Protein 3BIO (pdb70)

Solvent-accessible surface area: 25054 Å² total

Structure (mmCIF, N/CA/C/O backbone):
data_3BIO
#
_entry.id   3BIO
#
_cell.length_a   99.268
_cell.length_b   99.268
_cell.length_c   356.025
_cell.angle_alpha   90.00
_cell.angle_beta   90.00
_cell.angle_gamma   120.00
#
_symmetry.space_group_name_H-M   'H 3 2'
#
loop_
_entity.id
_entity.type
_entity.pdbx_description
1 polymer 'Oxidoreductase, Gfo/Idh/MocA family'
2 non-polymer 'ACETATE ION'
3 non-polymer '4-(2-HYDROXYETHYL)-1-PIPERAZINE ETHANESULFONIC ACID'
4 non-polymer GLYCEROL
5 water water
#
loop_
_atom_site.group_PDB
_atom_site.id
_atom_site.type_symbol
_atom_site.label_atom_id
_atom_site.label_alt_id
_atom_site.label_comp_id
_atom_site.label_asym_id
_atom_site.label_entity_id
_atom_site.label_seq_id
_atom_site.pdbx_PDB_ins_code
_atom_site.Cartn_x
_atom_site.Cartn_y
_atom_site.Cartn_z
_atom_site.occupancy
_atom_site.B_iso_or_equiv
_atom_site.auth_seq_id
_atom_site.auth_comp_id
_atom_site.auth_asym_id
_atom_site.auth_atom_id
_atom_site.pdbx_PDB_model_num
ATOM 1 N N . LYS A 1 8 ? -2.670 9.719 156.658 1.00 33.37 5 LYS A N 1
ATOM 2 C CA . LYS A 1 8 ? -2.910 11.059 157.267 1.00 32.44 5 LYS A CA 1
ATOM 3 C C . LYS A 1 8 ? -2.301 12.187 156.411 1.00 31.92 5 LYS A C 1
ATOM 4 O O . LYS A 1 8 ? -3.040 13.019 155.886 1.00 32.68 5 LYS A O 1
ATOM 10 N N . LYS A 1 9 ? -0.976 12.218 156.248 1.00 30.36 6 LYS A N 1
ATOM 11 C CA . LYS A 1 9 ? -0.364 13.228 155.380 1.00 28.98 6 LYS A CA 1
ATOM 12 C C . LYS A 1 9 ? -0.697 12.983 153.927 1.00 26.18 6 LYS A C 1
ATOM 13 O O . LYS A 1 9 ? -0.760 11.848 153.457 1.00 25.80 6 LYS A O 1
ATOM 19 N N . ILE A 1 10 ? -0.886 14.077 153.216 1.00 23.50 7 ILE A N 1
ATOM 20 C CA . ILE A 1 10 ? -1.148 14.025 151.780 1.00 21.34 7 ILE A CA 1
ATOM 21 C C . ILE A 1 10 ? 0.159 13.779 151.036 1.00 21.29 7 ILE A C 1
ATOM 22 O O . ILE A 1 10 ? 1.100 14.553 151.178 1.00 21.03 7 ILE A O 1
ATOM 27 N N . ARG A 1 11 ? 0.190 12.727 150.216 1.00 20.41 8 ARG A N 1
ATOM 28 C CA . ARG A 1 11 ? 1.359 12.395 149.383 1.00 20.09 8 ARG A CA 1
ATOM 29 C C . ARG A 1 11 ? 1.268 13.088 148.032 1.00 19.26 8 ARG A C 1
ATOM 30 O O . ARG A 1 11 ? 0.386 12.795 147.220 1.00 19.14 8 ARG A O 1
ATOM 38 N N . ALA A 1 12 ? 2.163 14.056 147.820 1.00 18.70 9 ALA A N 1
ATOM 39 C CA . ALA A 1 12 ? 2.134 14.885 146.634 1.00 18.15 9 ALA A CA 1
ATOM 40 C C . ALA A 1 12 ? 3.378 14.677 145.785 1.00 18.92 9 ALA A C 1
ATOM 41 O O . ALA A 1 12 ? 4.480 14.455 146.316 1.00 19.01 9 ALA A O 1
ATOM 43 N N . ALA A 1 13 ? 3.189 14.743 144.468 1.00 18.38 10 ALA A N 1
ATOM 44 C CA . ALA A 1 13 ? 4.286 14.746 143.504 1.00 18.47 10 ALA A CA 1
ATOM 45 C C . ALA A 1 13 ? 4.348 16.118 142.848 1.00 18.33 10 ALA A C 1
ATOM 46 O O . ALA A 1 13 ? 3.298 16.733 142.578 1.00 18.18 10 ALA A O 1
ATOM 48 N N . ILE A 1 14 ? 5.565 16.611 142.632 1.00 17.99 11 ILE A N 1
ATOM 49 C CA . ILE A 1 14 ? 5.802 17.753 141.765 1.00 18.35 11 ILE A CA 1
ATOM 50 C C . ILE A 1 14 ? 6.009 17.197 140.366 1.00 18.35 11 ILE A C 1
ATOM 51 O O . ILE A 1 14 ? 6.837 16.303 140.177 1.00 18.64 11 ILE A O 1
ATOM 56 N N . VAL A 1 15 ? 5.252 17.702 139.393 1.00 18.17 12 VAL A N 1
ATOM 57 C CA . VAL A 1 15 ? 5.409 17.314 137.989 1.00 18.50 12 VAL A CA 1
ATOM 58 C C . VAL A 1 15 ? 5.902 18.505 137.166 1.00 19.66 12 VAL A C 1
ATOM 59 O O . VAL A 1 15 ? 5.181 19.479 137.006 1.00 19.18 12 VAL A O 1
ATOM 63 N N . GLY A 1 16 ? 7.132 18.420 136.660 1.00 19.48 13 GLY A N 1
ATOM 64 C CA . GLY A 1 16 ? 7.808 19.546 135.960 1.00 20.14 13 GLY A CA 1
ATOM 65 C C . GLY A 1 16 ? 8.689 20.304 136.935 1.00 20.88 13 GLY A C 1
ATOM 66 O O . GLY A 1 16 ? 8.215 20.783 137.957 1.00 22.78 13 GLY A O 1
ATOM 67 N N . TYR A 1 17 ? 9.983 20.372 136.674 1.00 21.14 14 TYR A N 1
ATOM 68 C CA . TYR A 1 17 ? 10.879 21.042 137.625 1.00 21.49 14 TYR A CA 1
ATOM 69 C C . TYR A 1 17 ? 11.620 22.203 136.982 1.00 21.54 14 TYR A C 1
ATOM 70 O O . TYR A 1 17 ? 12.861 22.284 136.993 1.00 21.52 14 TYR A O 1
ATOM 79 N N . GLY A 1 18 ? 10.818 23.118 136.448 1.00 20.86 15 GLY A N 1
ATOM 80 C CA . GLY A 1 18 ? 11.283 24.415 136.021 1.00 20.30 15 GLY A CA 1
ATOM 81 C C . GLY A 1 18 ? 11.154 25.379 137.174 1.00 19.77 15 GLY A C 1
ATOM 82 O O . GLY A 1 18 ? 11.115 24.988 138.358 1.00 18.49 15 GLY A O 1
ATOM 83 N N . ASN A 1 19 ? 11.089 26.658 136.836 1.00 19.14 16 ASN A N 1
ATOM 84 C CA . ASN A 1 19 ? 11.013 27.701 137.859 1.00 19.40 16 ASN A CA 1
ATOM 85 C C . ASN A 1 19 ? 9.862 27.489 138.865 1.00 18.68 16 ASN A C 1
ATOM 86 O O . ASN A 1 19 ? 10.076 27.487 140.111 1.00 16.91 16 ASN A O 1
ATOM 91 N N . ILE A 1 20 ? 8.657 27.273 138.329 1.00 17.62 17 ILE A N 1
ATOM 92 C CA . ILE A 1 20 ? 7.491 27.066 139.154 1.00 17.47 17 ILE A CA 1
ATOM 93 C C . ILE A 1 20 ? 7.655 25.819 140.017 1.00 16.54 17 ILE A C 1
ATOM 94 O O . ILE A 1 20 ? 7.366 25.867 141.207 1.00 16.30 17 ILE A O 1
ATOM 99 N N . GLY A 1 21 ? 8.123 24.714 139.430 1.00 16.90 18 GLY A N 1
ATOM 100 C CA . GLY A 1 21 ? 8.336 23.473 140.175 1.00 16.34 18 GLY A CA 1
ATOM 101 C C . GLY A 1 21 ? 9.280 23.666 141.351 1.00 16.40 18 GLY A C 1
ATOM 102 O O . GLY A 1 21 ? 9.042 23.147 142.427 1.00 14.63 18 GLY A O 1
ATOM 103 N N . ARG A 1 22 ? 10.342 24.444 141.144 1.00 16.37 19 ARG A N 1
ATOM 104 C CA . ARG A 1 22 ? 11.313 24.707 142.203 1.00 17.57 19 ARG A CA 1
ATOM 105 C C . ARG A 1 22 ? 10.676 25.415 143.375 1.00 15.88 19 ARG A C 1
ATOM 106 O O . ARG A 1 22 ? 10.890 25.041 144.537 1.00 14.83 19 ARG A O 1
ATOM 114 N N . TYR A 1 23 ? 9.863 26.425 143.082 1.00 15.09 20 TYR A N 1
ATOM 115 C CA . TYR A 1 23 ? 9.167 27.139 144.157 1.00 14.86 20 TYR A CA 1
ATOM 116 C C . TYR A 1 23 ? 8.000 26.321 144.719 1.00 14.97 20 TYR A C 1
ATOM 117 O O . TYR A 1 23 ? 7.648 26.463 145.901 1.00 15.19 20 TYR A O 1
ATOM 126 N N . ALA A 1 24 ? 7.368 25.490 143.897 1.00 15.28 21 ALA A N 1
ATOM 127 C CA . ALA A 1 24 ? 6.309 24.602 144.433 1.00 15.98 21 ALA A CA 1
ATOM 128 C C . ALA A 1 24 ? 6.923 23.620 145.446 1.00 15.66 21 ALA A C 1
ATOM 129 O O . ALA A 1 24 ? 6.336 23.325 146.483 1.00 15.01 21 ALA A O 1
ATOM 131 N N . LEU A 1 25 ? 8.102 23.101 145.133 1.00 15.80 22 LEU A N 1
ATOM 132 C CA . LEU A 1 25 ? 8.765 22.156 146.041 1.00 15.86 22 LEU A CA 1
ATOM 133 C C . LEU A 1 25 ? 9.103 22.847 147.354 1.00 15.88 22 LEU A C 1
ATOM 134 O O . LEU A 1 25 ? 8.895 22.270 148.409 1.00 16.60 22 LEU A O 1
ATOM 139 N N . GLN A 1 26 ? 9.579 24.092 147.289 1.00 16.47 23 GLN A N 1
ATOM 140 C CA . GLN A 1 26 ? 9.856 24.871 148.520 1.00 16.95 23 GLN A CA 1
ATOM 141 C C . GLN A 1 26 ? 8.611 24.968 149.395 1.00 17.41 23 GLN A C 1
ATOM 142 O O . GLN A 1 26 ? 8.684 24.763 150.614 1.00 17.74 23 GLN A O 1
ATOM 148 N N . ALA A 1 27 ? 7.465 25.244 148.770 1.00 17.01 24 ALA A N 1
ATOM 149 C CA . ALA A 1 27 ? 6.224 25.377 149.514 1.00 17.41 24 ALA A CA 1
ATOM 150 C C . ALA A 1 27 ? 5.753 24.056 150.092 1.00 16.93 24 ALA A C 1
ATOM 151 O O . ALA A 1 27 ? 5.265 23.986 151.237 1.00 16.57 24 ALA A O 1
ATOM 153 N N . LEU A 1 28 ? 5.881 22.998 149.302 1.00 16.96 25 LEU A N 1
ATOM 154 C CA . LEU A 1 28 ? 5.507 21.656 149.776 1.00 17.49 25 LEU A CA 1
ATOM 155 C C . LEU A 1 28 ? 6.310 21.231 150.998 1.00 17.73 25 LEU A C 1
ATOM 156 O O . LEU A 1 28 ? 5.760 20.691 151.957 1.00 18.15 25 LEU A O 1
ATOM 161 N N . ARG A 1 29 ? 7.610 21.468 150.960 1.00 18.45 26 ARG A N 1
ATOM 162 C CA . ARG A 1 29 ? 8.477 21.097 152.073 1.00 20.37 26 ARG A CA 1
ATOM 163 C C . ARG A 1 29 ? 8.106 21.805 153.363 1.00 20.31 26 ARG A C 1
ATOM 164 O O . ARG A 1 29 ? 8.319 21.253 154.455 1.00 19.16 26 ARG A O 1
ATOM 172 N N . GLU A 1 30 ? 7.596 23.034 153.260 1.00 20.71 27 GLU A N 1
ATOM 173 C CA . GLU A 1 30 ? 7.180 23.794 154.446 1.00 22.35 27 GLU A CA 1
ATOM 174 C C . GLU A 1 30 ? 5.771 23.463 154.927 1.00 22.89 27 GLU A C 1
ATOM 175 O O . GLU A 1 30 ? 5.390 23.888 156.007 1.00 24.81 27 GLU A O 1
ATOM 181 N N . ALA A 1 31 ? 4.994 22.726 154.132 1.00 23.18 28 ALA A N 1
ATOM 182 C CA . ALA A 1 31 ? 3.585 22.489 154.440 1.00 22.74 28 ALA A CA 1
ATOM 183 C C . ALA A 1 31 ? 3.456 21.307 155.391 1.00 23.08 28 ALA A C 1
ATOM 184 O O . ALA A 1 31 ? 3.871 20.204 155.041 1.00 23.95 28 ALA A O 1
ATOM 186 N N . PRO A 1 32 ? 2.787 21.496 156.543 1.00 23.34 29 PRO A N 1
ATOM 187 C CA . PRO A 1 32 ? 2.895 20.466 157.590 1.00 23.05 29 PRO A CA 1
ATOM 188 C C . PRO A 1 32 ? 2.115 19.176 157.260 1.00 22.73 29 PRO A C 1
ATOM 189 O O . PRO A 1 32 ? 2.404 18.096 157.805 1.00 23.24 29 PRO A O 1
ATOM 193 N N . ASP A 1 33 ? 1.160 19.303 156.354 1.00 20.64 30 ASP A N 1
ATOM 194 C CA . ASP A 1 33 ? 0.175 18.275 156.080 1.00 20.50 30 ASP A CA 1
ATOM 195 C C . ASP A 1 33 ? 0.469 17.453 154.824 1.00 19.91 30 ASP A C 1
ATOM 196 O O . ASP A 1 33 ? -0.340 16.594 154.450 1.00 20.31 30 ASP A O 1
ATOM 201 N N . PHE A 1 34 ? 1.635 17.693 154.223 1.00 19.58 31 PHE A N 1
ATOM 202 C CA . PHE A 1 34 ? 2.095 16.997 153.045 1.00 19.79 31 PHE A CA 1
ATOM 203 C C . PHE A 1 34 ? 3.377 16.192 153.326 1.00 20.53 31 PHE A C 1
ATOM 204 O O . PHE A 1 34 ? 4.235 16.574 154.131 1.00 18.93 31 PHE A O 1
ATOM 212 N N . GLU A 1 35 ? 3.469 15.079 152.618 1.00 21.07 32 GLU A N 1
ATOM 213 C CA . GLU A 1 35 ? 4.661 14.276 152.467 1.00 22.91 32 GLU A CA 1
ATOM 214 C C . GLU A 1 35 ? 5.005 14.345 150.975 1.00 22.66 32 GLU A C 1
ATOM 215 O O . GLU A 1 35 ? 4.110 14.335 150.134 1.00 23.12 32 GLU A O 1
ATOM 221 N N . ILE A 1 36 ? 6.284 14.449 150.636 1.00 21.67 33 ILE A N 1
ATOM 222 C CA . ILE A 1 36 ? 6.681 14.583 149.234 1.00 21.58 33 ILE A CA 1
ATOM 223 C C . ILE A 1 36 ? 6.954 13.193 148.662 1.00 21.50 33 ILE A C 1
ATOM 224 O O . ILE A 1 36 ? 7.890 12.520 149.064 1.00 20.98 33 ILE A O 1
ATOM 229 N N . ALA A 1 37 ? 6.107 12.765 147.732 1.00 21.60 34 ALA A N 1
ATOM 230 C CA . ALA A 1 37 ? 6.256 11.469 147.074 1.00 21.06 34 ALA A CA 1
ATOM 231 C C . ALA A 1 37 ? 7.444 11.463 146.134 1.00 21.06 34 ALA A C 1
ATOM 232 O O . ALA A 1 37 ? 8.111 10.434 145.991 1.00 21.11 34 ALA A O 1
ATOM 234 N N . GLY A 1 38 ? 7.683 12.583 145.459 1.00 20.67 35 GLY A N 1
ATOM 235 C CA . GLY A 1 38 ? 8.806 12.677 144.557 1.00 20.50 35 GLY A CA 1
ATOM 236 C C . GLY A 1 38 ? 8.588 13.768 143.536 1.00 19.71 35 GLY A C 1
ATOM 237 O O . GLY A 1 38 ? 7.589 14.476 143.559 1.00 19.91 35 GLY A O 1
ATOM 238 N N . ILE A 1 39 ? 9.549 13.889 142.644 1.00 19.79 36 ILE A N 1
ATOM 239 C CA . ILE A 1 39 ? 9.539 14.880 141.625 1.00 20.93 36 ILE A CA 1
ATOM 240 C C . ILE A 1 39 ? 9.612 14.159 140.296 1.00 20.98 36 ILE A C 1
ATOM 241 O O . ILE A 1 39 ? 10.468 13.297 140.101 1.00 20.73 36 ILE A O 1
ATOM 246 N N . VAL A 1 40 ? 8.748 14.543 139.360 1.00 21.09 37 VAL A N 1
ATOM 247 C CA . VAL A 1 40 ? 8.746 13.965 138.029 1.00 22.01 37 VAL A CA 1
ATOM 248 C C . VAL A 1 40 ? 9.327 15.008 137.063 1.00 22.91 37 VAL A C 1
ATOM 249 O O . VAL A 1 40 ? 8.787 16.094 136.927 1.00 21.25 37 VAL A O 1
ATOM 253 N N . ARG A 1 41 ? 10.419 14.663 136.388 1.00 24.83 38 ARG A N 1
ATOM 254 C CA . ARG A 1 41 ? 11.084 15.610 135.503 1.00 27.07 38 ARG A CA 1
ATOM 255 C C . ARG A 1 41 ? 11.795 14.891 134.381 1.00 29.99 38 ARG A C 1
ATOM 256 O O . ARG A 1 41 ? 12.189 13.726 134.522 1.00 30.39 38 ARG A O 1
ATOM 264 N N . ARG A 1 42 ? 11.953 15.599 133.270 1.00 33.06 39 ARG A N 1
ATOM 265 C CA . ARG A 1 42 ? 12.628 15.081 132.088 1.00 35.64 39 ARG A CA 1
ATOM 266 C C . ARG A 1 42 ? 14.149 15.211 132.239 1.00 36.21 39 ARG A C 1
ATOM 267 O O . ARG A 1 42 ? 14.722 16.283 131.987 1.00 37.42 39 ARG A O 1
ATOM 275 N N . GLU A 1 50 ? 19.041 20.282 146.419 1.00 42.27 47 GLU A N 1
ATOM 276 C CA . GLU A 1 50 ? 17.614 20.533 146.631 1.00 42.32 47 GLU A CA 1
ATOM 277 C C . GLU A 1 50 ? 16.804 19.245 146.499 1.00 42.22 47 GLU A C 1
ATOM 278 O O . GLU A 1 50 ? 16.012 18.918 147.382 1.00 42.70 47 GLU A O 1
ATOM 284 N N . LEU A 1 51 ? 17.019 18.530 145.394 1.00 41.88 48 LEU A N 1
ATOM 285 C CA . LEU A 1 51 ? 16.276 17.302 145.063 1.00 41.49 48 LEU A CA 1
ATOM 286 C C . LEU A 1 51 ? 16.853 16.035 145.711 1.00 41.42 48 LEU A C 1
ATOM 287 O O . LEU A 1 51 ? 16.177 15.004 145.775 1.00 41.73 48 LEU A O 1
ATOM 292 N N . GLN A 1 52 ? 18.083 16.129 146.217 1.00 41.11 49 GLN A N 1
ATOM 293 C CA . GLN A 1 52 ? 18.796 14.974 146.773 1.00 40.68 49 GLN A CA 1
ATOM 294 C C . GLN A 1 52 ? 18.017 14.211 147.859 1.00 40.19 49 GLN A C 1
ATOM 295 O O . GLN A 1 52 ? 18.088 12.977 147.909 1.00 40.04 49 GLN A O 1
ATOM 301 N N . PRO A 1 53 ? 17.263 14.927 148.722 1.00 39.46 50 PRO A N 1
ATOM 302 C CA . PRO A 1 53 ? 16.511 14.167 149.722 1.00 38.68 50 PRO A CA 1
ATOM 303 C C . PRO A 1 53 ? 15.272 13.449 149.191 1.00 37.97 50 PRO A C 1
ATOM 304 O O . PRO A 1 53 ? 14.679 12.672 149.938 1.00 38.29 50 PRO A O 1
ATOM 308 N N . PHE A 1 54 ? 14.882 13.708 147.936 1.00 36.47 51 PHE A N 1
ATOM 309 C CA . PHE A 1 54 ? 13.613 13.216 147.382 1.00 35.43 51 PHE A CA 1
ATOM 310 C C . PHE A 1 54 ? 13.793 12.282 146.185 1.00 33.48 51 PHE A C 1
ATOM 311 O O . PHE A 1 54 ? 14.789 12.333 145.483 1.00 33.62 51 PHE A O 1
ATOM 319 N N . ARG A 1 55 ? 12.789 11.445 145.956 1.00 31.58 52 ARG A N 1
ATOM 320 C CA . ARG A 1 55 ? 12.746 10.572 144.802 1.00 29.57 52 ARG A CA 1
ATOM 321 C C . ARG A 1 55 ? 12.504 11.365 143.514 1.00 28.28 52 ARG A C 1
ATOM 322 O O . ARG A 1 55 ? 11.480 12.041 143.388 1.00 27.97 52 ARG A O 1
ATOM 330 N N . VAL A 1 56 ? 13.434 11.281 142.564 1.00 25.84 53 VAL A N 1
ATOM 331 C CA . VAL A 1 56 ? 13.303 11.991 141.287 1.00 25.19 53 VAL A CA 1
ATOM 332 C C . VAL A 1 56 ? 13.173 10.998 140.136 1.00 23.73 53 VAL A C 1
ATOM 333 O O . VAL A 1 56 ? 14.013 10.110 139.972 1.00 23.38 53 VAL A O 1
ATOM 337 N N . VAL A 1 57 ? 12.122 11.146 139.335 1.00 22.25 54 VAL A N 1
ATOM 338 C CA . VAL A 1 57 ? 11.762 10.120 138.375 1.00 20.43 54 VAL A CA 1
ATOM 339 C C . VAL A 1 57 ? 11.282 10.738 137.073 1.00 21.16 54 VAL A C 1
ATOM 340 O O . VAL A 1 57 ? 11.096 11.958 136.987 1.00 21.09 54 VAL A O 1
ATOM 344 N N A SER A 1 58 ? 11.070 9.904 136.063 0.50 20.90 55 SER A N 1
ATOM 345 N N B SER A 1 58 ? 11.087 9.887 136.071 0.50 20.63 55 SER A N 1
ATOM 346 C CA A SER A 1 58 ? 10.622 10.387 134.757 0.50 21.07 55 SER A CA 1
ATOM 347 C CA B SER A 1 58 ? 10.638 10.318 134.748 0.50 20.59 55 SER A CA 1
ATOM 348 C C A SER A 1 58 ? 9.141 10.106 134.455 0.50 21.31 55 SER A C 1
ATOM 349 C C B SER A 1 58 ? 9.120 10.233 134.556 0.50 20.93 55 SER A C 1
ATOM 350 O O A SER A 1 58 ? 8.633 10.531 133.405 0.50 21.31 55 SER A O 1
ATOM 351 O O B SER A 1 58 ? 8.567 10.940 133.699 0.50 20.68 55 SER A O 1
ATOM 356 N N . ASP A 1 59 ? 8.462 9.381 135.345 1.00 21.22 56 ASP A N 1
ATOM 357 C CA . ASP A 1 59 ? 7.033 9.023 135.149 1.00 21.11 56 ASP A CA 1
ATOM 358 C C . ASP A 1 59 ? 6.387 8.897 136.507 1.00 20.20 56 ASP A C 1
ATOM 359 O O . ASP A 1 59 ? 6.974 8.313 137.431 1.00 19.47 56 ASP A O 1
ATOM 364 N N . ILE A 1 60 ? 5.183 9.443 136.655 1.00 19.88 57 ILE A N 1
ATOM 365 C CA . ILE A 1 60 ? 4.505 9.403 137.949 1.00 19.91 57 ILE A CA 1
ATOM 366 C C . ILE A 1 60 ? 4.203 7.966 138.430 1.00 20.01 57 ILE A C 1
ATOM 367 O O . ILE A 1 60 ? 4.080 7.727 139.631 1.00 20.16 57 ILE A O 1
ATOM 372 N N . GLU A 1 61 ? 4.123 7.029 137.498 1.00 20.89 58 GLU A N 1
ATOM 373 C CA . GLU A 1 61 ? 3.977 5.600 137.840 1.00 21.50 58 GLU A CA 1
ATOM 374 C C . GLU A 1 61 ? 5.148 5.045 138.666 1.00 20.78 58 GLU A C 1
ATOM 375 O O . GLU A 1 61 ? 5.009 4.023 139.354 1.00 20.27 58 GLU A O 1
ATOM 381 N N . GLN A 1 62 ? 6.293 5.726 138.613 1.00 20.34 59 GLN A N 1
ATOM 382 C CA . GLN A 1 62 ? 7.494 5.320 139.333 1.00 20.19 59 GLN A CA 1
ATOM 383 C C . GLN A 1 62 ? 7.517 5.791 140.797 1.00 20.98 59 GLN A C 1
ATOM 384 O O . GLN A 1 62 ? 8.447 5.466 141.536 1.00 21.08 59 GLN A O 1
ATOM 390 N N . LEU A 1 63 ? 6.484 6.521 141.218 1.00 20.05 60 LEU A N 1
ATOM 391 C CA . LEU A 1 63 ? 6.304 6.944 142.604 1.00 21.05 60 LEU A CA 1
ATOM 392 C C . LEU A 1 63 ? 5.215 6.088 143.228 1.00 22.39 60 LEU A C 1
ATOM 393 O O . LEU A 1 63 ? 4.375 5.554 142.524 1.00 24.35 60 LEU A O 1
ATOM 398 N N . GLU A 1 64 ? 5.200 5.982 144.548 1.00 23.16 61 GLU A N 1
ATOM 399 C CA . GLU A 1 64 ? 4.264 5.099 145.222 1.00 23.90 61 GLU A CA 1
ATOM 400 C C . GLU A 1 64 ? 3.149 5.883 145.868 1.00 22.60 61 GLU A C 1
ATOM 401 O O . GLU A 1 64 ? 3.424 6.844 146.560 1.00 23.18 61 GLU A O 1
ATOM 407 N N . SER A 1 65 ? 1.911 5.433 145.670 1.00 21.89 62 SER A N 1
ATOM 408 C CA . SER A 1 65 ? 0.740 5.905 146.416 1.00 21.12 62 SER A CA 1
ATOM 409 C C . SER A 1 65 ? 0.640 7.427 146.417 1.00 20.18 62 SER A C 1
ATOM 410 O O . SER A 1 65 ? 0.578 8.044 147.482 1.00 20.23 62 SER A O 1
ATOM 413 N N . VAL A 1 66 ? 0.650 8.007 145.223 1.00 18.32 63 VAL A N 1
ATOM 414 C CA . VAL A 1 66 ? 0.528 9.469 145.054 1.00 18.03 63 VAL A CA 1
ATOM 415 C C . VAL A 1 66 ? -0.939 9.873 145.154 1.00 17.49 63 VAL A C 1
ATOM 416 O O . VAL A 1 66 ? -1.792 9.323 144.447 1.00 17.96 63 VAL A O 1
ATOM 420 N N . ASP A 1 67 ? -1.230 10.825 146.042 1.00 16.29 64 ASP A N 1
ATOM 421 C CA . ASP A 1 67 ? -2.582 11.350 146.217 1.00 16.49 64 ASP A CA 1
ATOM 422 C C . ASP A 1 67 ? -2.925 12.454 145.235 1.00 16.65 64 ASP A C 1
ATOM 423 O O . ASP A 1 67 ? -4.063 12.525 144.729 1.00 16.63 64 ASP A O 1
ATOM 428 N N . VAL A 1 68 ? -1.951 13.335 144.987 1.00 15.89 65 VAL A N 1
ATOM 429 C CA . VAL A 1 68 ? -2.142 14.572 144.192 1.00 16.00 65 VAL A CA 1
ATOM 430 C C . VAL A 1 68 ? -0.837 14.954 143.518 1.00 15.28 65 VAL A C 1
ATOM 431 O O . VAL A 1 68 ? 0.243 14.727 144.059 1.00 16.09 65 VAL A O 1
ATOM 435 N N . ALA A 1 69 ? -0.947 15.477 142.305 1.00 15.47 66 ALA A N 1
ATOM 436 C CA . ALA A 1 69 ? 0.185 15.977 141.568 1.00 15.89 66 ALA A CA 1
ATOM 437 C C . ALA A 1 69 ? 0.022 17.481 141.418 1.00 15.36 66 ALA A C 1
ATOM 438 O O . ALA A 1 69 ? -1.061 17.968 141.034 1.00 15.31 66 ALA A O 1
ATOM 440 N N . LEU A 1 70 ? 1.097 18.205 141.711 1.00 15.60 67 LEU A N 1
ATOM 441 C CA . LEU A 1 70 ? 1.186 19.623 141.374 1.00 14.93 67 LEU A CA 1
ATOM 442 C C . LEU A 1 70 ? 1.801 19.712 139.982 1.00 15.63 67 LEU A C 1
ATOM 443 O O . LEU A 1 70 ? 2.996 19.449 139.798 1.00 16.05 67 LEU A O 1
ATOM 448 N N . VAL A 1 71 ? 0.970 20.040 139.011 1.00 14.41 68 VAL A N 1
ATOM 449 C CA . VAL A 1 71 ? 1.382 20.094 137.595 1.00 14.48 68 VAL A CA 1
ATOM 450 C C . VAL A 1 71 ? 1.981 21.450 137.295 1.00 15.85 68 VAL A C 1
ATOM 451 O O . VAL A 1 71 ? 1.268 22.450 137.129 1.00 15.61 68 VAL A O 1
ATOM 455 N N . CYS A 1 72 ? 3.320 21.472 137.264 1.00 16.76 69 CYS A N 1
ATOM 456 C CA . CYS A 1 72 ? 4.076 22.722 137.165 1.00 18.41 69 CYS A CA 1
ATOM 457 C C . CYS A 1 72 ? 4.566 22.983 135.743 1.00 19.86 69 CYS A C 1
ATOM 458 O O . CYS A 1 72 ? 5.333 23.923 135.494 1.00 21.45 69 CYS A O 1
ATOM 461 N N . SER A 1 73 ? 4.026 22.239 134.786 1.00 19.90 70 SER A N 1
ATOM 462 C CA . SER A 1 73 ? 4.371 22.393 133.378 1.00 20.94 70 SER A CA 1
ATOM 463 C C . SER A 1 73 ? 3.965 23.728 132.769 1.00 21.06 70 SER A C 1
ATOM 464 O O . SER A 1 73 ? 3.079 24.405 133.288 1.00 20.88 70 SER A O 1
ATOM 467 N N . PRO A 1 74 ? 4.569 24.091 131.621 1.00 22.11 71 PRO A N 1
ATOM 468 C CA . PRO A 1 74 ? 4.073 25.251 130.881 1.00 22.20 71 PRO A CA 1
ATOM 469 C C . PRO A 1 74 ? 2.586 25.079 130.580 1.00 22.33 71 PRO A C 1
ATOM 470 O O . PRO A 1 74 ? 2.145 23.960 130.417 1.00 20.40 71 PRO A O 1
ATOM 474 N N . SER A 1 75 ? 1.853 26.188 130.472 1.00 22.53 72 SER A N 1
ATOM 475 C CA . SER A 1 75 ? 0.396 26.158 130.277 1.00 22.38 72 SER A CA 1
ATOM 476 C C . SER A 1 75 ? -0.023 25.310 129.095 1.00 22.50 72 SER A C 1
ATOM 477 O O . SER A 1 75 ? -1.025 24.616 129.163 1.00 21.62 72 SER A O 1
ATOM 480 N N . ARG A 1 76 ? 0.732 25.389 127.995 1.00 22.60 73 ARG A N 1
ATOM 481 C CA . ARG A 1 76 ? 0.380 24.616 126.805 1.00 23.64 73 ARG A CA 1
ATOM 482 C C . ARG A 1 76 ? 0.513 23.096 126.955 1.00 23.03 73 ARG A C 1
ATOM 483 O O . ARG A 1 76 ? -0.052 22.348 126.138 1.00 22.45 73 ARG A O 1
ATOM 491 N N . GLU A 1 77 ? 1.198 22.645 128.014 1.00 22.25 74 GLU A N 1
ATOM 492 C CA . GLU A 1 77 ? 1.328 21.218 128.318 1.00 21.98 74 GLU A CA 1
ATOM 493 C C . GLU A 1 77 ? 0.424 20.766 129.467 1.00 20.62 74 GLU A C 1
ATOM 494 O O . GLU A 1 77 ? 0.324 19.580 129.743 1.00 19.01 74 GLU A O 1
ATOM 500 N N . VAL A 1 78 ? -0.222 21.696 130.156 1.00 19.42 75 VAL A N 1
ATOM 501 C CA . VAL A 1 78 ? -0.996 21.327 131.359 1.00 18.90 75 VAL A CA 1
ATOM 502 C C . VAL A 1 78 ? -2.114 20.325 131.081 1.00 18.97 75 VAL A C 1
ATOM 503 O O . VAL A 1 78 ? -2.298 19.362 131.836 1.00 18.54 75 VAL A O 1
ATOM 507 N N . GLU A 1 79 ? -2.873 20.562 130.012 1.00 18.55 76 GLU A N 1
ATOM 508 C CA . GLU A 1 79 ? -4.061 19.746 129.755 1.00 19.36 76 GLU A CA 1
ATOM 509 C C . GLU A 1 79 ? -3.667 18.285 129.5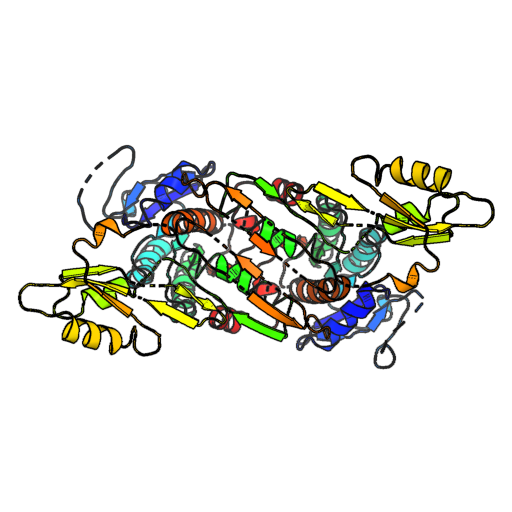24 1.00 18.50 76 GLU A C 1
ATOM 510 O O . GLU A 1 79 ? -4.181 17.380 130.157 1.00 18.11 76 GLU A O 1
ATOM 516 N N . ARG A 1 80 ? -2.764 18.061 128.599 1.00 18.27 77 ARG A N 1
ATOM 517 C CA . ARG A 1 80 ? -2.358 16.685 128.329 1.00 19.34 77 ARG A CA 1
ATOM 518 C C . ARG A 1 80 ? -1.698 16.017 129.533 1.00 18.53 77 ARG A C 1
ATOM 519 O O . ARG A 1 80 ? -1.959 14.844 129.802 1.00 18.86 77 ARG A O 1
ATOM 527 N N . THR A 1 81 ? -0.888 16.770 130.278 1.00 17.99 78 THR A N 1
ATOM 528 C CA . THR A 1 81 ? -0.211 16.225 131.457 1.00 17.78 78 THR A CA 1
ATOM 529 C C . THR A 1 81 ? -1.210 15.883 132.565 1.00 17.67 78 THR A C 1
ATOM 530 O O . THR A 1 81 ? -1.178 14.791 133.156 1.00 16.78 78 THR A O 1
ATOM 534 N N . ALA A 1 82 ? -2.106 16.810 132.854 1.00 17.57 79 ALA A N 1
ATOM 535 C CA . ALA A 1 82 ? -3.133 16.589 133.867 1.00 17.11 79 ALA A CA 1
ATOM 536 C C . ALA A 1 82 ? -4.075 15.446 133.496 1.00 17.38 79 ALA A C 1
ATOM 537 O O . ALA A 1 82 ? -4.459 14.675 134.349 1.00 16.60 79 ALA A O 1
ATOM 539 N N . LEU A 1 83 ? -4.467 15.356 132.227 1.00 17.16 80 LEU A N 1
ATOM 540 C CA . LEU A 1 83 ? -5.362 14.276 131.782 1.00 17.48 80 LEU A CA 1
ATOM 541 C C . LEU A 1 83 ? -4.771 12.885 132.050 1.00 18.06 80 LEU A C 1
ATOM 542 O O . LEU A 1 83 ? -5.449 11.980 132.525 1.00 17.78 80 LEU A O 1
ATOM 547 N N . GLU A 1 84 ? -3.483 12.721 131.751 1.00 18.07 81 GLU A N 1
ATOM 548 C CA . GLU A 1 84 ? -2.804 11.468 132.017 1.00 18.26 81 GLU A CA 1
ATOM 549 C C . GLU A 1 84 ? -2.794 11.113 133.501 1.00 17.39 81 GLU A C 1
ATOM 550 O O . GLU A 1 84 ? -2.943 9.969 133.868 1.00 16.96 81 GLU A O 1
ATOM 556 N N . ILE A 1 85 ? -2.608 12.105 134.349 1.00 16.00 82 ILE A N 1
ATOM 557 C CA . ILE A 1 85 ? -2.565 11.867 135.795 1.00 16.43 82 ILE A CA 1
ATOM 558 C C . ILE A 1 85 ? -3.964 11.583 136.343 1.00 16.15 82 ILE A C 1
ATOM 559 O O . ILE A 1 85 ? -4.162 10.625 137.119 1.00 15.79 82 ILE A O 1
ATOM 564 N N . LEU A 1 86 ? -4.939 12.395 135.942 1.00 16.72 83 LEU A N 1
ATOM 565 C CA . LEU A 1 86 ? -6.310 12.205 136.376 1.00 17.24 83 LEU A CA 1
ATOM 566 C C . LEU A 1 86 ? -6.838 10.840 135.977 1.00 17.91 83 LEU A C 1
ATOM 567 O O . LEU A 1 86 ? -7.562 10.221 136.749 1.00 18.68 83 LEU A O 1
ATOM 572 N N . LYS A 1 87 ? -6.465 10.362 134.795 1.00 18.88 84 LYS A N 1
ATOM 573 C CA . LYS A 1 87 ? -6.896 9.024 134.328 1.00 20.28 84 LYS A CA 1
ATOM 574 C C . LYS A 1 87 ? -6.342 7.862 135.155 1.00 19.96 84 LYS A C 1
ATOM 575 O O . LYS A 1 87 ? -6.861 6.738 135.065 1.00 20.49 84 LYS A O 1
ATOM 581 N N . LYS A 1 88 ? -5.325 8.129 135.973 1.00 19.72 85 LYS A N 1
ATOM 582 C CA . LYS A 1 88 ? -4.780 7.166 136.932 1.00 19.78 85 LYS A CA 1
ATOM 583 C C . LYS A 1 88 ? -5.512 7.210 138.270 1.00 19.87 85 LYS A C 1
ATOM 584 O O . LYS A 1 88 ? -5.169 6.467 139.172 1.00 19.45 85 LYS A O 1
ATOM 590 N N . GLY A 1 89 ? -6.484 8.105 138.418 1.00 18.82 86 GLY A N 1
ATOM 591 C CA . GLY A 1 89 ? -7.187 8.283 139.705 1.00 18.55 86 GLY A CA 1
ATOM 592 C C . GLY A 1 89 ? -6.501 9.239 140.674 1.00 18.70 86 GLY A C 1
ATOM 593 O O . GLY A 1 89 ? -6.870 9.318 141.846 1.00 21.08 86 GLY A O 1
ATOM 594 N N . ILE A 1 90 ? -5.518 9.981 140.188 1.00 16.90 87 ILE A N 1
ATOM 595 C CA . ILE A 1 90 ? -4.722 10.891 140.995 1.00 16.26 87 ILE A CA 1
ATOM 596 C C . ILE A 1 90 ? -5.230 12.335 140.808 1.00 15.18 87 ILE A C 1
ATOM 597 O O . ILE A 1 90 ? -5.469 12.757 139.679 1.00 14.33 87 ILE A O 1
ATOM 602 N N . CYS A 1 91 ? -5.389 13.062 141.916 1.00 15.15 88 CYS A N 1
ATOM 603 C CA . CYS A 1 91 ? -5.858 14.468 141.884 1.00 14.95 88 CYS A CA 1
ATOM 604 C C . CYS A 1 91 ? -4.776 15.368 141.279 1.00 14.50 88 CYS A C 1
ATOM 605 O O . CYS A 1 91 ? -3.606 15.024 141.297 1.00 12.78 88 CYS A O 1
ATOM 608 N N . THR A 1 92 ? -5.161 16.516 140.735 1.00 13.79 89 THR A N 1
ATOM 609 C CA . THR A 1 92 ? -4.170 17.433 140.157 1.00 14.60 89 THR A CA 1
ATOM 610 C C . THR A 1 92 ? -4.442 18.870 140.618 1.00 15.03 89 THR A C 1
ATOM 611 O O . THR A 1 92 ? -5.595 19.265 140.841 1.00 14.40 89 THR A O 1
ATOM 615 N N . ALA A 1 93 ? -3.370 19.656 140.698 1.00 14.43 90 ALA A N 1
ATOM 616 C CA . ALA A 1 93 ? -3.434 21.094 140.826 1.00 14.62 90 ALA A CA 1
ATOM 617 C C . ALA A 1 93 ? -2.529 21.687 139.752 1.00 14.93 90 ALA A C 1
ATOM 618 O O . ALA A 1 93 ? -1.428 21.177 139.534 1.00 15.68 90 ALA A O 1
ATOM 620 N N . ASP A 1 94 ? -2.975 22.728 139.066 1.00 14.45 91 ASP A N 1
ATOM 621 C CA . ASP A 1 94 ? -2.195 23.354 138.003 1.00 14.80 91 ASP A CA 1
ATOM 622 C C . ASP A 1 94 ? -2.379 24.876 138.046 1.00 14.94 91 ASP A C 1
ATOM 623 O O . ASP A 1 94 ? -3.309 25.377 138.683 1.00 15.16 91 ASP A O 1
ATOM 628 N N . SER A 1 95 ? -1.421 25.580 137.456 1.00 16.15 92 SER A N 1
ATOM 629 C CA . SER A 1 95 ? -1.423 27.031 137.410 1.00 15.97 92 SER A CA 1
ATOM 630 C C . SER A 1 95 ? -1.614 27.537 135.970 1.00 16.55 92 SER A C 1
ATOM 631 O O . SER A 1 95 ? -1.157 28.637 135.621 1.00 17.70 92 SER A O 1
ATOM 634 N N . PHE A 1 96 ? -2.364 26.779 135.179 1.00 15.55 93 PHE A N 1
ATOM 635 C CA . PHE A 1 96 ? -2.663 27.176 133.781 1.00 15.83 93 PHE A CA 1
ATOM 636 C C . PHE A 1 96 ? -3.046 28.663 133.745 1.00 16.86 93 PHE A C 1
ATOM 637 O O . PHE A 1 96 ? -3.899 29.117 134.527 1.00 16.15 93 PHE A O 1
ATOM 645 N N . ASP A 1 97 ? -2.405 29.429 132.870 1.00 16.16 94 ASP A N 1
ATOM 646 C CA . ASP A 1 97 ? -2.564 30.875 132.941 1.00 16.95 94 ASP A CA 1
ATOM 647 C C . ASP A 1 97 ? -3.143 31.594 131.735 1.00 17.56 94 ASP A C 1
ATOM 648 O O . ASP A 1 97 ? -3.057 32.831 131.656 1.00 17.50 94 ASP A O 1
ATOM 653 N N . ILE A 1 98 ? -3.763 30.863 130.826 1.00 17.54 95 ILE A N 1
ATOM 654 C CA . ILE A 1 98 ? -4.343 31.497 129.626 1.00 18.31 95 ILE A CA 1
ATOM 655 C C . ILE A 1 98 ? -5.801 31.727 129.967 1.00 18.02 95 ILE A C 1
ATOM 656 O O . ILE A 1 98 ? -6.593 30.791 129.930 1.00 16.92 95 ILE A O 1
ATOM 661 N N . HIS A 1 99 ? -6.145 32.957 130.335 1.00 18.38 96 HIS A N 1
ATOM 662 C CA . HIS A 1 99 ? -7.500 33.270 130.883 1.00 18.41 96 HIS A CA 1
ATOM 663 C C . HIS A 1 99 ? -8.609 32.783 129.971 1.00 19.17 96 HIS A C 1
ATOM 664 O O . HIS A 1 99 ? -9.594 32.196 130.414 1.00 18.69 96 HIS A O 1
ATOM 671 N N . ASP A 1 100 ? -8.455 33.006 128.677 1.00 18.62 97 ASP A N 1
ATOM 672 C CA . ASP A 1 100 ? -9.530 32.616 127.757 1.00 20.27 97 ASP A CA 1
ATOM 673 C C . ASP A 1 100 ? -9.640 31.105 127.519 1.00 19.73 97 ASP A C 1
ATOM 674 O O . ASP A 1 100 ? -10.601 30.659 126.897 1.00 21.00 97 ASP A O 1
ATOM 679 N N . GLY A 1 101 ? -8.679 30.314 128.001 1.00 17.74 98 GLY A N 1
ATOM 680 C CA . GLY A 1 101 ? -8.708 28.875 127.810 1.00 17.89 98 GLY A CA 1
ATOM 681 C C . GLY A 1 101 ? -9.228 28.113 129.010 1.00 16.45 98 GLY A C 1
ATOM 682 O O . GLY A 1 101 ? -9.283 26.884 129.009 1.00 16.22 98 GLY A O 1
ATOM 683 N N . ILE A 1 102 ? -9.575 28.838 130.062 1.00 15.83 99 ILE A N 1
ATOM 684 C CA . ILE A 1 102 ? -9.958 28.198 131.321 1.00 15.80 99 ILE A CA 1
ATOM 685 C C . ILE A 1 102 ? -11.248 27.381 131.223 1.00 15.78 99 ILE A C 1
ATOM 686 O O . ILE A 1 102 ? -11.302 26.266 131.768 1.00 15.97 99 ILE A O 1
ATOM 691 N N . LEU A 1 103 ? -12.289 27.912 130.601 1.00 15.26 100 LEU A N 1
ATOM 692 C CA . LEU A 1 103 ? -13.535 27.129 130.474 1.00 16.01 100 LEU A CA 1
ATOM 693 C C . LEU A 1 103 ? -13.312 25.817 129.725 1.00 16.19 100 LEU A C 1
ATOM 694 O O . LEU A 1 103 ? -13.835 24.782 130.127 1.00 16.79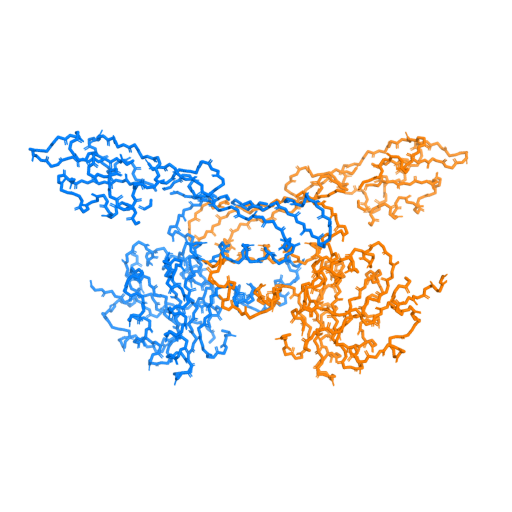 100 LEU A O 1
ATOM 699 N N . ALA A 1 104 ? -12.571 25.864 128.609 1.00 16.60 101 ALA A N 1
ATOM 700 C CA . ALA A 1 104 ? -12.233 24.634 127.875 1.00 16.12 101 ALA A CA 1
ATOM 701 C C . ALA A 1 104 ? -11.448 23.643 128.742 1.00 17.10 101 ALA A C 1
ATOM 702 O O . ALA A 1 104 ? -11.758 22.421 128.777 1.00 16.52 101 ALA A O 1
ATOM 704 N N . LEU A 1 105 ? -10.434 24.143 129.449 1.00 16.05 102 LEU A N 1
ATOM 705 C CA . LEU A 1 105 ? -9.643 23.283 130.328 1.00 16.63 102 LEU A CA 1
ATOM 706 C C . LEU A 1 105 ? -10.545 22.640 131.377 1.00 16.51 102 LEU A C 1
ATOM 707 O O . LEU A 1 105 ? -10.427 21.459 131.686 1.00 15.71 102 LEU A O 1
ATOM 712 N N . ARG A 1 106 ? -11.424 23.437 131.957 1.00 16.70 103 ARG A N 1
ATOM 713 C CA . ARG A 1 106 ? -12.363 22.944 132.965 1.00 16.77 103 ARG A CA 1
ATOM 714 C C . ARG A 1 106 ? -13.265 21.848 132.418 1.00 16.97 103 ARG A C 1
ATOM 715 O O . ARG A 1 106 ? -13.532 20.868 133.099 1.00 16.36 103 ARG A O 1
ATOM 723 N N . ARG A 1 107 ? -13.762 21.999 131.191 1.00 17.35 104 ARG A N 1
ATOM 724 C CA . ARG A 1 107 ? -14.597 20.923 130.604 1.00 18.66 104 ARG A CA 1
ATOM 725 C C . ARG A 1 107 ? -13.788 19.640 130.422 1.00 17.65 104 ARG A C 1
ATOM 726 O O . ARG A 1 107 ? -14.240 18.568 130.778 1.00 16.63 104 ARG A O 1
ATOM 734 N N . SER A 1 108 ? -12.598 19.785 129.844 1.00 17.66 105 SER A N 1
ATOM 735 C CA . SER A 1 108 ? -11.732 18.663 129.531 1.00 17.74 105 SER A CA 1
ATOM 736 C C . SER A 1 108 ? -11.299 17.945 130.799 1.00 16.77 105 SER A C 1
ATOM 737 O O . SER A 1 108 ? -11.479 16.727 130.935 1.00 16.63 105 SER A O 1
ATOM 740 N N . LEU A 1 109 ? -10.723 18.677 131.739 1.00 15.68 106 LEU A N 1
ATOM 741 C CA . LEU A 1 109 ? -10.229 18.025 132.954 1.00 15.66 106 LEU A CA 1
ATOM 742 C C . LEU A 1 109 ? -11.383 17.574 133.835 1.00 16.30 106 LEU A C 1
ATOM 743 O O . LEU A 1 109 ? -11.279 16.560 134.532 1.00 14.64 106 LEU A O 1
ATOM 748 N N . GLY A 1 110 ? -12.470 18.331 133.813 1.00 15.23 107 GLY A N 1
ATOM 749 C CA . GLY A 1 110 ? -13.655 17.980 134.574 1.00 16.58 107 GLY A CA 1
ATOM 750 C C . GLY A 1 110 ? -14.243 16.664 134.142 1.00 16.37 107 GLY A C 1
ATOM 751 O O . GLY A 1 110 ? -14.619 15.861 134.971 1.00 16.22 107 GLY A O 1
ATOM 752 N N . ASP A 1 111 ? -14.362 16.457 132.828 1.00 17.42 108 ASP A N 1
ATOM 753 C CA . ASP A 1 111 ? -14.858 15.182 132.298 1.00 17.72 108 ASP A CA 1
ATOM 754 C C . ASP A 1 111 ? -13.984 14.020 132.802 1.00 18.20 108 ASP A C 1
ATOM 755 O O . ASP A 1 111 ? -14.493 13.005 133.352 1.00 18.25 108 ASP A O 1
ATOM 760 N N . ALA A 1 112 ? -12.668 14.172 132.619 1.00 17.81 109 ALA A N 1
ATOM 761 C CA . ALA A 1 112 ? -11.688 13.134 132.964 1.00 17.45 109 ALA A CA 1
ATOM 762 C C . ALA A 1 112 ? -11.689 12.846 134.467 1.00 17.34 109 ALA A C 1
ATOM 763 O O . ALA A 1 112 ? -11.679 11.676 134.904 1.00 16.68 109 ALA A O 1
ATOM 765 N N . ALA A 1 113 ? -11.703 13.911 135.255 1.00 16.91 110 ALA A N 1
ATOM 766 C CA . ALA A 1 113 ? -11.731 13.794 136.716 1.00 17.20 110 ALA A CA 1
ATOM 767 C C . ALA A 1 113 ? -13.011 13.072 137.189 1.00 17.37 110 ALA A C 1
ATOM 768 O O . ALA A 1 113 ? -12.954 12.146 138.021 1.00 16.39 110 ALA A O 1
ATOM 770 N N . GLY A 1 114 ? -14.151 13.494 136.650 1.00 18.31 111 GLY A N 1
ATOM 771 C CA . GLY A 1 114 ? -15.434 12.881 136.962 1.00 19.17 111 GLY A CA 1
ATOM 772 C C . GLY A 1 114 ? -15.428 11.377 136.665 1.00 20.42 111 GLY A C 1
ATOM 773 O O . GLY A 1 114 ? -15.964 10.584 137.428 1.00 21.96 111 GLY A O 1
ATOM 774 N N . LYS A 1 115 ? -14.820 11.003 135.552 1.00 20.05 112 LYS A N 1
ATOM 775 C CA . LYS A 1 115 ? -14.721 9.600 135.120 1.00 20.85 112 LYS A CA 1
ATOM 776 C C . LYS A 1 115 ? -13.773 8.721 135.951 1.00 20.18 112 LYS A C 1
ATOM 777 O O . LYS A 1 115 ? -13.892 7.484 135.940 1.00 20.62 112 LYS A O 1
ATOM 783 N N . SER A 1 116 ? -12.818 9.349 136.641 1.00 18.75 113 SER A N 1
ATOM 784 C CA A SER A 1 116 ? -11.731 8.615 137.299 0.50 17.99 113 SER A CA 1
ATOM 785 C CA B SER A 1 116 ? -11.721 8.640 137.283 0.50 18.10 113 SER A CA 1
ATOM 786 C C . SER A 1 116 ? -11.759 8.723 138.809 1.00 17.84 113 SER A C 1
ATOM 787 O O . SER A 1 116 ? -10.860 8.240 139.472 1.00 17.39 113 SER A O 1
ATOM 792 N N . GLY A 1 117 ? -12.782 9.365 139.348 1.00 16.63 114 GLY A N 1
ATOM 793 C CA . GLY A 1 117 ? -12.873 9.581 140.784 1.00 17.62 114 GLY A CA 1
ATOM 794 C C . GLY A 1 117 ? -11.879 10.571 141.376 1.00 17.48 114 GLY A C 1
ATOM 795 O O . GLY A 1 117 ? -11.631 10.527 142.572 1.00 20.91 114 GLY A O 1
ATOM 796 N N . ALA A 1 118 ? -11.301 11.453 140.559 1.00 15.67 115 ALA A N 1
ATOM 797 C CA . ALA A 1 118 ? -10.293 12.402 141.024 1.00 15.46 115 ALA A CA 1
ATOM 798 C C . ALA A 1 118 ? -10.843 13.836 140.954 1.00 14.57 115 ALA A C 1
ATOM 799 O O . ALA A 1 118 ? -11.928 14.054 140.430 1.00 14.06 115 ALA A O 1
ATOM 801 N N . ALA A 1 119 ? -10.121 14.791 141.542 1.00 14.87 116 ALA A N 1
ATOM 802 C CA . ALA A 1 119 ? -10.477 16.209 141.473 1.00 13.43 116 ALA A CA 1
ATOM 803 C C . ALA A 1 119 ? -9.278 16.944 140.895 1.00 14.11 116 ALA A C 1
ATOM 804 O O . ALA A 1 119 ? -8.097 16.636 141.229 1.00 13.83 116 ALA A O 1
ATOM 806 N N . ALA A 1 120 ? -9.577 17.907 140.027 1.00 13.08 117 ALA A N 1
ATOM 807 C CA . ALA A 1 120 ? -8.590 18.808 139.466 1.00 13.03 117 ALA A CA 1
ATOM 808 C C . ALA A 1 120 ? -8.937 20.230 139.901 1.00 13.01 117 ALA A C 1
ATOM 809 O O . ALA A 1 120 ? -10.071 20.706 139.692 1.00 13.70 117 ALA A O 1
ATOM 811 N N . VAL A 1 121 ? -7.952 20.913 140.473 1.00 13.00 118 VAL A N 1
ATOM 812 C CA . VAL A 1 121 ? -8.084 22.325 140.817 1.00 12.76 118 VAL A CA 1
ATOM 813 C C . VAL A 1 121 ? -7.179 23.051 139.848 1.00 13.32 118 VAL A C 1
ATOM 814 O O . VAL A 1 121 ? -5.959 22.826 139.818 1.00 13.72 118 VAL A O 1
ATOM 818 N N . ILE A 1 122 ? -7.801 23.872 139.015 1.00 13.09 119 ILE A N 1
ATOM 819 C CA . ILE A 1 122 ? -7.168 24.357 137.821 1.00 13.71 119 ILE A CA 1
ATOM 820 C C . ILE A 1 122 ? -6.870 25.853 137.883 1.00 14.21 119 ILE A C 1
ATOM 821 O O . ILE A 1 122 ? -7.497 26.566 138.645 1.00 14.44 119 ILE A O 1
ATOM 826 N N . ALA A 1 123 ? -5.936 26.315 137.040 1.00 13.28 120 ALA A N 1
ATOM 827 C CA . ALA A 1 123 ? -5.647 27.739 136.874 1.00 13.68 120 ALA A CA 1
ATOM 828 C C . ALA A 1 123 ? -5.416 28.415 138.229 1.00 13.56 120 ALA A C 1
ATOM 829 O O . ALA A 1 123 ? -5.866 29.539 138.474 1.00 14.95 120 ALA A O 1
ATOM 831 N N . SER A 1 124 ? -4.647 27.724 139.076 1.00 13.76 121 SER A N 1
ATOM 832 C CA . SER A 1 124 ? -4.408 28.114 140.445 1.00 14.04 121 SER A CA 1
ATOM 833 C C . SER A 1 124 ? -2.974 28.615 140.658 1.00 14.89 121 SER A C 1
ATOM 834 O O . SER A 1 124 ? -2.164 28.033 141.413 1.00 14.61 121 SER A O 1
ATOM 837 N N . GLY A 1 125 ? -2.656 29.704 139.973 1.00 13.89 122 GLY A N 1
ATOM 838 C CA . GLY A 1 125 ? -1.546 30.570 140.350 1.00 13.45 122 GLY A CA 1
ATOM 839 C C . GLY A 1 125 ? -2.100 31.774 141.080 1.00 13.45 122 GLY A C 1
ATOM 840 O O . GLY A 1 125 ? -3.067 31.660 141.865 1.00 13.54 122 GLY A O 1
ATOM 841 N N . TRP A 1 126 ? -1.500 32.934 140.865 1.00 12.72 123 TRP A N 1
ATOM 842 C CA . TRP A 1 126 ? -2.081 34.150 141.418 1.00 12.87 123 TRP A CA 1
ATOM 843 C C . TRP A 1 126 ? -2.920 34.913 140.436 1.00 12.52 123 TRP A C 1
ATOM 844 O O . TRP A 1 126 ? -3.877 35.556 140.836 1.00 12.45 123 TRP A O 1
ATOM 855 N N . ASP A 1 127 ? -2.652 34.823 139.143 1.00 12.86 124 ASP A N 1
ATOM 856 C CA . ASP A 1 127 ? -3.625 35.355 138.217 1.00 13.39 124 ASP A CA 1
ATOM 857 C C . ASP A 1 127 ? -3.442 34.713 136.864 1.00 12.67 124 ASP A C 1
ATOM 858 O O . ASP A 1 127 ? -2.429 34.967 136.196 1.00 14.20 124 ASP A O 1
ATOM 863 N N . PRO A 1 128 ? -4.371 33.839 136.468 1.00 13.60 125 PRO A N 1
ATOM 864 C CA . PRO A 1 128 ? -5.531 33.353 137.212 1.00 13.64 125 PRO A CA 1
ATOM 865 C C . PRO A 1 128 ? -5.172 32.600 138.478 1.00 13.53 125 PRO A C 1
ATOM 866 O O . PRO A 1 128 ? -4.044 32.054 138.608 1.00 12.82 125 PRO A O 1
ATOM 870 N N . GLY A 1 129 ? -6.118 32.569 139.407 1.00 13.48 126 GLY A N 1
ATOM 871 C CA . GLY A 1 129 ? -5.974 31.856 140.650 1.00 13.95 126 GLY A CA 1
ATOM 872 C C . GLY A 1 129 ? -6.452 32.687 141.814 1.00 12.79 126 GLY A C 1
ATOM 873 O O . GLY A 1 129 ? -7.625 33.038 141.900 1.00 12.45 126 GLY A O 1
ATOM 874 N N . SER A 1 130 ? -5.540 33.030 142.711 1.00 12.39 127 SER A N 1
ATOM 875 C CA . SER A 1 130 ? -5.931 33.693 143.937 1.00 13.33 127 SER A CA 1
ATOM 876 C C . SER A 1 130 ? -6.570 35.066 143.613 1.00 13.54 127 SER A C 1
ATOM 877 O O . SER A 1 130 ? -7.572 35.429 144.209 1.00 14.27 127 SER A O 1
ATOM 880 N N . ASP A 1 131 ? -6.034 35.797 142.623 1.00 12.55 128 ASP A N 1
ATOM 881 C CA . ASP A 1 131 ? -6.675 37.054 142.188 1.00 13.40 128 ASP A CA 1
ATOM 882 C C . ASP A 1 131 ? -8.122 36.837 141.713 1.00 12.87 128 ASP A C 1
ATOM 883 O O . ASP A 1 131 ? -8.960 37.712 141.883 1.00 11.39 128 ASP A O 1
ATOM 888 N N . SER A 1 132 ? -8.386 35.693 141.078 1.00 13.15 129 SER A N 1
ATOM 889 C CA . SER A 1 132 ? -9.732 35.325 140.606 1.00 13.10 129 SER A CA 1
ATOM 890 C C . SER A 1 132 ? -10.727 35.251 141.750 1.00 12.89 129 SER A C 1
ATOM 891 O O . SER A 1 132 ? -11.890 35.644 141.596 1.00 13.17 129 SER A O 1
ATOM 894 N N . VAL A 1 133 ? -10.284 34.746 142.901 1.00 12.52 130 VAL A N 1
ATOM 895 C CA . VAL A 1 133 ? -11.144 34.732 144.090 1.00 12.57 130 VAL A CA 1
ATOM 896 C C . VAL A 1 133 ? -11.545 36.149 144.511 1.00 13.17 130 VAL A C 1
ATOM 897 O O . VAL A 1 133 ? -12.715 36.426 144.696 1.00 12.38 130 VAL A O 1
ATOM 901 N N . VAL A 1 134 ? -10.564 37.037 144.621 1.00 12.82 131 VAL A N 1
ATOM 902 C CA . VAL A 1 134 ? -10.825 38.440 145.037 1.00 12.75 131 VAL A CA 1
ATOM 903 C C . VAL A 1 134 ? -11.738 39.122 144.052 1.00 12.24 131 VAL A C 1
ATOM 904 O O . VAL A 1 134 ? -12.706 39.757 144.420 1.00 11.77 131 VAL A O 1
ATOM 908 N N . ARG A 1 135 ? -11.443 38.964 142.762 1.00 12.11 132 ARG A N 1
ATOM 909 C CA . ARG A 1 135 ? -12.215 39.581 141.712 1.00 12.48 132 ARG A CA 1
ATOM 910 C C . ARG A 1 135 ? -13.675 39.123 141.713 1.00 12.41 132 ARG A C 1
ATOM 911 O O . ARG A 1 135 ? -14.589 39.901 141.462 1.00 13.19 132 ARG A O 1
ATOM 919 N N . THR A 1 136 ? -13.901 37.844 142.007 1.00 12.22 133 THR A N 1
ATOM 920 C CA . THR A 1 136 ? -15.250 37.266 142.080 1.00 12.21 133 THR A CA 1
ATOM 921 C C . THR A 1 136 ? -16.008 37.765 143.304 1.00 12.52 133 THR A C 1
ATOM 922 O O . THR A 1 136 ? -17.176 38.148 143.212 1.00 13.22 133 THR A O 1
ATOM 926 N N . LEU A 1 137 ? -15.321 37.798 144.431 1.00 12.33 134 LEU A N 1
ATOM 927 C CA . LEU A 1 137 ? -15.871 38.400 145.646 1.00 12.70 134 LEU A CA 1
ATOM 928 C C . LEU A 1 137 ? -16.286 39.873 145.430 1.00 13.09 134 LEU A C 1
ATOM 929 O O . LEU A 1 137 ? -17.408 40.262 145.781 1.00 13.17 134 LEU A O 1
ATOM 942 N N . GLN A 1 139 ? -17.049 41.384 142.633 1.00 12.86 136 GLN A N 1
ATOM 943 C CA . GLN A 1 139 ? -18.174 41.403 141.723 1.00 12.97 136 GLN A CA 1
ATOM 944 C C . GLN A 1 139 ? -19.489 41.114 142.434 1.00 12.70 136 GLN A C 1
ATOM 945 O O . GLN A 1 139 ? -20.509 41.671 142.101 1.00 12.02 136 GLN A O 1
ATOM 951 N N . ALA A 1 140 ? -19.446 40.223 143.409 1.00 12.71 137 ALA A N 1
ATOM 952 C CA . ALA A 1 140 ? -20.645 39.788 144.128 1.00 12.67 137 ALA A CA 1
ATOM 953 C C . ALA A 1 140 ? -21.165 40.896 145.040 1.00 13.62 137 ALA A C 1
ATOM 954 O O . ALA A 1 140 ? -22.371 41.187 145.070 1.00 13.26 137 ALA A O 1
ATOM 956 N N . ILE A 1 141 ? -20.258 41.527 145.772 1.00 12.38 138 ILE A N 1
ATOM 957 C CA . ILE A 1 141 ? -20.648 42.457 146.837 1.00 13.45 138 ILE A CA 1
ATOM 958 C C . ILE A 1 141 ? -20.809 43.912 146.369 1.00 13.45 138 ILE A C 1
ATOM 959 O O . ILE A 1 141 ? -21.351 44.754 147.088 1.00 14.62 138 ILE A O 1
ATOM 964 N N . VAL A 1 142 ? -20.336 44.193 145.154 1.00 12.32 139 VAL A N 1
ATOM 965 C CA . VAL A 1 142 ? -20.562 45.444 144.443 1.00 12.72 139 VAL A CA 1
ATOM 966 C C . VAL A 1 142 ? -21.010 45.058 143.013 1.00 12.90 139 VAL A C 1
ATOM 967 O O . VAL A 1 142 ? -20.211 45.062 142.062 1.00 12.72 139 VAL A O 1
ATOM 971 N N . PRO A 1 143 ? -22.281 44.661 142.869 1.00 12.96 140 PRO A N 1
ATOM 972 C CA . PRO A 1 143 ? -22.746 44.009 141.631 1.00 14.11 140 PRO A CA 1
ATOM 973 C C . PRO A 1 143 ? -22.762 44.827 140.350 1.00 14.22 140 PRO A C 1
ATOM 974 O O . PRO A 1 143 ? -22.729 44.231 139.272 1.00 15.12 140 PRO A O 1
ATOM 978 N N . LYS A 1 144 ? -22.837 46.148 140.438 1.00 13.16 141 LYS A N 1
ATOM 979 C CA . LYS A 1 144 ? -22.716 47.009 139.263 1.00 14.84 141 LYS A CA 1
ATOM 980 C C . LYS A 1 144 ? -21.448 47.828 139.391 1.00 13.88 141 LYS A C 1
ATOM 981 O O . LYS A 1 144 ? -21.068 48.235 140.504 1.00 13.92 141 LYS A O 1
ATOM 987 N N . GLY A 1 145 ? -20.833 48.126 138.258 1.00 12.54 142 GLY A N 1
ATOM 988 C CA . GLY A 1 145 ? -19.565 48.809 138.218 1.00 13.11 142 GLY A CA 1
ATOM 989 C C . GLY A 1 145 ? -18.560 48.109 137.331 1.00 13.48 142 GLY A C 1
ATOM 990 O O . GLY A 1 145 ? -18.913 47.213 136.543 1.00 13.24 142 GLY A O 1
ATOM 991 N N . ILE A 1 146 ? -17.295 48.528 137.452 1.00 13.53 143 ILE A N 1
ATOM 992 C CA . ILE A 1 146 ? -16.198 48.000 136.650 1.00 13.58 143 ILE A CA 1
ATOM 993 C C . ILE A 1 146 ? -15.001 47.657 137.553 1.00 14.15 143 ILE A C 1
ATOM 994 O O . ILE A 1 146 ? -14.639 48.429 138.439 1.00 14.10 143 ILE A O 1
ATOM 999 N N . THR A 1 147 ? -14.424 46.488 137.319 1.00 13.97 144 THR A N 1
ATOM 1000 C CA . THR A 1 147 ? -13.157 46.085 137.939 1.00 13.47 144 THR A CA 1
ATOM 1001 C C . THR A 1 147 ? -12.035 46.230 136.940 1.00 13.53 144 THR A C 1
ATOM 1002 O O . THR A 1 147 ? -12.135 45.785 135.774 1.00 14.28 144 THR A O 1
ATOM 1006 N N . TYR A 1 148 ? -10.952 46.820 137.394 1.00 12.67 145 TYR A N 1
ATOM 1007 C CA . TYR A 1 148 ? -9.738 46.894 136.599 1.00 11.87 145 TYR A CA 1
ATOM 1008 C C . TYR A 1 148 ? -8.649 46.119 137.309 1.00 13.17 145 TYR A C 1
ATOM 1009 O O . TYR A 1 148 ? -8.470 46.265 138.522 1.00 12.99 145 TYR A O 1
ATOM 1018 N N . THR A 1 149 ? -7.948 45.298 136.550 1.00 11.94 146 THR A N 1
ATOM 1019 C CA . THR A 1 149 ? -6.787 44.549 137.039 1.00 10.26 146 THR A CA 1
ATOM 1020 C C . THR A 1 149 ? -5.516 45.074 136.363 1.00 11.24 146 THR A C 1
ATOM 1021 O O . THR A 1 149 ? -5.347 44.976 135.147 1.00 12.40 146 THR A O 1
ATOM 1025 N N . ASN A 1 150 ? -4.630 45.600 137.184 1.00 11.37 147 ASN A N 1
ATOM 1026 C CA . ASN A 1 150 ? -3.416 46.266 136.769 1.00 11.38 147 ASN A CA 1
ATOM 1027 C C . ASN A 1 150 ? -2.182 45.498 137.208 1.00 11.80 147 ASN A C 1
ATOM 1028 O O . ASN A 1 150 ? -1.933 45.348 138.410 1.00 11.80 147 ASN A O 1
ATOM 1033 N N . PHE A 1 151 ? -1.399 45.043 136.241 1.00 11.18 148 PHE A N 1
ATOM 1034 C CA . PHE A 1 151 ? -0.256 44.174 136.538 1.00 11.93 148 PHE A CA 1
ATOM 1035 C C . PHE A 1 151 ? 1.098 44.894 136.551 1.00 11.95 148 PHE A C 1
ATOM 1036 O O . PHE A 1 151 ? 1.329 45.784 135.748 1.00 12.44 148 PHE A O 1
ATOM 1044 N N . GLY A 1 152 ? 1.982 44.430 137.437 1.00 12.59 149 GLY A N 1
ATOM 1045 C CA . GLY A 1 152 ? 3.347 44.858 137.509 1.00 11.93 149 GLY A CA 1
ATOM 1046 C C . GLY A 1 152 ? 3.619 46.069 138.389 1.00 13.05 149 GLY A C 1
ATOM 1047 O O . GLY A 1 152 ? 2.753 46.496 139.154 1.00 13.88 149 GLY A O 1
ATOM 1048 N N . PRO A 1 153 ? 4.837 46.638 138.282 1.00 12.84 150 PRO A N 1
ATOM 1049 C CA . PRO A 1 153 ? 5.865 46.212 137.346 1.00 12.66 150 PRO A CA 1
ATOM 1050 C C . PRO A 1 153 ? 6.402 44.805 137.590 1.00 12.75 150 PRO A C 1
ATOM 1051 O O . PRO A 1 153 ? 6.593 44.369 138.743 1.00 12.78 150 PRO A O 1
ATOM 1055 N N . GLY A 1 154 ? 6.631 44.094 136.505 1.00 12.77 151 GLY A N 1
ATOM 1056 C CA . GLY A 1 154 ? 7.128 42.733 136.616 1.00 13.31 151 GLY A CA 1
ATOM 1057 C C . GLY A 1 154 ? 7.370 42.122 135.248 1.00 14.25 151 GLY A C 1
ATOM 1058 O O . GLY A 1 154 ? 6.877 42.638 134.249 1.00 14.37 151 GLY A O 1
ATOM 1067 N N . SER A 1 156 ? 7.001 39.697 132.153 1.00 16.60 153 SER A N 1
ATOM 1068 C CA . SER A 1 156 ? 5.966 38.930 131.504 1.00 17.56 153 SER A CA 1
ATOM 1069 C C . SER A 1 156 ? 6.634 37.750 130.821 1.00 17.96 153 SER A C 1
ATOM 1070 O O . SER A 1 156 ? 7.398 37.926 129.851 1.00 17.54 153 SER A O 1
ATOM 1081 N N . GLY A 1 158 ? 5.141 35.418 128.980 1.00 19.99 155 GLY A N 1
ATOM 1082 C CA . GLY A 1 158 ? 4.583 35.331 127.633 1.00 19.94 155 GLY A CA 1
ATOM 1083 C C . GLY A 1 158 ? 5.093 36.342 126.624 1.00 19.92 155 GLY A C 1
ATOM 1084 O O . GLY A 1 158 ? 5.409 36.001 125.465 1.00 19.32 155 GLY A O 1
ATOM 1085 N N . HIS A 1 159 ? 5.140 37.612 127.023 1.00 19.37 156 HIS A N 1
ATOM 1086 C CA . HIS A 1 159 ? 5.676 38.645 126.141 1.00 19.21 156 HIS A CA 1
ATOM 1087 C C . HIS A 1 159 ? 7.187 38.463 125.876 1.00 19.37 156 HIS A C 1
ATOM 1088 O O . HIS A 1 159 ? 7.669 38.724 124.764 1.00 20.18 156 HIS A O 1
ATOM 1095 N N . THR A 1 160 ? 7.916 37.954 126.874 1.00 19.38 157 THR A N 1
ATOM 1096 C CA . THR A 1 160 ? 9.354 37.755 126.735 1.00 18.99 157 THR A CA 1
ATOM 1097 C C . THR A 1 160 ? 9.589 36.645 125.685 1.00 19.21 157 THR A C 1
ATOM 1098 O O . THR A 1 160 ? 10.438 36.783 124.789 1.00 19.90 157 THR A O 1
ATOM 1102 N N . VAL A 1 161 ? 8.812 35.573 125.763 1.00 20.07 158 VAL A N 1
ATOM 1103 C CA . VAL A 1 161 ? 8.951 34.486 124.793 1.00 20.44 158 VAL A CA 1
ATOM 1104 C C . VAL A 1 161 ? 8.645 35.009 123.387 1.00 21.25 158 VAL A C 1
ATOM 1105 O O . VAL A 1 161 ? 9.346 34.674 122.420 1.00 21.95 158 VAL A O 1
ATOM 1109 N N . ALA A 1 162 ? 7.609 35.840 123.263 1.00 21.17 159 ALA A N 1
ATOM 1110 C CA . ALA A 1 162 ? 7.251 36.428 121.963 1.00 20.55 159 ALA A CA 1
ATOM 1111 C C . ALA A 1 162 ? 8.388 37.285 121.362 1.00 20.73 159 ALA A C 1
ATOM 1112 O O . ALA A 1 162 ? 8.650 37.227 120.156 1.00 21.00 159 ALA A O 1
ATOM 1114 N N . VAL A 1 163 ? 9.060 38.073 122.195 1.00 20.93 160 VAL A N 1
ATOM 1115 C CA . VAL A 1 163 ? 10.180 38.875 121.735 1.00 21.81 160 VAL A CA 1
ATOM 1116 C C . VAL A 1 163 ? 11.342 37.972 121.314 1.00 23.22 160 VAL A C 1
ATOM 1117 O O . VAL A 1 163 ? 11.976 38.200 120.279 1.00 23.06 160 VAL A O 1
ATOM 1121 N N . LYS A 1 164 ? 11.609 36.935 122.096 1.00 23.94 161 LYS A N 1
ATOM 1122 C CA . LYS A 1 164 ? 12.710 36.021 121.783 1.00 24.99 161 LYS A CA 1
ATOM 1123 C C . LYS A 1 164 ? 12.534 35.328 120.431 1.00 25.00 161 LYS A C 1
ATOM 1124 O O . LYS A 1 164 ? 13.522 34.968 119.793 1.00 24.89 161 LYS A O 1
ATOM 1130 N N . ALA A 1 165 ? 11.284 35.164 119.996 1.00 25.55 162 ALA A N 1
ATOM 1131 C CA . ALA A 1 165 ? 10.962 34.606 118.680 1.00 24.96 162 ALA A CA 1
ATOM 1132 C C . ALA A 1 165 ? 11.213 35.550 117.494 1.00 25.26 162 ALA A C 1
ATOM 1133 O O . ALA A 1 165 ? 11.175 35.102 116.342 1.00 24.36 162 ALA A O 1
ATOM 1135 N N . ILE A 1 166 ? 11.455 36.835 117.743 1.00 24.73 163 ILE A N 1
ATOM 1136 C CA . ILE A 1 166 ? 11.606 37.820 116.664 1.00 25.00 163 ILE A CA 1
ATOM 1137 C C . ILE A 1 166 ? 13.003 37.708 116.055 1.00 24.78 163 ILE A C 1
ATOM 1138 O O . ILE A 1 166 ? 13.984 37.525 116.754 1.00 23.44 163 ILE A O 1
ATOM 1143 N N . ASP A 1 167 ? 13.100 37.786 114.732 1.00 25.36 164 ASP A N 1
ATOM 1144 C CA . ASP A 1 167 ? 14.408 37.670 114.100 1.00 25.81 164 ASP A CA 1
ATOM 1145 C C . ASP A 1 167 ? 15.371 38.733 114.597 1.00 24.94 164 ASP A C 1
ATOM 1146 O O . ASP A 1 167 ? 15.010 39.903 114.736 1.00 25.10 164 ASP A O 1
ATOM 1151 N N . GLY A 1 168 ? 16.601 38.319 114.885 1.00 23.48 165 GLY A N 1
ATOM 1152 C CA . GLY A 1 168 ? 17.625 39.245 115.329 1.00 22.94 165 GLY A CA 1
ATOM 1153 C C . GLY A 1 168 ? 17.738 39.446 116.831 1.00 22.06 165 GLY A C 1
ATOM 1154 O O . GLY A 1 168 ? 18.644 40.143 117.288 1.00 21.91 165 GLY A O 1
ATOM 1155 N N . VAL A 1 169 ? 16.831 38.857 117.593 1.00 21.73 166 VAL A N 1
ATOM 1156 C CA . VAL A 1 169 ? 16.893 38.955 119.057 1.00 21.46 166 VAL A CA 1
ATOM 1157 C C . VAL A 1 169 ? 17.746 37.817 119.617 1.00 21.38 166 VAL A C 1
ATOM 1158 O O . VAL A 1 169 ? 17.445 36.640 119.412 1.00 21.91 166 VAL A O 1
ATOM 1162 N N . LYS A 1 170 ? 18.800 38.196 120.326 1.00 21.03 167 LYS A N 1
ATOM 1163 C CA . LYS A 1 170 ? 19.701 37.272 120.988 1.00 21.23 167 LYS A CA 1
ATOM 1164 C C . LYS A 1 170 ? 19.225 36.935 122.383 1.00 20.34 167 LYS A C 1
ATOM 1165 O O . LYS A 1 170 ? 19.326 35.796 122.838 1.00 19.52 167 LYS A O 1
ATOM 1171 N N . ALA A 1 171 ? 18.687 37.930 123.076 1.00 18.62 168 ALA A N 1
ATOM 1172 C CA . ALA A 1 171 ? 18.177 37.730 124.437 1.00 18.03 168 ALA A CA 1
ATOM 1173 C C . ALA A 1 171 ? 17.151 38.837 124.684 1.00 17.51 168 ALA A C 1
ATOM 1174 O O . ALA A 1 171 ? 17.225 39.894 124.042 1.00 17.48 168 ALA A O 1
ATOM 1176 N N . ALA A 1 172 ? 16.195 38.587 125.574 1.00 16.67 169 ALA A N 1
ATOM 1177 C CA . ALA A 1 172 ? 15.105 39.555 125.794 1.00 16.82 169 ALA A CA 1
ATOM 1178 C C . ALA A 1 172 ? 14.477 39.481 127.161 1.00 16.15 169 ALA A C 1
ATOM 1179 O O . ALA A 1 172 ? 14.431 38.424 127.777 1.00 13.98 169 ALA A O 1
ATOM 1181 N N . LEU A 1 173 ? 13.934 40.627 127.584 1.00 16.25 170 LEU A N 1
ATOM 1182 C CA . LEU A 1 173 ? 13.140 40.739 128.788 1.00 16.10 170 LEU A CA 1
ATOM 1183 C C . LEU A 1 173 ? 12.019 41.721 128.468 1.00 16.27 170 LEU A C 1
ATOM 1184 O O . LEU A 1 173 ? 12.296 42.847 128.032 1.00 16.48 170 LEU A O 1
ATOM 1189 N N . SER A 1 174 ? 10.768 41.292 128.629 1.00 14.52 171 SER A N 1
ATOM 1190 C CA . SER A 1 174 ? 9.619 42.179 128.501 1.00 15.19 171 SER A CA 1
ATOM 1191 C C . SER A 1 174 ? 8.996 42.388 129.856 1.00 15.07 171 SER A C 1
ATOM 1192 O O . SER A 1 174 ? 8.528 41.420 130.490 1.00 14.01 171 SER A O 1
ATOM 1203 N N . THR A 1 176 ? 6.052 44.233 132.105 1.00 13.33 173 THR A N 1
ATOM 1204 C CA . THR A 1 176 ? 4.670 44.778 132.107 1.00 13.25 173 THR A CA 1
ATOM 1205 C C . THR A 1 176 ? 4.565 45.843 133.160 1.00 13.40 173 THR A C 1
ATOM 1206 O O . THR A 1 176 ? 4.902 45.626 134.321 1.00 12.50 173 THR A O 1
ATOM 1210 N N . ILE A 1 177 ? 4.100 47.014 132.737 1.00 13.29 174 ILE A N 1
ATOM 1211 C CA . ILE A 1 177 ? 4.060 48.210 133.585 1.00 12.90 174 ILE A CA 1
ATOM 1212 C C . ILE A 1 177 ? 2.597 48.692 133.604 1.00 12.43 174 ILE A C 1
ATOM 1213 O O . ILE A 1 177 ? 1.999 48.858 132.551 1.00 13.24 174 ILE A O 1
ATOM 1218 N N . PRO A 1 178 ? 2.015 48.896 134.794 1.00 12.01 175 PRO A N 1
ATOM 1219 C CA . PRO A 1 178 ? 0.618 49.271 134.897 1.00 12.15 175 PRO A CA 1
ATOM 1220 C C . PRO A 1 178 ? 0.423 50.783 134.649 1.00 12.44 175 PRO A C 1
ATOM 1221 O O . PRO A 1 178 ? 1.082 51.611 135.290 1.00 13.33 175 PRO A O 1
ATOM 1225 N N . LEU A 1 179 ? -0.475 51.131 133.738 1.00 12.37 176 LEU A N 1
ATOM 1226 C CA . LEU A 1 179 ? -0.889 52.514 133.525 1.00 12.56 176 LEU A CA 1
ATOM 1227 C C . LEU A 1 179 ? -2.325 52.804 133.976 1.00 13.10 176 LEU A C 1
ATOM 1228 O O . LEU A 1 179 ? -2.892 53.848 133.640 1.00 13.65 176 LEU A O 1
ATOM 1233 N N . GLY A 1 180 ? -2.894 51.902 134.763 1.00 13.76 177 GLY A N 1
ATOM 1234 C CA . GLY A 1 180 ? -4.260 52.093 135.278 1.00 12.42 177 GLY A CA 1
ATOM 1235 C C . GLY A 1 180 ? -5.314 51.600 134.320 1.00 12.10 177 GLY A C 1
ATOM 1236 O O . GLY A 1 180 ? -5.062 51.396 133.128 1.00 11.78 177 GLY A O 1
ATOM 1237 N N . THR A 1 181 ? -6.504 51.376 134.853 1.00 12.47 178 THR A N 1
ATOM 1238 C CA . THR A 1 181 ? -7.689 50.905 134.115 1.00 13.03 178 THR A CA 1
ATOM 1239 C C . THR A 1 181 ? -7.405 49.770 133.113 1.00 12.62 178 THR A C 1
ATOM 1240 O O . THR A 1 181 ? -7.963 49.735 131.987 1.00 11.80 178 THR A O 1
ATOM 1244 N N . GLY A 1 182 ? -6.534 48.856 133.541 1.00 13.08 179 GLY A N 1
ATOM 1245 C CA . GLY A 1 182 ? -6.242 47.647 132.798 1.00 13.00 179 GLY A CA 1
ATOM 1246 C C . GLY A 1 182 ? -5.383 47.875 131.578 1.00 13.25 179 GLY A C 1
ATOM 1247 O O . GLY A 1 182 ? -5.258 46.977 130.742 1.00 13.86 179 GLY A O 1
ATOM 1248 N N . VAL A 1 183 ? -4.818 49.082 131.443 1.00 12.97 180 VAL A N 1
ATOM 1249 C CA . VAL A 1 183 ? -3.981 49.459 130.303 1.00 12.90 180 VAL A CA 1
ATOM 1250 C C . VAL A 1 183 ? -2.524 49.326 130.748 1.00 12.23 180 VAL A C 1
ATOM 1251 O O . VAL A 1 183 ? -2.187 49.698 131.895 1.00 13.77 180 VAL A O 1
ATOM 1255 N N . HIS A 1 184 ? -1.699 48.751 129.879 1.00 12.54 181 HIS A N 1
ATOM 1256 C CA . HIS A 1 184 ? -0.311 48.466 130.211 1.00 12.50 181 HIS A CA 1
ATOM 1257 C C . HIS A 1 184 ? 0.685 49.035 129.232 1.00 12.99 181 HIS A C 1
ATOM 1258 O O . HIS A 1 184 ? 0.404 49.172 128.029 1.00 13.50 181 HIS A O 1
ATOM 1265 N N . ARG A 1 185 ? 1.844 49.398 129.758 1.00 13.43 182 ARG A N 1
ATOM 1266 C CA . ARG A 1 185 ? 2.991 49.761 128.950 1.00 13.37 182 ARG A CA 1
ATOM 1267 C C . ARG A 1 185 ? 3.918 48.563 128.949 1.00 13.36 182 ARG A C 1
ATOM 1268 O O . ARG A 1 185 ? 4.025 47.854 129.931 1.00 14.13 182 ARG A O 1
ATOM 1276 N N . ARG A 1 186 ? 4.546 48.299 127.813 1.00 12.83 183 ARG A N 1
ATOM 1277 C CA . ARG A 1 186 ? 5.548 47.243 127.741 1.00 14.49 183 ARG A CA 1
ATOM 1278 C C . ARG A 1 186 ? 6.926 47.838 127.531 1.00 14.08 183 ARG A C 1
ATOM 1279 O O . ARG A 1 186 ? 7.182 48.540 126.519 1.00 14.86 183 ARG A O 1
ATOM 1295 N N . VAL A 1 188 ? 10.603 46.670 126.755 1.00 15.86 185 VAL A N 1
ATOM 1296 C CA . VAL A 1 188 ? 11.275 45.497 126.203 1.00 16.42 185 VAL A CA 1
ATOM 1297 C C . VAL A 1 188 ? 12.785 45.773 126.079 1.00 16.95 185 VAL A C 1
ATOM 1298 O O . VAL A 1 188 ? 13.210 46.763 125.462 1.00 16.67 185 VAL A O 1
ATOM 1302 N N . TYR A 1 189 ? 13.587 44.905 126.675 1.00 16.76 186 TYR A N 1
ATOM 1303 C CA . TYR A 1 189 ? 15.016 45.052 126.733 1.00 16.66 186 TYR A CA 1
ATOM 1304 C C . TYR A 1 189 ? 15.575 43.903 125.932 1.00 17.45 186 TYR A C 1
ATOM 1305 O O . TYR A 1 189 ? 15.208 42.760 126.193 1.00 17.90 186 TYR A O 1
ATOM 1314 N N . VAL A 1 190 ? 16.420 44.210 124.946 1.00 17.60 187 VAL A N 1
ATOM 1315 C CA . VAL A 1 190 ? 16.955 43.196 124.028 1.00 17.95 187 VAL A CA 1
ATOM 1316 C C . VAL A 1 190 ? 18.472 43.301 123.824 1.00 19.06 187 VAL A C 1
ATOM 1317 O O . VAL A 1 190 ? 19.064 44.399 123.862 1.00 18.13 187 VAL A O 1
ATOM 1321 N N . GLU A 1 191 ? 19.089 42.138 123.592 1.00 19.41 188 GLU A N 1
ATOM 1322 C CA . GLU A 1 191 ? 20.411 42.053 122.994 1.00 19.99 188 GLU A CA 1
ATOM 1323 C C . GLU A 1 191 ? 20.163 41.629 121.582 1.00 20.36 188 GLU A C 1
ATOM 1324 O O . GLU A 1 191 ? 19.260 40.835 121.321 1.00 19.59 188 GLU A O 1
ATOM 1330 N N . LEU A 1 192 ? 20.967 42.154 120.676 1.00 22.10 189 LEU A N 1
ATOM 1331 C CA . LEU A 1 192 ? 20.801 41.844 119.275 1.00 22.78 189 LEU A CA 1
ATOM 1332 C C . LEU A 1 192 ? 21.839 40.849 118.766 1.00 24.22 189 LEU A C 1
ATOM 1333 O O . LEU A 1 192 ? 22.970 40.787 119.258 1.00 23.75 189 LEU A O 1
ATOM 1338 N N . LEU A 1 193 ? 21.417 40.078 117.774 1.00 24.79 190 LEU A N 1
ATOM 1339 C CA . LEU A 1 193 ? 22.303 39.170 117.053 1.00 26.22 190 LEU A CA 1
ATOM 1340 C C . LEU A 1 193 ? 23.177 39.981 116.102 1.00 26.80 190 LEU A C 1
ATOM 1341 O O . LEU A 1 193 ? 22.785 41.048 115.652 1.00 26.22 190 LEU A O 1
ATOM 1346 N N . PRO A 1 194 ? 24.375 39.467 115.789 1.00 28.34 191 PRO A N 1
ATOM 1347 C CA . PRO A 1 194 ? 25.243 40.115 114.808 1.00 28.66 191 PRO A CA 1
ATOM 1348 C C . PRO A 1 194 ? 24.539 40.375 113.474 1.00 29.19 191 PRO A C 1
ATOM 1349 O O . PRO A 1 194 ? 23.824 39.509 112.983 1.00 29.61 191 PRO A O 1
ATOM 1353 N N . GLY A 1 195 ? 24.726 41.565 112.911 1.00 29.83 192 GLY A N 1
ATOM 1354 C CA . GLY A 1 195 ? 24.137 41.918 111.622 1.00 29.81 192 GLY A CA 1
ATOM 1355 C C . GLY A 1 195 ? 22.689 42.377 111.647 1.00 30.16 192 GLY A C 1
ATOM 1356 O O . GLY A 1 195 ? 22.069 42.537 110.596 1.00 30.17 192 GLY A O 1
ATOM 1357 N N . HIS A 1 196 ? 22.142 42.612 112.836 1.00 30.33 193 HIS A N 1
ATOM 1358 C CA . HIS A 1 196 ? 20.781 43.147 112.973 1.00 30.48 193 HIS A CA 1
ATOM 1359 C C . HIS A 1 196 ? 20.838 44.500 113.652 1.00 31.16 193 HIS A C 1
ATOM 1360 O O . HIS A 1 196 ? 21.610 44.676 114.599 1.00 31.65 193 HIS A O 1
ATOM 1367 N N . ASN A 1 197 ? 20.030 45.451 113.187 1.00 31.16 194 ASN A N 1
ATOM 1368 C CA . ASN A 1 197 ? 19.985 46.754 113.837 1.00 31.56 194 ASN A CA 1
ATOM 1369 C C . ASN A 1 197 ? 18.717 46.918 114.670 1.00 31.19 194 ASN A C 1
ATOM 1370 O O . ASN A 1 197 ? 17.719 46.224 114.449 1.00 30.73 194 ASN A O 1
ATOM 1375 N N . LEU A 1 198 ? 18.787 47.814 115.646 1.00 31.10 195 LEU A N 1
ATOM 1376 C CA . LEU A 1 198 ? 17.686 48.018 116.582 1.00 31.16 195 LEU A CA 1
ATOM 1377 C C . LEU A 1 198 ? 16.440 48.550 115.888 1.00 30.68 195 LEU A C 1
ATOM 1378 O O . LEU A 1 198 ? 15.334 48.178 116.247 1.00 29.89 195 LEU A O 1
ATOM 1383 N N . GLU A 1 199 ? 16.623 49.390 114.873 1.00 30.16 196 GLU A N 1
ATOM 1384 C CA . GLU A 1 199 ? 15.496 49.964 114.159 1.00 30.35 196 GLU A CA 1
ATOM 1385 C C . GLU A 1 199 ? 14.552 48.885 113.633 1.00 29.93 196 GLU A C 1
ATOM 1386 O O . GLU A 1 199 ? 13.346 48.932 113.876 1.00 29.64 196 GLU A O 1
ATOM 1392 N N . GLU A 1 200 ? 15.103 47.915 112.909 1.00 29.79 197 GLU A N 1
ATOM 1393 C CA . GLU A 1 200 ? 14.294 46.837 112.339 1.00 29.58 197 GLU A CA 1
ATOM 1394 C C . GLU A 1 200 ? 13.722 45.899 113.409 1.00 28.45 197 GLU A C 1
ATOM 1395 O O . GLU A 1 200 ? 12.563 45.523 113.337 1.00 27.73 197 GLU A O 1
ATOM 1401 N N . VAL A 1 201 ? 14.529 45.544 114.412 1.00 27.13 198 VAL A N 1
ATOM 1402 C CA . VAL A 1 201 ? 14.080 44.631 115.468 1.00 26.52 198 VAL A CA 1
ATOM 1403 C C . VAL A 1 201 ? 12.938 45.281 116.278 1.00 25.94 198 VAL A C 1
ATOM 1404 O O . VAL A 1 201 ? 11.946 44.639 116.611 1.00 26.43 198 VAL A O 1
ATOM 1408 N N . SER A 1 202 ? 13.098 46.560 116.596 1.00 25.28 199 SER A N 1
ATOM 1409 C CA . SER A 1 202 ? 12.094 47.315 117.352 1.00 24.78 199 SER A CA 1
ATOM 1410 C C . SER A 1 202 ? 10.773 47.402 116.595 1.00 24.02 199 SER A C 1
ATOM 1411 O O . SER A 1 202 ? 9.713 47.162 117.156 1.00 21.75 199 SER A O 1
ATOM 1414 N N . ALA A 1 203 ? 10.825 47.697 115.299 1.00 22.75 200 ALA A N 1
ATOM 1415 C CA . ALA A 1 203 ? 9.618 47.722 114.498 1.00 23.64 200 ALA A CA 1
ATOM 1416 C C . ALA A 1 203 ? 8.927 46.354 114.489 1.00 23.58 200 ALA A C 1
ATOM 1417 O O . ALA A 1 203 ? 7.689 46.276 114.575 1.00 24.24 200 ALA A O 1
ATOM 1419 N N . ALA A 1 204 ? 9.711 45.281 114.410 1.00 23.59 201 ALA A N 1
ATOM 1420 C CA . ALA A 1 204 ? 9.145 43.921 114.391 1.00 23.04 201 ALA A CA 1
ATOM 1421 C C . ALA A 1 204 ? 8.460 43.590 115.718 1.00 22.59 201 ALA A C 1
ATOM 1422 O O . ALA A 1 204 ? 7.372 43.010 115.749 1.00 21.03 201 ALA A O 1
ATOM 1424 N N . ILE A 1 205 ? 9.097 43.975 116.820 1.00 22.30 202 ILE A N 1
ATOM 1425 C CA . ILE A 1 205 ? 8.510 43.776 118.144 1.00 22.79 202 ILE A CA 1
ATOM 1426 C C . ILE A 1 205 ? 7.181 44.523 118.266 1.00 23.76 202 ILE A C 1
ATOM 1427 O O . ILE A 1 205 ? 6.165 43.936 118.623 1.00 24.03 202 ILE A O 1
ATOM 1432 N N . LYS A 1 206 ? 7.194 45.812 117.928 1.00 24.59 203 LYS A N 1
ATOM 1433 C CA . LYS A 1 206 ? 6.016 46.667 118.117 1.00 24.80 203 LYS A CA 1
ATOM 1434 C C . LYS A 1 206 ? 4.855 46.251 117.225 1.00 25.19 203 LYS A C 1
ATOM 1435 O O . LYS A 1 206 ? 3.708 46.449 117.593 1.00 26.07 203 LYS A O 1
ATOM 1441 N N . ALA A 1 207 ? 5.141 45.681 116.048 1.00 25.04 204 ALA A N 1
ATOM 1442 C CA . ALA A 1 207 ? 4.088 45.170 115.172 1.00 24.80 204 ALA A CA 1
ATOM 1443 C C . ALA A 1 207 ? 3.557 43.773 115.564 1.00 24.58 204 ALA A C 1
ATOM 1444 O O . ALA A 1 207 ? 2.508 43.370 115.102 1.00 24.03 204 ALA A O 1
ATOM 1446 N N . ASP A 1 208 ? 4.291 43.024 116.382 1.00 25.24 205 ASP A N 1
ATOM 1447 C CA . ASP A 1 208 ? 3.848 41.690 116.837 1.00 25.04 205 ASP A CA 1
ATOM 1448 C C . ASP A 1 208 ? 2.479 41.759 117.515 1.00 25.08 205 ASP A C 1
ATOM 1449 O O . ASP A 1 208 ? 2.183 42.725 118.219 1.00 24.73 205 ASP A O 1
ATOM 1454 N N . GLU A 1 209 ? 1.661 40.721 117.331 1.00 25.09 206 GLU A N 1
ATOM 1455 C CA . GLU A 1 209 ? 0.325 40.665 117.948 1.00 25.33 206 GLU A CA 1
ATOM 1456 C C . GLU A 1 209 ? 0.367 40.791 119.473 1.00 24.82 206 GLU A C 1
ATOM 1457 O O . GLU A 1 209 ? -0.602 41.241 120.080 1.00 25.35 206 GLU A O 1
ATOM 1463 N N . TYR A 1 210 ? 1.482 40.411 120.092 1.00 24.18 207 TYR A N 1
ATOM 1464 C CA . TYR A 1 210 ? 1.645 40.561 121.543 1.00 23.38 207 TYR A CA 1
ATOM 1465 C C . TYR A 1 210 ? 1.815 42.007 121.999 1.00 22.31 207 TYR A C 1
ATOM 1466 O O . TYR A 1 210 ? 1.591 42.325 123.192 1.00 22.83 207 TYR A O 1
ATOM 1475 N N . PHE A 1 211 ? 2.195 42.877 121.068 1.00 20.53 208 PHE A N 1
ATOM 1476 C CA . PHE A 1 211 ? 2.549 44.259 121.396 1.00 20.50 208 PHE A CA 1
ATOM 1477 C C . PHE A 1 211 ? 1.736 45.344 120.699 1.00 19.60 208 PHE A C 1
ATOM 1478 O O . PHE A 1 211 ? 1.667 46.469 121.175 1.00 18.23 208 PHE A O 1
ATOM 1486 N N . VAL A 1 212 ? 1.148 45.021 119.555 1.00 19.63 209 VAL A N 1
ATOM 1487 C CA . VAL A 1 212 ? 0.560 46.031 118.701 1.00 19.62 209 VAL A CA 1
ATOM 1488 C C . VAL A 1 212 ? -0.578 46.859 119.308 1.00 19.58 209 VAL A C 1
ATOM 1489 O O . VAL A 1 212 ? -0.825 47.972 118.846 1.00 20.10 209 VAL A O 1
ATOM 1493 N N . HIS A 1 213 ? -1.235 46.364 120.358 1.00 19.81 210 HIS A N 1
ATOM 1494 C CA . HIS A 1 213 ? -2.314 47.115 121.013 1.00 19.65 210 HIS A CA 1
ATOM 1495 C C . HIS A 1 213 ? -1.840 47.996 122.187 1.00 18.93 210 HIS A C 1
ATOM 1496 O O . HIS A 1 213 ? -2.622 48.782 122.713 1.00 18.06 210 HIS A O 1
ATOM 1503 N N . ASP A 1 214 ? -0.555 47.885 122.545 1.00 17.57 211 ASP A N 1
ATOM 1504 C CA . ASP A 1 214 ? -0.004 48.520 123.735 1.00 18.04 211 ASP A CA 1
ATOM 1505 C C . ASP A 1 214 ? 1.145 49.472 123.431 1.00 16.89 211 ASP A C 1
ATOM 1506 O O . ASP A 1 214 ? 1.950 49.242 122.525 1.00 16.81 211 ASP A O 1
ATOM 1511 N N . GLU A 1 215 ? 1.241 50.524 124.231 1.00 15.78 212 GLU A N 1
ATOM 1512 C CA . GLU A 1 215 ? 2.405 51.346 124.248 1.00 15.78 212 GLU A CA 1
ATOM 1513 C C . GLU A 1 215 ? 3.627 50.480 124.559 1.00 16.25 212 GLU A C 1
ATOM 1514 O O . GLU A 1 215 ? 3.704 49.828 125.616 1.00 15.50 212 GLU A O 1
ATOM 1520 N N . THR A 1 216 ? 4.586 50.493 123.643 1.00 15.37 213 THR A N 1
ATOM 1521 C CA . THR A 1 216 ? 5.744 49.601 123.754 1.00 16.31 213 THR A CA 1
ATOM 1522 C C . THR A 1 216 ? 7.019 50.383 123.471 1.00 16.68 213 THR A C 1
ATOM 1523 O O . THR A 1 216 ? 7.072 51.161 122.487 1.00 17.29 213 THR A O 1
ATOM 1527 N N . HIS A 1 217 ? 8.015 50.193 124.324 1.00 16.37 214 HIS A N 1
ATOM 1528 C CA . HIS A 1 217 ? 9.319 50.790 124.162 1.00 17.44 214 HIS A CA 1
ATOM 1529 C C . HIS A 1 217 ? 10.335 49.674 124.076 1.00 17.94 214 HIS A C 1
ATOM 1530 O O . HIS A 1 217 ? 10.282 48.733 124.829 1.00 17.36 214 HIS A O 1
ATOM 1537 N N . VAL A 1 218 ? 11.264 49.809 123.146 1.00 17.16 215 VAL A N 1
ATOM 1538 C CA . VAL A 1 218 ? 12.296 48.774 122.947 1.00 17.49 215 VAL A CA 1
ATOM 1539 C C . VAL A 1 218 ? 13.661 49.396 123.142 1.00 18.35 215 VAL A C 1
ATOM 1540 O O . VAL A 1 218 ? 14.014 50.398 122.479 1.00 17.83 215 VAL A O 1
ATOM 1544 N N . ILE A 1 219 ? 14.431 48.790 124.033 1.00 18.62 216 ILE A N 1
ATOM 1545 C CA . ILE A 1 219 ? 15.705 49.319 124.462 1.00 19.54 216 ILE A CA 1
ATOM 1546 C C . ILE A 1 219 ? 16.776 48.262 124.297 1.00 19.58 216 ILE A C 1
ATOM 1547 O O . ILE A 1 219 ? 16.616 47.135 124.767 1.00 18.90 216 ILE A O 1
ATOM 1552 N N . GLN A 1 220 ? 17.874 48.631 123.641 1.00 20.19 217 GLN A N 1
ATOM 1553 C CA . GLN A 1 220 ? 19.012 47.727 123.472 1.00 20.20 217 GLN A CA 1
ATOM 1554 C C . GLN A 1 220 ? 19.895 47.778 124.703 1.00 20.03 217 GLN A C 1
ATOM 1555 O O . GLN A 1 220 ? 20.198 48.861 125.206 1.00 20.10 217 GLN A O 1
ATOM 1561 N N . VAL A 1 221 ? 20.306 46.611 125.191 1.00 20.48 218 VAL A N 1
ATOM 1562 C CA . VAL A 1 221 ? 21.179 46.525 126.365 1.00 19.94 218 VAL A CA 1
ATOM 1563 C C . VAL A 1 221 ? 22.355 45.569 126.122 1.00 20.53 218 VAL A C 1
ATOM 1564 O O . VAL A 1 221 ? 22.320 44.774 125.186 1.00 19.54 218 VAL A O 1
ATOM 1568 N N . ASP A 1 222 ? 23.361 45.662 126.999 1.00 22.13 219 ASP A N 1
ATOM 1569 C CA . ASP A 1 222 ? 24.565 44.804 126.997 1.00 22.95 219 ASP A CA 1
ATOM 1570 C C . ASP A 1 222 ? 24.231 43.397 127.435 1.00 22.57 219 ASP A C 1
ATOM 1571 O O . ASP A 1 222 ? 24.699 42.437 126.842 1.00 21.90 219 ASP A O 1
ATOM 1576 N N . GLU A 1 223 ? 23.446 43.286 128.509 1.00 22.10 220 GLU A N 1
ATOM 1577 C CA . GLU A 1 223 ? 23.217 42.012 129.165 1.00 21.45 220 GLU A CA 1
ATOM 1578 C C . GLU A 1 223 ? 21.826 41.981 129.799 1.00 20.26 220 GLU A C 1
ATOM 1579 O O . GLU A 1 223 ? 21.600 42.542 130.881 1.00 18.27 220 GLU A O 1
ATOM 1585 N N . VAL A 1 224 ? 20.918 41.278 129.137 1.00 18.50 221 VAL A N 1
ATOM 1586 C CA . VAL A 1 224 ? 19.557 41.099 129.644 1.00 18.36 221 VAL A CA 1
ATOM 1587 C C . VAL A 1 224 ? 19.541 40.443 131.013 1.00 17.91 221 VAL A C 1
ATOM 1588 O O . VAL A 1 224 ? 18.709 40.784 131.863 1.00 16.81 221 VAL A O 1
ATOM 1592 N N . ASP A 1 225 ? 20.465 39.517 131.257 1.00 17.49 222 ASP A N 1
ATOM 1593 C CA . ASP A 1 225 ? 20.437 38.770 132.545 1.00 18.02 222 ASP A CA 1
ATOM 1594 C C . ASP A 1 225 ? 20.652 39.652 133.778 1.00 17.00 222 ASP A C 1
ATOM 1595 O O . ASP A 1 225 ? 20.179 39.309 134.848 1.00 18.01 222 ASP A O 1
ATOM 1600 N N . ALA A 1 226 ? 21.340 40.781 133.634 1.00 15.96 223 ALA A N 1
ATOM 1601 C CA . ALA A 1 226 ? 21.579 41.682 134.738 1.00 16.43 223 ALA A CA 1
ATOM 1602 C C . ALA A 1 226 ? 20.313 42.447 135.126 1.00 14.96 223 ALA A C 1
ATOM 1603 O O . ALA A 1 226 ? 20.288 43.150 136.130 1.00 16.25 223 ALA A O 1
ATOM 1605 N N . LEU A 1 227 ? 19.256 42.302 134.335 1.00 15.26 224 LEU A N 1
ATOM 1606 C CA . LEU A 1 227 ? 18.012 43.058 134.557 1.00 14.83 224 LEU A CA 1
ATOM 1607 C C . LEU A 1 227 ? 16.868 42.209 135.127 1.00 15.41 224 LEU A C 1
ATOM 1608 O O . LEU A 1 227 ? 15.804 42.755 135.469 1.00 15.59 224 LEU A O 1
ATOM 1613 N N . ILE A 1 228 ? 17.046 40.896 135.160 1.00 14.77 225 ILE A N 1
ATOM 1614 C CA . ILE A 1 228 ? 15.968 39.978 135.547 1.00 15.52 225 ILE A CA 1
ATOM 1615 C C . ILE A 1 228 ? 15.753 39.908 137.059 1.00 15.16 225 ILE A C 1
ATOM 1616 O O . ILE A 1 228 ? 16.716 39.748 137.825 1.00 14.47 225 ILE A O 1
ATOM 1621 N N . ASP A 1 229 ? 14.488 40.044 137.463 1.00 14.66 226 ASP A N 1
ATOM 1622 C CA . ASP A 1 229 ? 14.060 39.874 138.876 1.00 14.12 226 ASP A CA 1
ATOM 1623 C C . ASP A 1 229 ? 12.643 39.283 138.863 1.00 13.90 226 ASP A C 1
ATOM 1624 O O . ASP A 1 229 ? 11.856 39.585 137.969 1.00 14.29 226 ASP A O 1
ATOM 1637 N N . GLY A 1 231 ? 10.247 39.796 141.145 1.00 13.01 228 GLY A N 1
ATOM 1638 C CA . GLY A 1 231 ? 9.231 40.657 141.742 1.00 12.61 228 GLY A CA 1
ATOM 1639 C C . GLY A 1 231 ? 8.137 41.039 140.776 1.00 13.04 228 GLY A C 1
ATOM 1640 O O . GLY A 1 231 ? 8.398 41.228 139.594 1.00 12.97 228 GLY A O 1
ATOM 1641 N N . HIS A 1 232 ? 6.910 41.093 141.265 1.00 12.68 229 HIS A N 1
ATOM 1642 C CA . HIS A 1 232 ? 5.771 41.405 140.412 1.00 13.22 229 HIS A CA 1
ATOM 1643 C C . HIS A 1 232 ? 4.696 41.871 141.346 1.00 13.61 229 HIS A C 1
ATOM 1644 O O . HIS A 1 232 ? 4.878 41.915 142.565 1.00 13.36 229 HIS A O 1
ATOM 1651 N N . GLY A 1 233 ? 3.537 42.165 140.793 1.00 13.61 230 GLY A N 1
ATOM 1652 C CA . GLY A 1 233 ? 2.458 42.684 141.587 1.00 13.16 230 GLY A CA 1
ATOM 1653 C C . GLY A 1 233 ? 1.188 42.858 140.804 1.00 12.21 230 GLY A C 1
ATOM 1654 O O . GLY A 1 233 ? 1.135 42.652 139.556 1.00 11.17 230 GLY A O 1
ATOM 1655 N N . VAL A 1 234 ? 0.182 43.289 141.522 1.00 11.91 231 VAL A N 1
ATOM 1656 C CA . VAL A 1 234 ? -1.108 43.575 140.965 1.00 11.83 231 VAL A CA 1
ATOM 1657 C C . VAL A 1 234 ? -1.731 44.706 141.768 1.00 12.15 231 VAL A C 1
ATOM 1658 O O . VAL A 1 234 ? -1.454 44.896 142.978 1.00 11.13 231 VAL A O 1
ATOM 1662 N N . ARG A 1 235 ? -2.590 45.441 141.088 1.00 11.76 232 ARG A N 1
ATOM 1663 C CA . ARG A 1 235 ? -3.499 46.367 141.736 1.00 12.82 232 ARG A CA 1
ATOM 1664 C C . ARG A 1 235 ? -4.847 46.190 141.083 1.00 13.05 232 ARG A C 1
ATOM 1665 O O . ARG A 1 235 ? -5.021 46.465 139.897 1.00 13.18 232 ARG A O 1
ATOM 1686 N N . VAL A 1 237 ? -8.886 47.120 141.243 1.00 12.50 234 VAL A N 1
ATOM 1687 C CA A VAL A 1 237 ? -9.782 48.141 141.785 0.50 11.88 234 VAL A CA 1
ATOM 1688 C CA B VAL A 1 237 ? -9.771 48.198 141.728 0.50 12.40 234 VAL A CA 1
ATOM 1689 C C . VAL A 1 237 ? -11.183 48.005 141.212 1.00 12.46 234 VAL A C 1
ATOM 1690 O O . VAL A 1 237 ? -11.360 47.720 140.023 1.00 12.73 234 VAL A O 1
ATOM 1697 N N . ARG A 1 238 ? -12.186 48.159 142.077 1.00 11.89 235 ARG A N 1
ATOM 1698 C CA . ARG A 1 238 ? -13.576 48.203 141.633 1.00 11.96 235 ARG A CA 1
ATOM 1699 C C . ARG A 1 238 ? -14.262 49.380 142.285 1.00 13.16 235 ARG A C 1
ATOM 1700 O O . ARG A 1 238 ? -14.114 49.596 143.471 1.00 13.90 235 ARG A O 1
ATOM 1708 N N . LYS A 1 239 ? -15.014 50.117 141.490 1.00 12.80 236 LYS A N 1
ATOM 1709 C CA . LYS A 1 239 ? -15.864 51.202 141.976 1.00 14.01 236 LYS A CA 1
ATOM 1710 C C . LYS A 1 239 ? -17.245 50.876 141.449 1.00 13.24 236 LYS A C 1
ATOM 1711 O O . LYS A 1 239 ? -17.403 50.537 140.296 1.00 12.45 236 LYS A O 1
ATOM 1717 N N . GLY A 1 240 ? -18.230 50.904 142.307 1.00 12.41 237 GLY A N 1
ATOM 1718 C CA . GLY A 1 240 ? -19.562 50.527 141.908 1.00 12.97 237 GLY A CA 1
ATOM 1719 C C . GLY A 1 240 ? -20.682 50.671 142.912 1.00 12.47 237 GLY A C 1
ATOM 1720 O O . GLY A 1 240 ? -20.558 51.393 143.927 1.00 14.38 237 GLY A O 1
ATOM 1721 N N . VAL A 1 241 ? -21.755 49.936 142.652 1.00 12.34 238 VAL A N 1
ATOM 1722 C CA . VAL A 1 241 ? -23.013 50.024 143.414 1.00 12.91 238 VAL A CA 1
ATOM 1723 C C . VAL A 1 241 ? -23.200 48.786 144.278 1.00 13.44 238 VAL A C 1
ATOM 1724 O O . VAL A 1 241 ? -23.049 47.668 143.783 1.00 13.21 238 VAL A O 1
ATOM 1728 N N . SER A 1 242 ? -23.455 48.970 145.572 1.00 12.97 239 SER A N 1
ATOM 1729 C CA . SER A 1 242 ? -23.933 47.886 146.410 1.00 13.29 239 SER A CA 1
ATOM 1730 C C . SER A 1 242 ? -25.427 48.165 146.624 1.00 13.72 239 SER A C 1
ATOM 1731 O O . SER A 1 242 ? -25.805 49.233 147.093 1.00 13.93 239 SER A O 1
ATOM 1734 N N . GLY A 1 243 ? -26.264 47.219 146.245 1.00 14.03 240 GLY A N 1
ATOM 1735 C CA . GLY A 1 243 ? -27.716 47.440 146.251 1.00 13.99 240 GLY A CA 1
ATOM 1736 C C . GLY A 1 243 ? -28.042 48.502 145.223 1.00 12.93 240 GLY A C 1
ATOM 1737 O O . GLY A 1 243 ? -27.900 48.293 144.003 1.00 14.98 240 GLY A O 1
ATOM 1738 N N . SER A 1 244 ? -28.511 49.632 145.712 1.00 14.23 241 SER A N 1
ATOM 1739 C C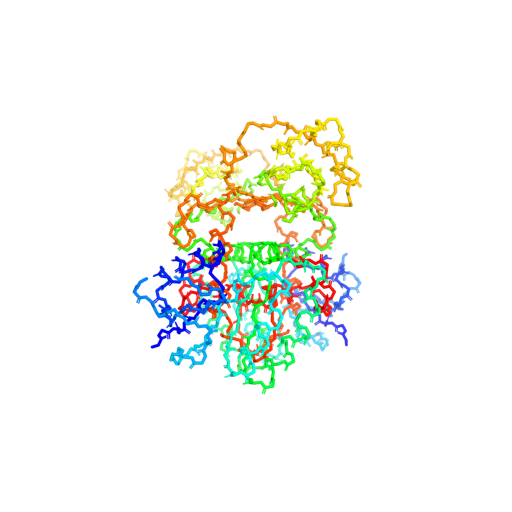A . SER A 1 244 ? -28.720 50.845 144.934 1.00 14.49 241 SER A CA 1
ATOM 1740 C C . SER A 1 244 ? -27.771 51.983 145.363 1.00 14.69 241 SER A C 1
ATOM 1741 O O . SER A 1 244 ? -27.870 53.096 144.849 1.00 14.44 241 SER A O 1
ATOM 1744 N N . THR A 1 245 ? -26.849 51.687 146.280 1.00 14.04 242 THR A N 1
ATOM 1745 C CA . THR A 1 245 ? -25.951 52.692 146.859 1.00 13.61 242 THR A CA 1
ATOM 1746 C C . THR A 1 245 ? -24.693 52.814 145.997 1.00 13.16 242 THR A C 1
ATOM 1747 O O . THR A 1 245 ? -23.914 51.858 145.838 1.00 13.28 242 THR A O 1
ATOM 1751 N N . GLN A 1 246 ? -24.472 54.014 145.492 1.00 13.30 243 GLN A N 1
ATOM 1752 C CA . GLN A 1 246 ? -23.394 54.292 144.570 1.00 13.57 243 GLN A CA 1
ATOM 1753 C C . GLN A 1 246 ? -22.080 54.554 145.292 1.00 13.70 243 GLN A C 1
ATOM 1754 O O . GLN A 1 246 ? -22.038 54.797 146.520 1.00 14.28 243 GLN A O 1
ATOM 1760 N N . ASN A 1 247 ? -21.011 54.583 144.510 1.00 13.87 244 ASN A N 1
ATOM 1761 C CA . ASN A 1 247 ? -19.686 55.066 144.981 1.00 14.03 244 ASN A CA 1
ATOM 1762 C C . ASN A 1 247 ? -19.076 54.183 146.076 1.00 14.68 244 ASN A C 1
ATOM 1763 O O . ASN A 1 247 ? -18.495 54.700 147.023 1.00 13.72 244 ASN A O 1
ATOM 1768 N N . GLN A 1 248 ? -19.247 52.864 145.950 1.00 13.48 245 GLN A N 1
ATOM 1769 C CA . GLN A 1 248 ? -18.540 51.884 146.778 1.00 13.62 245 GLN A CA 1
ATOM 1770 C C . GLN A 1 248 ? -17.181 51.648 146.112 1.00 13.52 245 GLN A C 1
ATOM 1771 O O . GLN A 1 248 ? -17.120 51.438 144.892 1.00 13.15 245 GLN A O 1
ATOM 1777 N N . ARG A 1 249 ? -16.103 51.680 146.881 1.00 13.76 246 ARG A N 1
ATOM 1778 C CA . ARG A 1 249 ? -14.762 51.506 146.329 1.00 14.23 246 ARG A CA 1
ATOM 1779 C C . ARG A 1 249 ? -13.971 50.479 147.081 1.00 14.40 246 ARG A C 1
ATOM 1780 O O . ARG A 1 249 ? -13.990 50.425 148.324 1.00 14.02 246 ARG A O 1
ATOM 1796 N N . SER A 1 251 ? -10.126 47.944 146.682 1.00 12.47 248 SER A N 1
ATOM 1797 C CA . SER A 1 251 ? -8.907 47.613 145.968 1.00 12.35 248 SER A CA 1
ATOM 1798 C C . SER A 1 251 ? -8.145 46.509 146.671 1.00 12.08 248 SER A C 1
ATOM 1799 O O . SER A 1 251 ? -8.272 46.279 147.896 1.00 11.20 248 SER A O 1
ATOM 1802 N N . PHE A 1 252 ? -7.324 45.865 145.886 1.00 11.37 249 PHE A N 1
ATOM 1803 C CA . PHE A 1 252 ? -6.497 44.762 146.332 1.00 11.45 249 PHE A CA 1
ATOM 1804 C C . PHE A 1 252 ? -5.158 44.892 145.635 1.00 12.29 249 PHE A C 1
ATOM 1805 O O . PHE A 1 252 ? -5.106 44.975 144.405 1.00 12.79 249 PHE A O 1
ATOM 1813 N N . ASP A 1 253 ? -4.097 44.917 146.434 1.00 12.91 250 ASP A N 1
ATOM 1814 C CA . ASP A 1 253 ? -2.723 45.085 145.921 1.00 13.54 250 ASP A CA 1
ATOM 1815 C C . ASP A 1 253 ? -1.833 43.954 146.424 1.00 13.45 250 ASP A C 1
ATOM 1816 O O . ASP A 1 253 ? -1.973 43.491 147.593 1.00 11.87 250 ASP A O 1
ATOM 1829 N N . GLU A 1 255 ? 2.642 43.048 146.191 1.00 13.75 252 GLU A N 1
ATOM 1830 C CA . GLU A 1 255 ? 4.062 43.198 145.764 1.00 13.84 252 GLU A CA 1
ATOM 1831 C C . GLU A 1 255 ? 4.743 41.913 146.235 1.00 13.68 252 GLU A C 1
ATOM 1832 O O . GLU A 1 255 ? 4.968 41.684 147.434 1.00 12.76 252 GLU A O 1
ATOM 1838 N N . ILE A 1 256 ? 5.015 41.041 145.274 1.00 12.79 253 ILE A N 1
ATOM 1839 C CA . ILE A 1 256 ? 5.351 39.651 145.600 1.00 12.88 253 ILE A CA 1
ATOM 1840 C C . ILE A 1 256 ? 6.395 39.120 144.645 1.00 13.33 253 ILE A C 1
ATOM 1841 O O . ILE A 1 256 ? 6.679 39.735 143.620 1.00 14.44 253 ILE A O 1
ATOM 1846 N N . ASN A 1 257 ? 7.017 38.004 145.028 1.00 12.64 254 ASN A N 1
ATOM 1847 C CA . ASN A 1 257 ? 7.804 37.154 144.145 1.00 12.12 254 ASN A CA 1
ATOM 1848 C C . ASN A 1 257 ? 6.828 36.255 143.392 1.00 11.41 254 ASN A C 1
ATOM 1849 O O . ASN A 1 257 ? 6.134 35.458 143.976 1.00 11.32 254 ASN A O 1
ATOM 1854 N N . ASN A 1 258 ? 6.791 36.415 142.073 1.00 11.81 255 ASN A N 1
ATOM 1855 C CA . ASN A 1 258 ? 5.782 35.806 141.210 1.00 11.66 255 ASN A CA 1
ATOM 1856 C C . ASN A 1 258 ? 5.753 34.278 141.303 1.00 12.70 255 ASN A C 1
ATOM 1857 O O . ASN A 1 258 ? 4.742 33.717 141.734 1.00 11.86 255 ASN A O 1
ATOM 1862 N N . PRO A 1 259 ? 6.835 33.593 140.877 1.00 12.58 256 PRO A N 1
ATOM 1863 C CA . PRO A 1 259 ? 6.805 32.125 140.998 1.00 11.94 256 PRO A CA 1
ATOM 1864 C C . PRO A 1 259 ? 6.712 31.571 142.451 1.00 11.77 256 PRO A C 1
ATOM 1865 O O . PRO A 1 259 ? 6.127 30.504 142.664 1.00 12.03 256 PRO A O 1
ATOM 1869 N N . ALA A 1 260 ? 7.240 32.303 143.430 1.00 11.00 257 ALA A N 1
ATOM 1870 C CA . ALA A 1 260 ? 7.122 31.897 144.828 1.00 11.96 257 ALA A CA 1
ATOM 1871 C C . ALA A 1 260 ? 5.665 31.821 145.208 1.00 12.38 257 ALA A C 1
ATOM 1872 O O . ALA A 1 260 ? 5.235 30.872 145.880 1.00 13.10 257 ALA A O 1
ATOM 1874 N N . LEU A 1 261 ? 4.895 32.841 144.826 1.00 13.54 258 LEU A N 1
ATOM 1875 C CA . LEU A 1 261 ? 3.474 32.868 145.162 1.00 12.78 258 LEU A CA 1
ATOM 1876 C C . LEU A 1 261 ? 2.750 31.753 144.406 1.00 12.88 258 LEU A C 1
ATOM 1877 O O . LEU A 1 261 ? 1.978 30.987 145.004 1.00 12.98 258 LEU A O 1
ATOM 1882 N N . THR A 1 262 ? 2.989 31.611 143.098 1.00 13.25 259 THR A N 1
ATOM 1883 C CA . THR A 1 262 ? 2.354 30.520 142.360 1.00 13.02 259 THR A CA 1
ATOM 1884 C C . THR A 1 262 ? 2.622 29.157 142.984 1.00 13.11 259 THR A C 1
ATOM 1885 O O . THR A 1 262 ? 1.722 28.345 143.098 1.00 12.65 259 THR A O 1
ATOM 1889 N N . GLY A 1 263 ? 3.866 28.891 143.351 1.00 13.08 260 GLY A N 1
ATOM 1890 C CA . GLY A 1 263 ? 4.215 27.634 144.020 1.00 13.15 260 GLY A CA 1
ATOM 1891 C C . GLY A 1 263 ? 3.394 27.394 145.264 1.00 13.73 260 GLY A C 1
ATOM 1892 O O . GLY A 1 263 ? 2.925 26.285 145.494 1.00 14.02 260 GLY A O 1
ATOM 1893 N N . GLN A 1 264 ? 3.198 28.446 146.056 1.00 13.21 261 GLN A N 1
ATOM 1894 C CA . GLN A 1 264 ? 2.402 28.321 147.274 1.00 12.75 261 GLN A CA 1
ATOM 1895 C C . GLN A 1 264 ? 0.936 28.095 146.944 1.00 12.93 261 GLN A C 1
ATOM 1896 O O . GLN A 1 264 ? 0.285 27.280 147.593 1.00 13.20 261 GLN A O 1
ATOM 1902 N N . VAL A 1 265 ? 0.389 28.810 145.952 1.00 12.58 262 VAL A N 1
ATOM 1903 C CA . VAL A 1 265 ? -1.032 28.616 145.627 1.00 12.30 262 VAL A CA 1
ATOM 1904 C C . VAL A 1 265 ? -1.244 27.174 145.122 1.00 12.31 262 VAL A C 1
ATOM 1905 O O . VAL A 1 265 ? -2.308 26.588 145.337 1.00 11.79 262 VAL A O 1
ATOM 1909 N N . LEU A 1 266 ? -0.251 26.604 144.449 1.00 12.93 263 LEU A N 1
ATOM 1910 C CA . LEU A 1 266 ? -0.378 25.232 143.928 1.00 13.41 263 LEU A CA 1
ATOM 1911 C C . LEU A 1 266 ? -0.510 24.250 145.070 1.00 13.67 263 LEU A C 1
ATOM 1912 O O . LEU A 1 266 ? -1.317 23.336 144.985 1.00 14.50 263 LEU A O 1
ATOM 1917 N N . VAL A 1 267 ? 0.249 24.476 146.154 1.00 13.08 264 VAL A N 1
ATOM 1918 C CA . VAL A 1 267 ? 0.159 23.668 147.364 1.00 12.86 264 VAL A CA 1
ATOM 1919 C C . VAL A 1 267 ? -1.230 23.780 147.989 1.00 12.54 264 VAL A C 1
ATOM 1920 O O . VAL A 1 267 ? -1.865 22.787 148.313 1.00 13.15 264 VAL A O 1
ATOM 1924 N N . CYS A 1 268 ? -1.711 25.004 148.142 1.00 13.01 265 CYS A N 1
ATOM 1925 C CA . CYS A 1 268 ? -3.075 25.249 148.597 1.00 12.89 265 CYS A CA 1
ATOM 1926 C C . CYS A 1 268 ? -4.123 24.549 147.742 1.00 12.86 265 CYS A C 1
ATOM 1927 O O . CYS A 1 268 ? -5.068 23.942 148.253 1.00 12.42 265 CYS A O 1
ATOM 1930 N N . ALA A 1 269 ? -3.970 24.631 146.419 1.00 11.44 266 ALA A N 1
ATOM 1931 C CA . ALA A 1 269 ? -4.911 24.023 145.511 1.00 12.31 266 ALA A CA 1
ATOM 1932 C C . ALA A 1 269 ? -4.907 22.498 145.602 1.00 12.53 266 ALA A C 1
ATOM 1933 O O . ALA A 1 269 ? -5.941 21.836 145.550 1.00 13.22 266 ALA A O 1
ATOM 1935 N N . ALA A 1 270 ? -3.715 21.950 145.780 1.00 12.67 267 ALA A N 1
ATOM 1936 C CA . ALA A 1 270 ? -3.531 20.511 145.930 1.00 13.58 267 ALA A CA 1
ATOM 1937 C C . ALA A 1 270 ? -4.229 20.013 147.194 1.00 13.20 267 ALA A C 1
ATOM 1938 O O . ALA A 1 270 ? -4.917 18.990 147.188 1.00 13.84 267 ALA A O 1
ATOM 1940 N N . ARG A 1 271 ? -4.070 20.748 148.281 1.00 14.08 268 ARG A N 1
ATOM 1941 C CA . ARG A 1 271 ? -4.772 20.445 149.533 1.00 14.90 268 ARG A CA 1
ATOM 1942 C C . ARG A 1 271 ? -6.298 20.539 149.369 1.00 14.29 268 ARG A C 1
ATOM 1943 O O . ARG A 1 271 ? -7.071 19.684 149.873 1.00 12.31 268 ARG A O 1
ATOM 1951 N N . ALA A 1 272 ? -6.746 21.573 148.663 1.00 14.64 269 ALA A N 1
ATOM 1952 C CA . ALA A 1 272 ? -8.180 21.742 148.396 1.00 14.99 269 ALA A CA 1
ATOM 1953 C C . ALA A 1 272 ? -8.732 20.598 147.505 1.00 15.30 269 ALA A C 1
ATOM 1954 O O . ALA A 1 272 ? -9.856 20.129 147.698 1.00 15.34 269 ALA A O 1
ATOM 1956 N N . ALA A 1 273 ? -7.935 20.145 146.545 1.00 15.96 270 ALA A N 1
ATOM 1957 C CA . ALA A 1 273 ? -8.362 19.062 145.635 1.00 16.65 270 ALA A CA 1
ATOM 1958 C C . ALA A 1 273 ? -8.782 17.813 146.407 1.00 17.24 270 ALA A C 1
ATOM 1959 O O . ALA A 1 273 ? -9.795 17.185 146.090 1.00 17.48 270 ALA A O 1
ATOM 1969 N N . ARG A 1 275 ? -10.272 17.634 149.070 1.00 17.58 272 ARG A N 1
ATOM 1970 C CA . ARG A 1 275 ? -11.478 17.913 149.826 1.00 17.21 272 ARG A CA 1
ATOM 1971 C C . ARG A 1 275 ? -12.694 18.054 148.946 1.00 16.81 272 ARG A C 1
ATOM 1972 O O . ARG A 1 275 ? -13.787 18.332 149.439 1.00 16.97 272 ARG A O 1
ATOM 1980 N N . GLN A 1 276 ? -12.521 17.871 147.633 1.00 16.48 273 GLN A N 1
ATOM 1981 C CA . GLN A 1 276 ? -13.635 18.029 146.717 1.00 16.13 273 GLN A CA 1
ATOM 1982 C C . GLN A 1 276 ? -14.199 16.707 146.229 1.00 17.22 273 GLN A C 1
ATOM 1983 O O . GLN A 1 276 ? -13.528 15.675 146.313 1.00 17.73 273 GLN A O 1
ATOM 1989 N N . GLN A 1 277 ? -15.410 16.784 145.674 1.00 16.97 274 GLN A N 1
ATOM 1990 C CA . GLN A 1 277 ? -15.995 15.691 144.913 1.00 17.59 274 GLN A CA 1
ATOM 1991 C C . GLN A 1 277 ? -15.325 15.647 143.546 1.00 16.89 274 GLN A C 1
ATOM 1992 O O . GLN A 1 277 ? -14.732 16.646 143.114 1.00 16.79 274 GLN A O 1
ATOM 1998 N N . PRO A 1 278 ? -15.389 14.497 142.870 1.00 16.42 275 PRO A N 1
ATOM 1999 C CA . PRO A 1 278 ? -14.800 14.399 141.542 1.00 16.26 275 PRO A CA 1
ATOM 2000 C C . PRO A 1 278 ? -15.284 15.497 140.596 1.00 16.54 275 PRO A C 1
ATOM 2001 O O . PRO A 1 278 ? -16.474 15.860 140.577 1.00 16.27 275 PRO A O 1
ATOM 2005 N N . GLY A 1 279 ? -14.351 16.013 139.810 1.00 15.74 276 GLY A N 1
ATOM 2006 C CA . GLY A 1 279 ? -14.624 17.096 138.874 1.00 15.45 276 GLY A CA 1
ATOM 2007 C C . GLY A 1 279 ? -13.449 18.036 138.789 1.00 15.58 276 GLY A C 1
ATOM 2008 O O . GLY A 1 279 ? -12.379 17.763 139.364 1.00 15.58 276 GLY A O 1
ATOM 2009 N N . ALA A 1 280 ? -13.640 19.138 138.059 1.00 14.82 277 ALA A N 1
ATOM 2010 C CA . ALA A 1 280 ? -12.610 20.177 137.919 1.00 14.40 277 ALA A CA 1
ATOM 2011 C C . ALA A 1 280 ? -13.171 21.491 138.485 1.00 14.42 277 ALA A C 1
ATOM 2012 O O . ALA A 1 280 ? -14.386 21.762 138.346 1.00 16.16 277 ALA A O 1
ATOM 2014 N N . TYR A 1 281 ? -12.292 22.297 139.101 1.00 13.10 278 TYR A N 1
ATOM 2015 C CA . TYR A 1 281 ? -12.675 23.498 139.837 1.00 13.37 278 TYR A CA 1
ATOM 2016 C C . TYR A 1 281 ? -11.704 24.625 139.602 1.00 12.88 278 TYR A C 1
ATOM 2017 O O . TYR A 1 281 ? -10.495 24.426 139.732 1.00 13.10 278 TYR A O 1
ATOM 2026 N N . THR A 1 282 ? -12.195 25.830 139.340 1.00 12.62 279 THR A N 1
ATOM 2027 C CA . THR A 1 282 ? -11.300 26.971 139.447 1.00 11.93 279 THR A CA 1
ATOM 2028 C C . THR A 1 282 ? -11.316 27.350 140.907 1.00 12.33 279 THR A C 1
ATOM 2029 O O . THR A 1 282 ? -12.173 26.870 141.658 1.00 12.21 279 THR A O 1
ATOM 2033 N N . LEU A 1 283 ? -10.419 28.249 141.322 1.00 12.65 280 LEU A N 1
ATOM 2034 C CA . LEU A 1 283 ? -10.406 28.611 142.764 1.00 12.43 280 LEU A CA 1
ATOM 2035 C C . LEU A 1 283 ? -11.648 29.415 143.168 1.00 12.45 280 LEU A C 1
ATOM 2036 O O . LEU A 1 283 ? -11.958 29.525 144.351 1.00 12.22 280 LEU A O 1
ATOM 2041 N N . GLN A 1 284 ? -12.356 29.966 142.198 1.00 11.92 281 GLN A N 1
ATOM 2042 C CA . GLN A 1 284 ? -13.670 30.612 142.429 1.00 13.20 281 GLN A CA 1
ATOM 2043 C C . GLN A 1 284 ? -14.687 29.597 142.979 1.00 13.60 281 GLN A C 1
ATOM 2044 O O . GLN A 1 284 ? -15.718 29.984 143.561 1.00 13.53 281 GLN A O 1
ATOM 2050 N N . GLU A 1 285 ? -14.418 28.302 142.742 1.00 13.64 282 GLU A N 1
ATOM 2051 C CA . GLU A 1 285 ? -15.323 27.210 143.071 1.00 13.83 282 GLU A CA 1
ATOM 2052 C C . GLU A 1 285 ? -14.926 26.450 144.332 1.00 13.90 282 GLU A C 1
ATOM 2053 O O . GLU A 1 285 ? -15.589 25.485 144.692 1.00 14.63 282 GLU A O 1
ATOM 2059 N N . ILE A 1 286 ? -13.877 26.904 145.001 1.00 15.17 283 ILE A N 1
ATOM 2060 C CA . ILE A 1 286 ? -13.317 26.257 146.183 1.00 13.85 283 ILE A CA 1
ATOM 2061 C C . ILE A 1 286 ? -13.532 27.165 147.384 1.00 13.99 283 ILE A C 1
ATOM 2062 O O . ILE A 1 286 ? -13.085 28.318 147.372 1.00 14.29 283 ILE A O 1
ATOM 2067 N N . PRO A 1 287 ? -14.176 26.654 148.451 1.00 13.91 284 PRO A N 1
ATOM 2068 C CA . PRO A 1 287 ? -14.210 27.442 149.675 1.00 14.41 284 PRO A CA 1
ATOM 2069 C C . PRO A 1 287 ? -12.800 27.838 150.074 1.00 13.45 284 PRO A C 1
ATOM 2070 O O . PRO A 1 287 ? -11.909 26.981 150.107 1.00 14.87 284 PRO A O 1
ATOM 2074 N N . VAL A 1 288 ? -12.569 29.107 150.413 1.00 14.28 285 VAL A N 1
ATOM 2075 C CA . VAL A 1 288 ? -11.206 29.514 150.765 1.00 14.23 285 VAL A CA 1
ATOM 2076 C C . VAL A 1 288 ? -10.642 28.769 151.954 1.00 14.05 285 VAL A C 1
ATOM 2077 O O . VAL A 1 288 ? -9.422 28.537 152.024 1.00 13.78 285 VAL A O 1
ATOM 2081 N N . ILE A 1 289 ? -11.502 28.345 152.867 1.00 14.89 286 ILE A N 1
ATOM 2082 C CA . ILE A 1 289 ? -11.018 27.617 154.040 1.00 14.13 286 ILE A CA 1
ATOM 2083 C C . ILE A 1 289 ? -10.402 26.246 153.622 1.00 14.36 286 ILE A C 1
ATOM 2084 O O . ILE A 1 289 ? -9.528 25.720 154.301 1.00 15.58 286 ILE A O 1
ATOM 2089 N N . ASP A 1 290 ? -10.824 25.691 152.486 1.00 14.61 287 ASP A N 1
ATOM 2090 C CA . ASP A 1 290 ? -10.231 24.460 151.948 1.00 14.60 287 ASP A CA 1
ATOM 2091 C C . ASP A 1 290 ? -8.778 24.613 151.481 1.00 15.14 287 ASP A C 1
ATOM 2092 O O . ASP A 1 290 ? -8.118 23.611 151.186 1.00 14.86 287 ASP A O 1
ATOM 2097 N N . LEU A 1 291 ? -8.311 25.861 151.379 1.00 13.52 288 LEU A N 1
ATOM 2098 C CA . LEU A 1 291 ? -6.932 26.164 151.050 1.00 14.30 288 LEU A CA 1
ATOM 2099 C C . LEU A 1 291 ? -5.985 26.068 152.245 1.00 14.17 288 LEU A C 1
ATOM 2100 O O . LEU A 1 291 ? -4.784 26.149 152.087 1.00 15.15 288 LEU A O 1
ATOM 2105 N N . LEU A 1 292 ? -6.540 25.928 153.442 1.00 14.77 289 LEU A N 1
ATOM 2106 C CA . LEU A 1 292 ? -5.751 25.961 154.675 1.00 15.15 289 LEU A CA 1
ATOM 2107 C C . LEU A 1 292 ? -5.604 24.572 155.302 1.00 16.32 289 LEU A C 1
ATOM 2108 O O . LEU A 1 292 ? -6.543 23.765 155.269 1.00 15.63 289 LEU A O 1
ATOM 2113 N N . PRO A 1 293 ? -4.435 24.289 155.892 1.00 16.86 290 PRO A N 1
ATOM 2114 C CA . PRO A 1 293 ? -4.176 22.970 156.444 1.00 17.93 290 PRO A CA 1
ATOM 2115 C C . PRO A 1 293 ? -5.015 22.701 157.689 1.00 18.75 290 PRO A C 1
ATOM 2116 O O . PRO A 1 293 ? -5.231 23.614 158.502 1.00 19.47 290 PRO A O 1
ATOM 2120 N N . GLY A 1 294 ? -5.532 21.484 157.803 1.00 19.99 291 GLY A N 1
ATOM 2121 C CA . GLY A 1 294 ? -6.179 21.039 159.022 1.00 20.09 291 GLY A CA 1
ATOM 2122 C C . GLY A 1 294 ? -7.650 21.423 159.078 1.00 20.59 291 GLY A C 1
ATOM 2123 O O . GLY A 1 294 ? -8.218 21.925 158.103 1.00 19.93 291 GLY A O 1
ATOM 2124 N N . ASP A 1 295 ? -8.264 21.187 160.239 1.00 20.31 292 ASP A N 1
ATOM 2125 C CA . ASP A 1 295 ? -9.712 21.315 160.385 1.00 20.38 292 ASP A CA 1
ATOM 2126 C C . ASP A 1 295 ? -10.155 22.768 160.392 1.00 19.11 292 ASP A C 1
ATOM 2127 O O . ASP A 1 295 ? -9.357 23.674 160.652 1.00 17.77 292 ASP A O 1
ATOM 2132 N N . ARG A 1 296 ? -11.428 22.985 160.086 1.00 17.20 293 ARG A N 1
ATOM 2133 C CA . ARG A 1 296 ? -11.943 24.327 159.820 1.00 17.31 293 ARG A CA 1
ATOM 2134 C C . ARG A 1 296 ? -12.099 25.204 161.030 1.00 17.86 293 ARG A C 1
ATOM 2135 O O . ARG A 1 296 ? -11.932 26.421 160.944 1.00 18.38 293 ARG A O 1
ATOM 2143 N N . GLU A 1 297 ? -12.408 24.597 162.160 1.00 18.39 294 GLU A N 1
ATOM 2144 C CA . GLU A 1 297 ? -12.760 25.383 163.330 1.00 19.40 294 GLU A CA 1
ATOM 2145 C C . GLU A 1 297 ? -11.643 26.328 163.765 1.00 19.57 294 GLU A C 1
ATOM 2146 O O . GLU A 1 297 ? -11.923 27.465 164.120 1.00 17.90 294 GLU A O 1
ATOM 2152 N N . GLN A 1 298 ? -10.380 25.895 163.701 1.00 19.85 295 GLN A N 1
ATOM 2153 C CA . GLN A 1 298 ? -9.273 26.781 164.099 1.00 20.66 295 GLN A CA 1
ATOM 2154 C C . GLN A 1 298 ? -9.216 28.053 163.272 1.00 19.91 295 GLN A C 1
ATOM 2155 O O . GLN A 1 298 ? -8.914 29.130 163.794 1.00 19.85 295 GLN A O 1
ATOM 2161 N N . TRP A 1 299 ? -9.511 27.932 161.983 1.00 18.89 296 TRP A N 1
ATOM 2162 C CA . TRP A 1 299 ? -9.450 29.057 161.064 1.00 18.76 296 TRP A CA 1
ATOM 2163 C C . TRP A 1 299 ? -10.699 29.958 161.120 1.00 18.79 296 TRP A C 1
ATOM 2164 O O . TRP A 1 299 ? -10.621 31.164 160.870 1.00 19.04 296 TRP A O 1
ATOM 2175 N N . ILE A 1 300 ? -11.848 29.385 161.439 1.00 18.81 297 ILE A N 1
ATOM 2176 C CA . ILE A 1 300 ? -13.047 30.209 161.686 1.00 18.46 297 ILE A CA 1
ATOM 2177 C C . ILE A 1 300 ? -12.783 31.064 162.941 1.00 19.06 297 ILE A C 1
ATOM 2178 O O . ILE A 1 300 ? -13.008 32.282 162.948 1.00 19.09 297 ILE A O 1
ATOM 2183 N N . GLY A 1 301 ? -12.253 30.413 163.975 1.00 19.43 298 GLY A N 1
ATOM 2184 C CA . GLY A 1 301 ? -11.941 31.072 165.253 1.00 20.73 298 GLY A CA 1
ATOM 2185 C C . GLY A 1 301 ? -10.892 32.168 165.084 1.00 21.93 298 GLY A C 1
ATOM 2186 O O . GLY A 1 301 ? -11.030 33.258 165.664 1.00 23.52 298 GLY A O 1
ATOM 2187 N N . LYS A 1 302 ? -9.846 31.878 164.306 1.00 21.63 299 LYS A N 1
ATOM 2188 C CA . LYS A 1 302 ? -8.725 32.810 164.138 1.00 22.57 299 LYS A CA 1
ATOM 2189 C C . LYS A 1 302 ? -9.018 33.935 163.166 1.00 21.40 299 LYS A C 1
ATOM 2190 O O . LYS A 1 302 ? -8.552 35.060 163.364 1.00 21.48 299 LYS A O 1
ATOM 2196 N N . LEU A 1 303 ? -9.751 33.631 162.098 1.00 20.32 300 LEU A N 1
ATOM 2197 C CA . LEU A 1 303 ? -9.816 34.550 160.941 1.00 20.61 300 LEU A CA 1
ATOM 2198 C C . LEU A 1 303 ? -11.184 35.132 160.635 1.00 20.97 300 LEU A C 1
ATOM 2199 O O . LEU A 1 303 ? -11.267 36.118 159.921 1.00 20.18 300 LEU A O 1
ATOM 2204 N N . CYS A 1 304 ? -12.269 34.540 161.132 1.00 22.01 301 CYS A N 1
ATOM 2205 C CA . CYS A 1 304 ? -13.594 34.967 160.673 1.00 21.89 301 CYS A CA 1
ATOM 2206 C C . CYS A 1 304 ? -14.014 36.259 161.330 1.00 23.04 301 CYS A C 1
ATOM 2207 O O . CYS A 1 304 ? -14.401 37.214 160.631 1.00 22.86 301 CYS A O 1
ATOM 2211 N N . LYS B 1 8 ? -38.925 30.647 139.068 1.00 33.63 5 LYS B N 1
ATOM 2212 C CA . LYS B 1 8 ? -37.524 30.238 139.406 1.00 33.30 5 LYS B CA 1
ATOM 2213 C C . LYS B 1 8 ? -36.726 31.328 140.115 1.00 32.64 5 LYS B C 1
ATOM 2214 O O . LYS B 1 8 ? -35.539 31.142 140.372 1.00 34.04 5 LYS B O 1
ATOM 2220 N N . LYS B 1 9 ? -37.367 32.459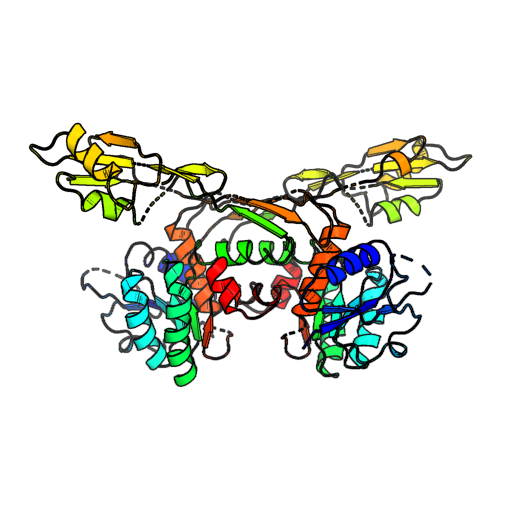 140.412 1.00 30.99 6 LYS B N 1
ATOM 2221 C CA . LYS B 1 9 ? -36.853 33.421 141.389 1.00 29.78 6 LYS B CA 1
ATOM 2222 C C . LYS B 1 9 ? -36.744 32.782 142.776 1.00 28.40 6 LYS B C 1
ATOM 2223 O O . LYS B 1 9 ? -37.565 31.948 143.151 1.00 27.92 6 LYS B O 1
ATOM 2229 N N . ILE B 1 10 ? -35.743 33.214 143.532 1.00 26.24 7 ILE B N 1
ATOM 2230 C CA . ILE B 1 10 ? -35.624 32.935 144.958 1.00 25.18 7 ILE B CA 1
ATOM 2231 C C . ILE B 1 10 ? -36.558 33.892 145.694 1.00 24.65 7 ILE B C 1
ATOM 2232 O O . ILE B 1 10 ? -36.461 35.110 145.529 1.00 24.04 7 ILE B O 1
ATOM 2237 N N . ARG B 1 11 ? -37.448 33.327 146.511 1.00 23.77 8 ARG B N 1
ATOM 2238 C CA . ARG B 1 11 ? -38.366 34.106 147.334 1.00 24.39 8 ARG B CA 1
ATOM 2239 C C . ARG B 1 11 ? -37.756 34.393 148.709 1.00 23.41 8 ARG B C 1
ATOM 2240 O O . ARG B 1 11 ? -37.573 33.486 149.541 1.00 23.33 8 ARG B O 1
ATOM 2248 N N . ALA B 1 12 ? -37.443 35.667 148.932 1.00 22.90 9 ALA B N 1
ATOM 2249 C CA . ALA B 1 12 ? -36.741 36.091 150.134 1.00 22.57 9 ALA B CA 1
ATOM 2250 C C . ALA B 1 12 ? -37.587 36.962 151.036 1.00 22.77 9 ALA B C 1
ATOM 2251 O O . ALA B 1 12 ? -38.299 37.855 150.570 1.00 23.15 9 ALA B O 1
ATOM 2253 N N . ALA B 1 13 ? -37.446 36.740 152.340 1.00 22.91 10 ALA B N 1
ATOM 2254 C CA . ALA B 1 13 ? -38.032 37.612 153.339 1.00 23.25 10 ALA B CA 1
ATOM 2255 C C . ALA B 1 13 ? -36.941 38.404 154.043 1.00 23.04 10 ALA B C 1
ATOM 2256 O O . ALA B 1 13 ? -35.867 37.885 154.277 1.00 23.66 10 ALA B O 1
ATOM 2258 N N . ILE B 1 14 ? -37.228 39.649 154.402 1.00 22.68 11 ILE B N 1
ATOM 2259 C CA . ILE B 1 14 ? -36.364 40.410 155.295 1.00 23.52 11 ILE B CA 1
ATOM 2260 C C . ILE B 1 14 ? -36.961 40.227 156.691 1.00 23.55 11 ILE B C 1
ATOM 2261 O O . ILE B 1 14 ? -38.143 40.436 156.850 1.00 24.20 11 ILE B O 1
ATOM 2266 N N . VAL B 1 15 ? -36.155 39.867 157.688 1.00 23.83 12 VAL B N 1
ATOM 2267 C CA . VAL B 1 15 ? -36.626 39.709 159.069 1.00 24.45 12 VAL B CA 1
ATOM 2268 C C . VAL B 1 15 ? -35.884 40.723 159.904 1.00 24.75 12 VAL B C 1
ATOM 2269 O O . VAL B 1 15 ? -34.671 40.634 160.015 1.00 24.99 12 VAL B O 1
ATOM 2273 N N . GLY B 1 16 ? -36.599 41.691 160.479 1.00 25.66 13 GLY B N 1
ATOM 2274 C CA . GLY B 1 16 ? -35.961 42.835 161.155 1.00 26.37 13 GLY B CA 1
ATOM 2275 C C . GLY B 1 16 ? -35.726 44.038 160.235 1.00 26.95 13 GLY B C 1
ATOM 2276 O O . GLY B 1 16 ? -34.897 43.991 159.328 1.00 28.98 13 GLY B O 1
ATOM 2277 N N . TYR B 1 17 ? -36.451 45.124 160.465 1.00 27.23 14 TYR B N 1
ATOM 2278 C CA . TYR B 1 17 ? -36.363 46.293 159.595 1.00 26.65 14 TYR B CA 1
ATOM 2279 C C . TYR B 1 17 ? -35.731 47.507 160.283 1.00 26.90 14 TYR B C 1
ATOM 2280 O O . TYR B 1 17 ? -36.347 48.566 160.401 1.00 26.82 14 TYR B O 1
ATOM 2289 N N . GLY B 1 18 ? -34.484 47.337 160.715 1.00 26.25 15 GLY B N 1
ATOM 2290 C CA . GLY B 1 18 ? -33.639 48.447 161.169 1.00 26.11 15 GLY B CA 1
ATOM 2291 C C . GLY B 1 18 ? -32.780 48.951 160.022 1.00 25.63 15 GLY B C 1
ATOM 2292 O O . GLY B 1 18 ? -33.127 48.801 158.849 1.00 26.01 15 GLY B O 1
ATOM 2293 N N . ASN B 1 19 ? -31.638 49.540 160.341 1.00 25.42 16 ASN B N 1
ATOM 2294 C CA . ASN B 1 19 ? -30.780 50.110 159.294 1.00 24.94 16 ASN B CA 1
ATOM 2295 C C . ASN B 1 19 ? -30.366 49.059 158.285 1.00 23.92 16 ASN B C 1
ATOM 2296 O O . ASN B 1 19 ? -30.445 49.283 157.086 1.00 23.37 16 ASN B O 1
ATOM 2301 N N . ILE B 1 20 ? -29.937 47.900 158.774 1.00 23.11 17 ILE B N 1
ATOM 2302 C CA . ILE B 1 20 ? -29.424 46.870 157.883 1.00 23.00 17 ILE B CA 1
ATOM 2303 C C . ILE B 1 20 ? -30.564 46.322 157.017 1.00 22.64 17 ILE B C 1
ATOM 2304 O O . ILE B 1 20 ? -30.399 46.136 155.803 1.00 22.96 17 ILE B O 1
ATOM 2309 N N . GLY B 1 21 ? -31.718 46.093 157.629 1.00 22.04 18 GLY B N 1
ATOM 2310 C CA . GLY B 1 21 ? -32.915 45.642 156.907 1.00 22.00 18 GLY B CA 1
ATOM 2311 C C . GLY B 1 21 ? -33.301 46.513 155.725 1.00 21.74 18 GLY B C 1
ATOM 2312 O O . GLY B 1 21 ? -33.620 45.986 154.643 1.00 21.68 18 GLY B O 1
ATOM 2313 N N . ARG B 1 22 ? -33.241 47.838 155.908 1.00 21.71 19 ARG B N 1
ATOM 2314 C CA A ARG B 1 22 ? -33.588 48.750 154.826 0.50 21.50 19 ARG B CA 1
ATOM 2315 C CA B ARG B 1 22 ? -33.539 48.802 154.845 0.50 21.87 19 ARG B CA 1
ATOM 2316 C C . ARG B 1 22 ? -32.641 48.594 153.628 1.00 21.30 19 ARG B C 1
ATOM 2317 O O . ARG B 1 22 ? -33.080 48.600 152.470 1.00 20.59 19 ARG B O 1
ATOM 2332 N N . TYR B 1 23 ? -31.350 48.465 153.896 1.00 20.70 20 TYR B N 1
ATOM 2333 C CA . TYR B 1 23 ? -30.381 48.333 152.829 1.00 20.36 20 TYR B CA 1
ATOM 2334 C C . TYR B 1 23 ? -30.399 46.925 152.207 1.00 19.84 20 TYR B C 1
ATOM 2335 O O . TYR B 1 23 ? -30.085 46.753 151.014 1.00 20.78 20 TYR B O 1
ATOM 2344 N N . ALA B 1 24 ? -30.766 45.922 153.005 1.00 19.45 21 ALA B N 1
ATOM 2345 C CA . ALA B 1 24 ? -30.948 44.563 152.490 1.00 20.21 21 ALA B CA 1
ATOM 2346 C C . ALA B 1 24 ? -32.105 44.517 151.509 1.00 20.18 21 ALA B C 1
ATOM 2347 O O . ALA B 1 24 ? -32.024 43.871 150.439 1.00 20.29 21 ALA B O 1
ATOM 2349 N N . LEU B 1 25 ? -33.185 45.225 151.844 1.00 20.61 22 LEU B N 1
ATOM 2350 C CA . LEU B 1 25 ? -34.326 45.343 150.936 1.00 20.75 22 LEU B CA 1
ATOM 2351 C C . LEU B 1 25 ? -33.930 45.982 149.626 1.00 20.05 22 LEU B C 1
ATOM 2352 O O . LEU B 1 25 ? -34.363 45.546 148.564 1.00 19.86 22 LEU B O 1
ATOM 2357 N N . GLN B 1 26 ? -33.130 47.048 149.697 1.00 19.85 23 GLN B N 1
ATOM 2358 C CA . GLN B 1 26 ? -32.683 47.734 148.470 1.00 19.92 23 GLN B CA 1
ATOM 2359 C C . GLN B 1 26 ? -31.886 46.772 147.600 1.00 19.33 23 GLN B C 1
ATOM 2360 O O . GLN B 1 26 ? -32.063 46.741 146.389 1.00 17.47 23 GLN B O 1
ATOM 2366 N N . ALA B 1 27 ? -31.017 45.976 148.241 1.00 18.51 24 ALA B N 1
ATOM 2367 C CA . ALA B 1 27 ? -30.211 44.986 147.530 1.00 18.89 24 ALA B CA 1
ATOM 2368 C C . ALA B 1 27 ? -31.070 43.859 146.927 1.00 18.56 24 ALA B C 1
ATOM 2369 O O . ALA B 1 27 ? -30.831 43.452 145.790 1.00 19.68 24 ALA B O 1
ATOM 2371 N N . LEU B 1 28 ? -32.086 43.391 147.647 1.00 18.79 25 LEU B N 1
ATOM 2372 C CA . LEU B 1 28 ? -33.025 42.385 147.094 1.00 19.75 25 LEU B CA 1
ATOM 2373 C C . LEU B 1 28 ? -33.758 42.928 145.892 1.00 20.71 25 LEU B C 1
ATOM 2374 O O . LEU B 1 28 ? -33.916 42.227 144.897 1.00 21.07 25 LEU B O 1
ATOM 2379 N N . ARG B 1 29 ? -34.205 44.181 145.995 1.00 21.33 26 ARG B N 1
ATOM 2380 C CA . ARG B 1 29 ? -34.953 44.815 144.919 1.00 22.81 26 ARG B CA 1
ATOM 2381 C C . ARG B 1 29 ? -34.149 44.871 143.634 1.00 21.95 26 ARG B C 1
ATOM 2382 O O . ARG B 1 29 ? -34.711 44.724 142.542 1.00 19.78 26 ARG B O 1
ATOM 2390 N N . GLU B 1 30 ? -32.840 45.111 143.744 1.00 21.91 27 GLU B N 1
ATOM 2391 C CA . GLU B 1 30 ? -32.021 45.226 142.562 1.00 22.53 27 GLU B CA 1
ATOM 2392 C C . GLU B 1 30 ? -31.488 43.893 142.093 1.00 22.35 27 GLU B C 1
ATOM 2393 O O . GLU B 1 30 ? -31.002 43.802 140.983 1.00 23.17 27 GLU B O 1
ATOM 2399 N N . ALA B 1 31 ? -31.562 42.850 142.909 1.00 23.17 28 ALA B N 1
ATOM 2400 C CA . ALA B 1 31 ? -31.061 41.537 142.479 1.00 23.63 28 ALA B CA 1
ATOM 2401 C C . ALA B 1 31 ? -32.008 40.902 141.470 1.00 24.82 28 ALA B C 1
ATOM 2402 O O . ALA B 1 31 ? -33.168 40.709 141.766 1.00 25.73 28 ALA B O 1
ATOM 2404 N N . PRO B 1 32 ? -31.504 40.506 140.294 1.00 25.39 29 PRO B N 1
ATOM 2405 C CA . PRO B 1 32 ? -32.472 40.020 139.315 1.00 25.64 29 PRO B CA 1
ATOM 2406 C C . PRO B 1 32 ? -33.034 38.615 139.605 1.00 25.03 29 PRO B C 1
ATOM 2407 O O . PRO B 1 32 ? -34.069 38.233 139.040 1.00 25.46 29 PRO B O 1
ATOM 2411 N N . ASP B 1 33 ? -32.370 37.859 140.475 1.00 23.96 30 ASP B N 1
ATOM 2412 C CA . ASP B 1 33 ? -32.774 36.490 140.737 1.00 23.21 30 ASP B CA 1
ATOM 2413 C C . ASP B 1 33 ? -33.623 36.310 141.997 1.00 22.88 30 ASP B C 1
ATOM 2414 O O . ASP B 1 33 ? -33.925 35.170 142.384 1.00 22.33 30 ASP B O 1
ATOM 2419 N N . PHE B 1 34 ? -34.043 37.425 142.601 1.00 22.64 31 PHE B N 1
ATOM 2420 C CA . PHE B 1 34 ? -34.859 37.398 143.800 1.00 22.58 31 PHE B CA 1
ATOM 2421 C C . PHE B 1 34 ? -36.224 38.062 143.598 1.00 23.69 31 PHE B C 1
ATOM 2422 O O . PHE B 1 34 ? -36.389 38.961 142.782 1.00 22.06 31 PHE B O 1
ATOM 2430 N N . GLU B 1 35 ? -37.177 37.581 144.389 1.00 24.88 32 GLU B N 1
ATOM 2431 C CA . GLU B 1 35 ? -38.523 38.118 144.506 1.00 26.66 32 GLU B CA 1
ATOM 2432 C C . GLU B 1 35 ? -38.736 38.367 146.002 1.00 25.92 32 GLU B C 1
ATOM 2433 O O . GLU B 1 35 ? -38.350 37.533 146.813 1.00 25.75 32 GLU B O 1
ATOM 2439 N N . ILE B 1 36 ? -39.291 39.515 146.373 1.00 25.02 33 ILE B N 1
ATOM 2440 C CA . ILE B 1 36 ? -39.449 39.860 147.791 1.00 25.16 33 ILE B CA 1
ATOM 2441 C C . ILE B 1 36 ? -40.751 39.281 148.308 1.00 25.16 33 ILE B C 1
ATOM 2442 O O . ILE B 1 36 ? -41.846 39.694 147.877 1.00 24.61 33 ILE B O 1
ATOM 2447 N N . ALA B 1 37 ? -40.636 38.325 149.229 1.00 24.83 34 ALA B N 1
ATOM 2448 C CA . ALA B 1 37 ? -41.802 37.649 149.821 1.00 25.62 34 ALA B CA 1
ATOM 2449 C C . ALA B 1 37 ? -42.498 38.555 150.821 1.00 25.75 34 ALA B C 1
ATOM 2450 O O . ALA B 1 37 ? -43.706 38.554 150.907 1.00 26.30 34 ALA B O 1
ATOM 2452 N N . GLY B 1 38 ? -41.716 39.324 151.568 1.00 26.16 35 GLY B N 1
ATOM 2453 C CA . GLY B 1 38 ? -42.261 40.241 152.564 1.00 26.11 35 GLY B CA 1
ATOM 2454 C C . GLY B 1 38 ? -41.238 40.628 153.608 1.00 25.98 35 GLY B C 1
ATOM 2455 O O . GLY B 1 38 ? -40.056 40.269 153.519 1.00 24.93 35 GLY B O 1
ATOM 2456 N N . ILE B 1 39 ? -41.717 41.373 154.594 1.00 25.80 36 ILE B N 1
ATOM 2457 C CA . ILE B 1 39 ? -40.905 41.888 155.677 1.00 26.83 36 ILE B CA 1
ATOM 2458 C C . ILE B 1 39 ? -41.551 41.421 156.978 1.00 26.75 36 ILE B C 1
ATOM 2459 O O . ILE B 1 39 ? -42.743 41.618 157.182 1.00 25.84 36 ILE B O 1
ATOM 2464 N N . VAL B 1 40 ? -40.754 40.773 157.818 1.00 28.06 37 VAL B N 1
ATOM 2465 C CA . VAL B 1 40 ? -41.187 40.329 159.130 1.00 29.36 37 VAL B CA 1
ATOM 2466 C C . VAL B 1 40 ? -40.642 41.301 160.150 1.00 30.99 37 VAL B C 1
ATOM 2467 O O . VAL B 1 40 ? -39.425 41.465 160.305 1.00 29.97 37 VAL B O 1
ATOM 2471 N N . ARG B 1 41 ? -41.553 41.963 160.848 1.00 33.19 38 ARG B N 1
ATOM 2472 C CA . ARG B 1 41 ? -41.175 43.027 161.740 1.00 35.48 38 ARG B CA 1
ATOM 2473 C C . ARG B 1 41 ? -41.570 42.650 163.150 1.00 36.33 38 ARG B C 1
ATOM 2474 O O . ARG B 1 41 ? -42.664 42.134 163.378 1.00 36.89 38 ARG B O 1
ATOM 2482 N N . ARG B 1 42 ? -40.678 42.941 164.086 1.00 37.41 39 ARG B N 1
ATOM 2483 C CA . ARG B 1 42 ? -40.862 42.601 165.493 1.00 38.33 39 ARG B CA 1
ATOM 2484 C C . ARG B 1 42 ? -41.626 43.695 166.235 1.00 38.65 39 ARG B C 1
ATOM 2485 O O . ARG B 1 42 ? -42.391 43.403 167.157 1.00 38.71 39 ARG B O 1
ATOM 2493 N N . ASN B 1 43 ? -41.406 44.945 165.832 1.00 39.17 40 ASN B N 1
ATOM 2494 C CA . ASN B 1 43 ? -42.071 46.096 166.431 1.00 39.74 40 ASN B CA 1
ATOM 2495 C C . ASN B 1 43 ? -43.080 46.689 165.448 1.00 40.26 40 ASN B C 1
ATOM 2496 O O . ASN B 1 43 ? -42.700 47.466 164.567 1.00 40.17 40 ASN B O 1
ATOM 2501 N N . PRO B 1 44 ? -44.369 46.305 165.578 1.00 40.97 41 PRO B N 1
ATOM 2502 C CA . PRO B 1 44 ? -45.398 46.843 164.684 1.00 41.67 41 PRO B CA 1
ATOM 2503 C C . PRO B 1 44 ? -45.383 48.374 164.602 1.00 42.44 41 PRO B C 1
ATOM 2504 O O . PRO B 1 44 ? -45.329 49.053 165.633 1.00 42.63 41 PRO B O 1
ATOM 2508 N N . ALA B 1 45 ? -45.390 48.889 163.373 1.00 43.66 42 ALA B N 1
ATOM 2509 C CA . ALA B 1 45 ? -45.508 50.324 163.089 1.00 44.39 42 ALA B CA 1
ATOM 2510 C C . ALA B 1 45 ? -46.345 50.530 161.759 1.00 46.20 42 ALA B C 1
ATOM 2511 O O . ALA B 1 45 ? -46.973 51.536 161.574 1.00 49.74 42 ALA B O 1
ATOM 2513 N N . GLN B 1 52 ? -44.661 49.724 151.480 1.00 39.92 49 GLN B N 1
ATOM 2514 C CA . GLN B 1 52 ? -46.049 49.780 151.028 1.00 39.63 49 GLN B CA 1
ATOM 2515 C C . GLN B 1 52 ? -46.360 48.707 149.971 1.00 39.33 49 GLN B C 1
ATOM 2516 O O . GLN B 1 52 ? -47.417 48.068 150.031 1.00 38.94 49 GLN B O 1
ATOM 2522 N N . PRO B 1 53 ? -45.448 48.492 149.003 1.00 38.47 50 PRO B N 1
ATOM 2523 C CA . PRO B 1 53 ? -45.709 47.431 148.026 1.00 37.96 50 PRO B CA 1
ATOM 2524 C C . PRO B 1 53 ? -45.474 46.019 148.563 1.00 37.16 50 PRO B C 1
ATOM 2525 O O . PRO B 1 53 ? -45.743 45.051 147.859 1.00 36.51 50 PRO B O 1
ATOM 2529 N N . PHE B 1 54 ? -44.974 45.898 149.791 1.00 36.56 51 PHE B N 1
ATOM 2530 C CA . PHE B 1 54 ?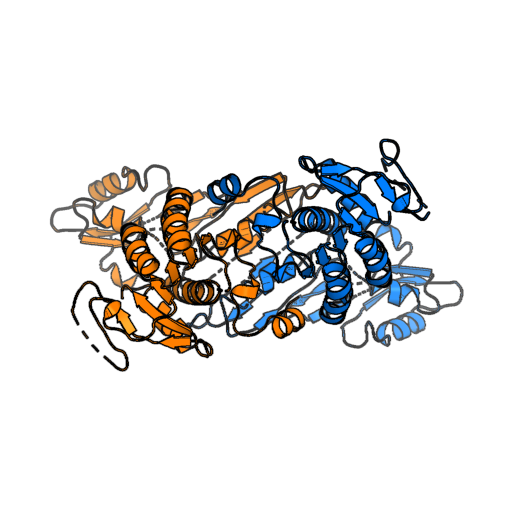 -44.613 44.593 150.335 1.00 36.45 51 PHE B CA 1
ATOM 2531 C C . PHE B 1 54 ? -45.531 44.223 151.487 1.00 35.65 51 PHE B C 1
ATOM 2532 O O . PHE B 1 54 ? -46.145 45.092 152.105 1.00 35.61 51 PHE B O 1
ATOM 2540 N N . ARG B 1 55 ? -45.638 42.929 151.758 1.00 34.65 52 ARG B N 1
ATOM 2541 C CA . ARG B 1 55 ? -46.381 42.467 152.924 1.00 34.49 52 ARG B CA 1
ATOM 2542 C C . ARG B 1 55 ? -45.505 42.687 154.148 1.00 33.99 52 ARG B C 1
ATOM 2543 O O . ARG B 1 55 ? -44.331 42.338 154.119 1.00 33.63 52 ARG B O 1
ATOM 2551 N N . VAL B 1 56 ? -46.073 43.270 155.205 1.00 33.93 53 VAL B N 1
ATOM 2552 C CA . VAL B 1 56 ? -45.349 43.489 156.463 1.00 33.73 53 VAL B CA 1
ATOM 2553 C C . VAL B 1 56 ? -46.079 42.779 157.590 1.00 33.55 53 VAL B C 1
ATOM 2554 O O . VAL B 1 56 ? -47.195 43.151 157.939 1.00 33.16 53 VAL B O 1
ATOM 2558 N N . VAL B 1 57 ? -45.434 41.756 158.153 1.00 33.71 54 VAL B N 1
ATOM 2559 C CA . VAL B 1 57 ? -46.065 40.856 159.118 1.00 33.77 54 VAL B CA 1
ATOM 2560 C C . VAL B 1 57 ? -45.239 40.774 160.392 1.00 33.64 54 VAL B C 1
ATOM 2561 O O . VAL B 1 57 ? -44.099 41.256 160.436 1.00 33.48 54 VAL B O 1
ATOM 2565 N N . SER B 1 58 ? -45.807 40.177 161.440 1.00 33.75 55 SER B N 1
ATOM 2566 C CA . SER B 1 58 ? -45.047 39.919 162.660 1.00 34.18 55 SER B CA 1
ATOM 2567 C C . SER B 1 58 ? -44.533 38.464 162.764 1.00 34.32 55 SER B C 1
ATOM 2568 O O . SER B 1 58 ? -43.796 38.156 163.692 1.00 34.58 55 SER B O 1
ATOM 2571 N N . ASP B 1 59 ? -44.931 37.600 161.824 1.00 34.38 56 ASP B N 1
ATOM 2572 C CA . ASP B 1 59 ? -44.574 36.170 161.807 1.00 33.90 56 ASP B CA 1
ATOM 2573 C C . ASP B 1 59 ? -44.342 35.692 160.365 1.00 33.70 56 ASP B C 1
ATOM 2574 O O . ASP B 1 59 ? -45.218 35.856 159.509 1.00 33.14 56 ASP B O 1
ATOM 2579 N N . ILE B 1 60 ? -43.176 35.082 160.113 1.00 32.79 57 ILE B N 1
ATOM 2580 C CA . ILE B 1 60 ? -42.805 34.575 158.773 1.00 32.58 57 ILE B CA 1
ATOM 2581 C C . ILE B 1 60 ? -43.828 33.579 158.168 1.00 32.46 57 ILE B C 1
ATOM 2582 O O . ILE B 1 60 ? -43.949 33.492 156.942 1.00 33.05 57 ILE B O 1
ATOM 2587 N N . GLU B 1 61 ? -44.586 32.871 159.012 1.00 32.68 58 GLU B N 1
ATOM 2588 C CA . GLU B 1 61 ? -45.609 31.911 158.519 1.00 33.01 58 GLU B CA 1
ATOM 2589 C C . GLU B 1 61 ? -46.761 32.589 157.743 1.00 32.75 58 GLU B C 1
ATOM 2590 O O . GLU B 1 61 ? -47.471 31.932 156.984 1.00 32.27 58 GLU B O 1
ATOM 2596 N N . GLN B 1 62 ? -46.922 33.899 157.899 1.00 32.36 59 GLN B N 1
ATOM 2597 C CA . GLN B 1 62 ? -47.950 34.621 157.156 1.00 32.44 59 GLN B CA 1
ATOM 2598 C C . GLN B 1 62 ? -47.546 35.016 155.740 1.00 32.23 59 GLN B C 1
ATOM 2599 O O . GLN B 1 62 ? -48.387 35.431 154.954 1.00 33.08 59 GLN B O 1
ATOM 2605 N N . LEU B 1 63 ? -46.262 34.906 155.422 1.00 31.97 60 LEU B N 1
ATOM 2606 C CA . LEU B 1 63 ? -45.774 35.105 154.0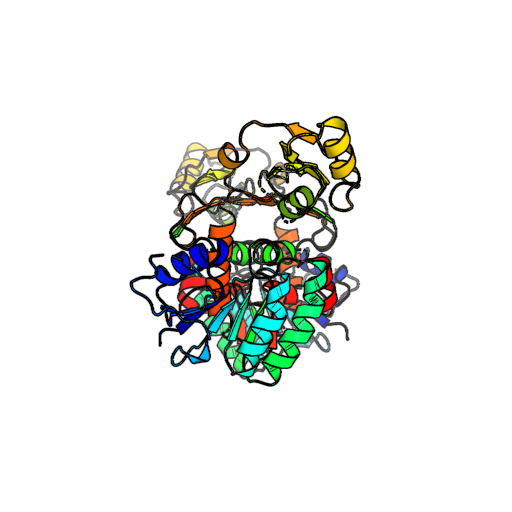49 1.00 31.34 60 LEU B CA 1
ATOM 2607 C C . LEU B 1 63 ? -45.880 33.775 153.305 1.00 30.52 60 LEU B C 1
ATOM 2608 O O . LEU B 1 63 ? -45.900 32.737 153.938 1.00 30.74 60 LEU B O 1
ATOM 2613 N N . GLU B 1 64 ? -45.930 33.812 151.970 1.00 29.64 61 GLU B N 1
ATOM 2614 C CA . GLU B 1 64 ? -46.137 32.609 151.153 1.00 29.12 61 GLU B CA 1
ATOM 2615 C C . GLU B 1 64 ? -44.843 32.090 150.515 1.00 28.06 61 GLU B C 1
ATOM 2616 O O . GLU B 1 64 ? -44.056 32.865 149.988 1.00 27.21 61 GLU B O 1
ATOM 2622 N N . SER B 1 65 ? -44.640 30.774 150.574 1.00 27.26 62 SER B N 1
ATOM 2623 C CA . SER B 1 65 ? -43.551 30.089 149.853 1.00 26.97 62 SER B CA 1
ATOM 2624 C C . SER B 1 65 ? -42.201 30.804 149.955 1.00 25.86 62 SER B C 1
ATOM 2625 O O . SER B 1 65 ? -41.606 31.139 148.931 1.00 25.44 62 SER B O 1
ATOM 2628 N N . VAL B 1 66 ? -41.738 31.046 151.180 1.00 24.80 63 VAL B N 1
ATOM 2629 C CA . VAL B 1 66 ? -40.454 31.702 151.435 1.00 24.45 63 VAL B CA 1
ATOM 2630 C C . VAL B 1 66 ? -39.327 30.675 151.282 1.00 24.50 63 VAL B C 1
ATOM 2631 O O . VAL B 1 66 ? -39.370 29.599 151.879 1.00 23.88 63 VAL B O 1
ATOM 2635 N N . ASP B 1 67 ? -38.325 31.013 150.480 1.00 23.54 64 ASP B N 1
ATOM 2636 C CA . ASP B 1 67 ? -37.163 30.139 150.294 1.00 23.72 64 ASP B CA 1
ATOM 2637 C C . ASP B 1 67 ? -36.090 30.426 151.320 1.00 23.49 64 ASP B C 1
ATOM 2638 O O . ASP B 1 67 ? -35.450 29.510 151.846 1.00 24.37 64 ASP B O 1
ATOM 2643 N N . VAL B 1 68 ? -35.879 31.704 151.597 1.00 22.87 65 VAL B N 1
ATOM 2644 C CA . VAL B 1 68 ? -34.756 32.137 152.424 1.00 22.87 65 VAL B CA 1
ATOM 2645 C C . VAL B 1 68 ? -35.140 33.390 153.190 1.00 22.43 65 VAL B C 1
ATOM 2646 O O . VAL B 1 68 ? -35.894 34.217 152.687 1.00 21.42 65 VAL B O 1
ATOM 2650 N N . ALA B 1 69 ? -34.650 33.488 154.427 1.00 21.96 66 ALA B N 1
ATOM 2651 C CA . ALA B 1 69 ? -34.808 34.673 155.251 1.00 21.70 66 ALA B CA 1
ATOM 2652 C C . ALA B 1 69 ? -33.471 35.381 155.470 1.00 21.13 66 ALA B C 1
ATOM 2653 O O . ALA B 1 69 ? -32.474 34.757 155.833 1.00 22.31 66 ALA B O 1
ATOM 2655 N N . LEU B 1 70 ? -33.471 36.696 155.234 1.00 20.99 67 LEU B N 1
ATOM 2656 C CA . LEU B 1 70 ? -32.336 37.552 155.526 1.00 20.81 67 LEU B CA 1
ATOM 2657 C C . LEU B 1 70 ? -32.575 38.105 156.909 1.00 21.23 67 LEU B C 1
ATOM 2658 O O . LEU B 1 70 ? -33.411 39.002 157.093 1.00 22.51 67 LEU B O 1
ATOM 2663 N N . VAL B 1 71 ? -31.873 37.534 157.871 1.00 21.47 68 VAL B N 1
ATOM 2664 C CA . VAL B 1 71 ? -32.018 37.905 159.278 1.00 22.03 68 VAL B CA 1
ATOM 2665 C C . VAL B 1 71 ? -31.209 39.149 159.584 1.00 23.04 68 VAL B C 1
ATOM 2666 O O . VAL B 1 71 ? -29.984 39.090 159.720 1.00 24.56 68 VAL B O 1
ATOM 2670 N N . CYS B 1 72 ? -31.908 40.279 159.691 1.00 24.23 69 CYS B N 1
ATOM 2671 C CA . CYS B 1 72 ? -31.279 41.574 159.880 1.00 25.13 69 CYS B CA 1
ATOM 2672 C C . CYS B 1 72 ? -31.443 42.074 161.317 1.00 26.02 69 CYS B C 1
ATOM 2673 O O . CYS B 1 72 ? -31.369 43.269 161.580 1.00 27.09 69 CYS B O 1
ATOM 2676 N N . SER B 1 73 ? -31.666 41.151 162.244 1.00 26.87 70 SER B N 1
ATOM 2677 C CA . SER B 1 73 ? -31.831 41.470 163.659 1.00 27.40 70 SER B CA 1
ATOM 2678 C C . SER B 1 73 ? -30.506 41.839 164.300 1.00 27.86 70 SER B C 1
ATOM 2679 O O . SER B 1 73 ? -29.459 41.552 163.737 1.00 27.20 70 SER B O 1
ATOM 2682 N N . PRO B 1 74 ? -30.547 42.462 165.498 1.00 28.48 71 PRO B N 1
ATOM 2683 C CA . PRO B 1 74 ? -29.330 42.665 166.299 1.00 28.77 71 PRO B CA 1
ATOM 2684 C C . PRO B 1 74 ? -28.631 41.329 166.568 1.00 29.00 71 PRO B C 1
ATOM 2685 O O . PRO B 1 74 ? -29.313 40.315 166.723 1.00 28.77 71 PRO B O 1
ATOM 2689 N N . SER B 1 75 ? -27.300 41.332 166.625 1.00 29.06 72 SER B N 1
ATOM 2690 C CA . SER B 1 75 ? -26.515 40.097 166.781 1.00 28.87 72 SER B CA 1
ATOM 2691 C C . SER B 1 75 ? -27.015 39.179 167.902 1.00 29.19 72 SER B C 1
ATOM 2692 O O . SER B 1 75 ? -27.089 37.964 167.746 1.00 28.09 72 SER B O 1
ATOM 2695 N N . ARG B 1 76 ? -27.357 39.759 169.038 1.00 30.03 73 ARG B N 1
ATOM 2696 C CA . ARG B 1 76 ? -27.749 38.944 170.184 1.00 30.88 73 ARG B CA 1
ATOM 2697 C C . ARG B 1 76 ? -29.135 38.309 170.037 1.00 29.88 73 ARG B C 1
ATOM 2698 O O . ARG B 1 76 ? -29.514 37.482 170.852 1.00 29.90 73 ARG B O 1
ATOM 2706 N N . GLU B 1 77 ? -29.866 38.670 168.977 1.00 28.68 74 GLU B N 1
ATOM 2707 C CA . GLU B 1 77 ? -31.151 38.051 168.652 1.00 28.00 74 GLU B CA 1
ATOM 2708 C C . GLU B 1 77 ? -31.088 37.099 167.443 1.00 26.39 74 GLU B C 1
ATOM 2709 O O . GLU B 1 77 ? -32.044 36.402 167.127 1.00 24.96 74 GLU B O 1
ATOM 2715 N N . VAL B 1 78 ? -29.956 37.071 166.766 1.00 24.75 75 VAL B N 1
ATOM 2716 C CA . VAL B 1 78 ? -29.843 36.298 165.539 1.00 24.91 75 VAL B CA 1
ATOM 2717 C C . VAL B 1 78 ? -30.058 34.794 165.744 1.00 24.02 75 VAL B C 1
ATOM 2718 O O . VAL B 1 78 ? -30.743 34.148 164.949 1.00 23.84 75 VAL B O 1
ATOM 2722 N N . GLU B 1 79 ? -29.473 34.224 166.792 1.00 23.99 76 GLU B N 1
ATOM 2723 C CA . GLU B 1 79 ? -29.509 32.777 166.946 1.00 23.90 76 GLU B CA 1
ATOM 2724 C C . GLU B 1 79 ? -30.936 32.307 167.146 1.00 23.03 76 GLU B C 1
ATOM 2725 O O . GLU B 1 79 ? -31.391 31.401 166.464 1.00 22.22 76 GLU B O 1
ATOM 2731 N N . ARG B 1 80 ? -31.658 32.935 168.073 1.00 23.36 77 ARG B N 1
ATOM 2732 C CA . ARG B 1 80 ? -33.025 32.492 168.362 1.00 23.90 77 ARG B CA 1
ATOM 2733 C C . ARG B 1 80 ? -33.947 32.682 167.155 1.00 22.54 77 ARG B C 1
ATOM 2734 O O . ARG B 1 80 ? -34.760 31.824 166.836 1.00 20.94 77 ARG B O 1
ATOM 2742 N N . THR B 1 81 ? -33.758 33.791 166.461 1.00 23.14 78 THR B N 1
ATOM 2743 C CA . THR B 1 81 ? -34.521 34.112 165.263 1.00 22.90 78 THR B CA 1
ATOM 2744 C C . THR B 1 81 ? -34.252 33.142 164.113 1.00 23.47 78 THR B C 1
ATOM 2745 O O . THR B 1 81 ? -35.184 32.670 163.469 1.00 23.75 78 THR B O 1
ATOM 2749 N N . ALA B 1 82 ? -32.979 32.859 163.834 1.00 23.20 79 ALA B N 1
ATOM 2750 C CA . ALA B 1 82 ? -32.610 31.938 162.764 1.00 23.23 79 ALA B CA 1
ATOM 2751 C C . ALA B 1 82 ? -32.998 30.496 163.099 1.00 23.05 79 ALA B C 1
ATOM 2752 O O . ALA B 1 82 ? -33.419 29.731 162.236 1.00 22.00 79 ALA B O 1
ATOM 2754 N N . LEU B 1 83 ? -32.881 30.121 164.368 1.00 22.60 80 LEU B N 1
ATOM 2755 C CA . LEU B 1 83 ? -33.313 28.788 164.782 1.00 22.93 80 LEU B CA 1
ATOM 2756 C C . LEU B 1 83 ? -34.778 28.513 164.439 1.00 23.45 80 LEU B C 1
ATOM 2757 O O . LEU B 1 83 ? -35.105 27.435 163.934 1.00 24.47 80 LEU B O 1
ATOM 2762 N N . GLU B 1 84 ? -35.660 29.479 164.683 1.00 24.06 81 GLU B N 1
ATOM 2763 C CA . GLU B 1 84 ? -37.093 29.280 164.437 1.00 24.25 81 GLU B CA 1
ATOM 2764 C C . GLU B 1 84 ? -37.403 29.130 162.956 1.00 24.01 81 GLU B C 1
ATOM 2765 O O . GLU B 1 84 ? -38.217 28.304 162.557 1.00 24.06 81 GLU B O 1
ATOM 2771 N N . ILE B 1 85 ? -36.676 29.885 162.152 1.00 23.30 82 ILE B N 1
ATOM 2772 C CA . ILE B 1 85 ? -36.816 29.856 160.708 1.00 22.79 82 ILE B CA 1
ATOM 2773 C C . ILE B 1 85 ? -36.280 28.539 160.132 1.00 22.13 82 ILE B C 1
ATOM 2774 O O . ILE B 1 85 ? -36.948 27.876 159.347 1.00 22.17 82 ILE B O 1
ATOM 2779 N N . LEU B 1 86 ? -35.077 28.154 160.529 1.00 22.71 83 LEU B N 1
ATOM 2780 C CA . LEU B 1 86 ? -34.474 26.917 160.038 1.00 23.24 83 LEU B CA 1
ATOM 2781 C C . LEU B 1 86 ? -35.347 25.704 160.379 1.00 24.10 83 LEU B C 1
ATOM 2782 O O . LEU B 1 86 ? -35.503 24.786 159.573 1.00 25.14 83 LEU B O 1
ATOM 2787 N N . LYS B 1 87 ? -35.948 25.718 161.559 1.00 24.77 84 LYS B N 1
ATOM 2788 C CA . LYS B 1 87 ? -36.860 24.638 161.945 1.00 25.47 84 LYS B CA 1
ATOM 2789 C C . LYS B 1 87 ? -38.051 24.452 160.992 1.00 25.57 84 LYS B C 1
ATOM 2790 O O . LYS B 1 87 ? -38.616 23.357 160.920 1.00 26.09 84 LYS B O 1
ATOM 2796 N N . LYS B 1 88 ? -38.439 25.506 160.279 1.00 24.97 85 LYS B N 1
ATOM 2797 C CA . LYS B 1 88 ? -39.517 25.445 159.275 1.00 25.05 85 LYS B CA 1
ATOM 2798 C C . LYS B 1 88 ? -39.032 25.025 157.896 1.00 25.24 85 LYS B C 1
ATOM 2799 O O . LYS B 1 88 ? -39.803 25.041 156.941 1.00 24.92 85 LYS B O 1
ATOM 2805 N N . GLY B 1 89 ? -37.747 24.694 157.766 1.00 25.05 86 GLY B N 1
ATOM 2806 C CA . GLY B 1 89 ? -37.172 24.295 156.480 1.00 24.85 86 GLY B CA 1
ATOM 2807 C C . GLY B 1 89 ? -36.815 25.484 155.593 1.00 24.65 86 GLY B C 1
ATOM 2808 O O . GLY B 1 89 ? -36.639 25.324 154.390 1.00 25.85 86 GLY B O 1
ATOM 2809 N N . ILE B 1 90 ? -36.722 26.679 156.176 1.00 23.81 87 ILE B N 1
ATOM 2810 C CA . ILE B 1 90 ? -36.411 27.894 155.419 1.00 22.75 87 ILE B CA 1
ATOM 2811 C C . ILE B 1 90 ? -34.929 28.239 155.626 1.00 21.88 87 ILE B C 1
ATOM 2812 O O . ILE B 1 90 ? -34.439 28.229 156.731 1.00 20.51 87 ILE B O 1
ATOM 2817 N N . CYS B 1 91 ? -34.212 28.518 154.543 1.00 21.43 88 CYS B N 1
ATOM 2818 C CA . CYS B 1 91 ? -32.793 28.862 154.659 1.00 21.82 88 CYS B CA 1
ATOM 2819 C C . CYS B 1 91 ? -32.627 30.220 155.326 1.00 20.97 88 CYS B C 1
ATOM 2820 O O . CYS B 1 91 ? -33.560 31.021 155.322 1.00 19.97 88 CYS B O 1
ATOM 2823 N N . THR B 1 92 ? -31.451 30.469 155.906 1.00 20.37 89 THR B N 1
ATOM 2824 C CA . THR B 1 92 ? -31.175 31.764 156.525 1.00 20.45 89 THR B CA 1
ATOM 2825 C C . THR B 1 92 ? -29.833 32.355 156.118 1.00 20.08 89 THR B C 1
ATOM 2826 O O . THR B 1 92 ? -28.856 31.642 155.820 1.00 20.41 89 THR B O 1
ATOM 2830 N N . ALA B 1 93 ? -29.817 33.683 156.064 1.00 19.75 90 ALA B N 1
ATOM 2831 C CA . ALA B 1 93 ? -28.603 34.472 155.941 1.00 19.60 90 ALA B CA 1
ATOM 2832 C C . ALA B 1 93 ? -28.604 35.501 157.040 1.00 19.56 90 ALA B C 1
ATOM 2833 O O . ALA B 1 93 ? -29.624 36.156 157.282 1.00 19.90 90 ALA B O 1
ATOM 2835 N N . ASP B 1 94 ? -27.482 35.632 157.737 1.00 19.70 91 ASP B N 1
ATOM 2836 C CA . ASP B 1 94 ? -27.364 36.645 158.801 1.00 20.38 91 ASP B CA 1
ATOM 2837 C C . ASP B 1 94 ? -26.009 37.374 158.772 1.00 20.30 91 ASP B C 1
ATOM 2838 O O . ASP B 1 94 ? -25.046 36.875 158.191 1.00 20.70 91 ASP B O 1
ATOM 2843 N N . SER B 1 95 ? -25.953 38.539 159.412 1.00 21.14 92 SER B N 1
ATOM 2844 C CA . SER B 1 95 ? -24.705 39.313 159.534 1.00 21.11 92 SER B CA 1
ATOM 2845 C C . SER B 1 95 ? -24.228 39.403 160.984 1.00 21.86 92 SER B C 1
ATOM 2846 O O . SER B 1 95 ? -23.589 40.380 161.360 1.00 22.55 92 SER B O 1
ATOM 2849 N N . PHE B 1 96 ? -24.498 38.367 161.776 1.00 20.88 93 PHE B N 1
ATOM 2850 C CA . PHE B 1 96 ? -24.003 38.279 163.161 1.00 21.02 93 PHE B CA 1
ATOM 2851 C C . PHE B 1 96 ? -22.571 38.812 163.222 1.00 21.04 93 PHE B C 1
ATOM 2852 O O . PHE B 1 96 ? -21.730 38.330 162.488 1.00 20.78 93 PHE B O 1
ATOM 2860 N N . ASP B 1 97 ? -22.283 39.789 164.086 1.00 20.53 94 ASP B N 1
ATOM 2861 C CA . ASP B 1 97 ? -20.972 40.451 164.037 1.00 21.38 94 ASP B CA 1
ATOM 2862 C C . ASP B 1 97 ? -20.047 40.264 165.241 1.00 21.56 94 ASP B C 1
ATOM 2863 O O . ASP B 1 97 ? -19.028 40.934 165.344 1.00 21.58 94 ASP B O 1
ATOM 2868 N N . ILE B 1 98 ? -20.376 39.337 166.124 1.00 21.30 95 ILE B N 1
ATOM 2869 C CA . ILE B 1 98 ? -19.548 39.111 167.307 1.00 22.18 95 ILE B CA 1
ATOM 2870 C C . ILE B 1 98 ? -18.563 38.015 166.960 1.00 21.98 95 ILE B C 1
ATOM 2871 O O . ILE B 1 98 ? -18.909 36.838 166.952 1.00 21.73 95 ILE B O 1
ATOM 2876 N N . HIS B 1 99 ? -17.333 38.404 166.643 1.00 22.05 96 HIS B N 1
ATOM 2877 C CA . HIS B 1 99 ? -16.347 37.458 166.102 1.00 22.38 96 HIS B CA 1
ATOM 2878 C C . HIS B 1 99 ? -16.160 36.222 166.962 1.00 22.64 96 HIS B C 1
ATOM 2879 O O . HIS B 1 99 ? -16.117 35.117 166.448 1.00 22.66 96 HIS B O 1
ATOM 2886 N N . ASP B 1 100 ? -16.072 36.407 168.279 1.00 22.95 97 ASP B N 1
ATOM 2887 C CA . ASP B 1 100 ? -15.849 35.283 169.179 1.00 23.75 97 ASP B CA 1
ATOM 2888 C C . ASP B 1 100 ? -17.036 34.347 169.352 1.00 23.35 97 ASP B C 1
ATOM 2889 O O . ASP B 1 100 ? -16.873 33.267 169.932 1.00 24.56 97 ASP B O 1
ATOM 2894 N N . GLY B 1 101 ? -18.218 34.762 168.913 1.00 21.64 98 GLY B N 1
ATOM 2895 C CA . GLY B 1 101 ? -19.418 33.931 169.030 1.00 21.71 98 GLY B CA 1
ATOM 2896 C C . GLY B 1 101 ? -19.748 33.102 167.790 1.00 20.31 98 GLY B C 1
ATOM 2897 O O . GLY B 1 101 ? -20.724 32.360 167.778 1.00 18.41 98 GLY B O 1
ATOM 2898 N N . ILE B 1 102 ? -18.910 33.185 166.764 1.00 19.48 99 ILE B N 1
ATOM 2899 C CA . ILE B 1 102 ? -19.229 32.586 165.485 1.00 19.30 99 ILE B CA 1
ATOM 2900 C C . ILE B 1 102 ? -19.220 31.064 165.545 1.00 19.34 99 ILE B C 1
ATOM 2901 O O . ILE B 1 102 ? -20.105 30.410 164.988 1.00 19.14 99 ILE B O 1
ATOM 2906 N N . LEU B 1 103 ? -18.239 30.479 166.218 1.00 19.01 100 LEU B N 1
ATOM 2907 C CA . LEU B 1 103 ? -18.155 29.020 166.270 1.00 18.45 100 LEU B CA 1
ATOM 2908 C C . LEU B 1 103 ? -19.389 28.427 166.971 1.00 18.90 100 LEU B C 1
ATOM 2909 O O . LEU B 1 103 ? -19.943 27.444 166.523 1.00 19.32 100 LEU B O 1
ATOM 2914 N N . ALA B 1 104 ? -19.790 29.036 168.087 1.00 19.33 101 ALA B N 1
ATOM 2915 C CA . ALA B 1 104 ? -21.019 28.664 168.798 1.00 19.51 101 ALA B CA 1
ATOM 2916 C C . ALA B 1 104 ? -22.275 28.759 167.936 1.00 19.95 101 ALA B C 1
ATOM 2917 O O . ALA B 1 104 ? -23.119 27.856 167.921 1.00 19.22 101 ALA B O 1
ATOM 2919 N N . LEU B 1 105 ? -22.391 29.860 167.198 1.00 20.59 102 LEU B N 1
ATOM 2920 C CA . LEU B 1 105 ? -23.533 30.084 166.322 1.00 20.13 102 LEU B CA 1
ATOM 2921 C C . LEU B 1 105 ? -23.580 29.030 165.233 1.00 19.53 102 LEU B C 1
ATOM 2922 O O . LEU B 1 105 ? -24.637 28.478 164.930 1.00 18.56 102 LEU B O 1
ATOM 2927 N N . ARG B 1 106 ? -22.420 28.739 164.651 1.00 19.78 103 ARG B N 1
ATOM 2928 C CA . ARG B 1 106 ? -22.311 27.736 163.599 1.00 19.94 103 ARG B CA 1
ATOM 2929 C C . ARG B 1 106 ? -22.725 26.346 164.103 1.00 20.05 103 ARG B C 1
ATOM 2930 O O . ARG B 1 106 ? -23.411 25.619 163.404 1.00 19.33 103 ARG B O 1
ATOM 2938 N N . ARG B 1 107 ? -22.324 25.986 165.327 1.00 20.13 104 ARG B N 1
ATOM 2939 C CA . ARG B 1 107 ? -22.733 24.710 165.905 1.00 20.84 104 ARG B CA 1
ATOM 2940 C C . ARG B 1 107 ? -24.248 24.669 166.065 1.00 20.03 104 ARG B C 1
ATOM 2941 O O . ARG B 1 107 ? -24.878 23.666 165.792 1.00 19.54 104 ARG B O 1
ATOM 2949 N N . SER B 1 108 ? -24.824 25.768 166.536 1.00 20.38 105 SER B N 1
ATOM 2950 C CA . SER B 1 108 ? -26.238 25.803 166.888 1.00 20.19 105 SER B CA 1
ATOM 2951 C C . SER B 1 108 ? -27.118 25.784 165.656 1.00 19.96 105 SER B C 1
ATOM 2952 O O . SER B 1 108 ? -28.058 24.978 165.538 1.00 18.87 105 SER B O 1
ATOM 2955 N N . LEU B 1 109 ? -26.828 26.697 164.736 1.00 19.30 106 LEU B N 1
ATOM 2956 C CA . LEU B 1 109 ? -27.596 26.780 163.502 1.00 18.67 106 LEU B CA 1
ATOM 2957 C C . LEU B 1 109 ? -27.323 25.581 162.597 1.00 18.84 106 LEU B C 1
ATOM 2958 O O . LEU B 1 109 ? -28.213 25.133 161.897 1.00 18.67 106 LEU B O 1
ATOM 2963 N N . GLY B 1 110 ? -26.103 25.052 162.620 1.00 19.01 107 GLY B N 1
ATOM 2964 C CA . GLY B 1 110 ? -25.758 23.871 161.826 1.00 19.44 107 GLY B CA 1
ATOM 2965 C C . GLY B 1 110 ? -26.572 22.638 162.201 1.00 19.97 107 GLY B C 1
ATOM 2966 O O . GLY B 1 110 ? -27.024 21.891 161.324 1.00 19.57 107 GLY B O 1
ATOM 2967 N N . ASP B 1 111 ? -26.775 22.457 163.502 1.00 20.37 108 ASP B N 1
ATOM 2968 C CA . ASP B 1 111 ? -27.572 21.351 164.027 1.00 20.37 108 ASP B CA 1
ATOM 2969 C C . ASP B 1 111 ? -29.034 21.451 163.579 1.00 20.58 108 ASP B C 1
ATOM 2970 O O . ASP B 1 111 ? -29.597 20.482 163.053 1.00 21.71 108 ASP B O 1
ATOM 2975 N N . ALA B 1 112 ? -29.627 22.625 163.749 1.00 20.07 109 ALA B N 1
ATOM 2976 C CA . ALA B 1 112 ? -30.988 22.891 163.296 1.00 20.01 109 ALA B CA 1
ATOM 2977 C C . ALA B 1 112 ? -31.157 22.716 161.780 1.00 20.33 109 ALA B C 1
ATOM 2978 O O . ALA B 1 112 ? -32.087 22.046 161.303 1.00 19.87 109 ALA B O 1
ATOM 2980 N N . ALA B 1 113 ? -30.225 23.277 161.024 1.00 20.12 110 ALA B N 1
ATOM 2981 C CA . ALA B 1 113 ? -30.273 23.188 159.575 1.00 20.27 110 ALA B CA 1
ATOM 2982 C C . ALA B 1 113 ? -30.187 21.745 159.059 1.00 20.36 110 ALA B C 1
ATOM 2983 O O . ALA B 1 113 ? -30.924 21.360 158.126 1.00 21.33 110 ALA B O 1
ATOM 2985 N N . GLY B 1 114 ? -29.294 20.943 159.632 1.00 20.81 111 GLY B N 1
ATOM 2986 C CA . GLY B 1 114 ? -29.140 19.541 159.234 1.00 21.68 111 GLY B CA 1
ATOM 2987 C C . GLY B 1 114 ? -30.397 18.727 159.479 1.00 22.46 111 GLY B C 1
ATOM 2988 O O . GLY B 1 114 ? -30.694 17.786 158.730 1.00 23.25 111 GLY B O 1
ATOM 2989 N N . LYS B 1 115 ? -31.134 19.088 160.527 1.00 22.56 112 LYS B N 1
ATOM 2990 C CA . LYS B 1 115 ? -32.378 18.399 160.903 1.00 23.37 112 LYS B CA 1
ATOM 2991 C C . LYS B 1 115 ? -33.567 18.800 160.044 1.00 23.52 112 LYS B C 1
ATOM 2992 O O . LYS B 1 115 ? -34.533 18.052 159.937 1.00 23.96 112 LYS B O 1
ATOM 2998 N N . SER B 1 116 ? -33.520 19.977 159.430 1.00 23.51 113 SER B N 1
ATOM 2999 C CA . SER B 1 116 ? -34.635 20.447 158.621 1.00 23.39 113 SER B CA 1
ATOM 3000 C C . SER B 1 116 ? -34.362 20.350 157.134 1.00 23.64 113 SER B C 1
ATOM 3001 O O . SER B 1 116 ? -35.280 20.539 156.352 1.00 24.29 113 SER B O 1
ATOM 3004 N N . GLY B 1 117 ? -33.109 20.117 156.739 1.00 22.07 114 GLY B N 1
ATOM 3005 C CA . GLY B 1 117 ? -32.739 20.080 155.329 1.00 21.39 114 GLY B CA 1
ATOM 3006 C C . GLY B 1 117 ? -32.404 21.463 154.783 1.00 21.05 114 GLY B C 1
ATOM 3007 O O . GLY B 1 117 ? -32.190 21.608 153.598 1.00 22.60 114 GLY B O 1
ATOM 3008 N N . ALA B 1 118 ? -32.345 22.467 155.650 1.00 20.07 115 ALA B N 1
ATOM 3009 C CA . ALA B 1 118 ? -32.055 23.847 155.245 1.00 19.57 115 ALA B CA 1
ATOM 3010 C C . ALA B 1 118 ? -30.564 24.176 155.390 1.00 18.50 115 ALA B C 1
ATOM 3011 O O . ALA B 1 118 ? -29.774 23.362 155.874 1.00 16.69 115 ALA B O 1
ATOM 3013 N N . ALA B 1 119 ? -30.187 25.359 154.921 1.00 18.34 116 ALA B N 1
ATOM 3014 C CA . ALA B 1 119 ? -28.810 25.858 155.051 1.00 18.30 116 ALA B CA 1
ATOM 3015 C C . ALA B 1 119 ? -28.837 27.243 155.677 1.00 18.03 116 ALA B C 1
ATOM 3016 O O . ALA B 1 119 ? -29.723 28.049 155.335 1.00 18.00 116 ALA B O 1
ATOM 3018 N N . ALA B 1 120 ? -27.896 27.493 156.605 1.00 17.31 117 ALA B N 1
ATOM 3019 C CA . ALA B 1 120 ? -27.655 28.815 157.187 1.00 16.97 117 ALA B CA 1
ATOM 3020 C C . ALA B 1 120 ? -26.287 29.334 156.754 1.00 17.12 117 ALA B C 1
ATOM 3021 O O . ALA B 1 120 ? -25.276 28.647 156.943 1.00 15.98 117 ALA B O 1
ATOM 3023 N N . VAL B 1 121 ? -26.248 30.539 156.184 1.00 16.92 118 VAL B N 1
ATOM 3024 C CA . VAL B 1 121 ? -24.976 31.206 155.879 1.00 16.91 118 VAL B CA 1
ATOM 3025 C C . VAL B 1 121 ? -24.864 32.361 156.862 1.00 17.22 118 VAL B C 1
ATOM 3026 O O . VAL B 1 121 ? -25.749 33.244 156.932 1.00 18.27 118 VAL B O 1
ATOM 3030 N N . ILE B 1 122 ? -23.833 32.299 157.690 1.00 16.54 119 ILE B N 1
ATOM 3031 C CA . ILE B 1 122 ? -23.807 33.080 158.925 1.00 15.93 119 ILE B CA 1
ATOM 3032 C C . ILE B 1 122 ? -22.708 34.134 158.912 1.00 15.83 119 ILE B C 1
ATOM 3033 O O . ILE B 1 122 ? -21.768 34.060 158.113 1.00 16.89 119 ILE B O 1
ATOM 3038 N N . ALA B 1 123 ? -22.834 35.140 159.770 1.00 15.48 120 ALA B N 1
ATOM 3039 C CA . ALA B 1 123 ? -21.795 36.153 159.944 1.00 15.30 120 ALA B CA 1
ATOM 3040 C C . ALA B 1 123 ? -21.383 36.750 158.612 1.00 15.06 120 ALA B C 1
ATOM 3041 O O . ALA B 1 123 ? -20.193 36.962 158.347 1.00 15.86 120 ALA B O 1
ATOM 3043 N N . SER B 1 124 ? -22.381 37.042 157.807 1.00 14.51 121 SER B N 1
ATOM 3044 C CA . SER B 1 124 ? -22.174 37.519 156.433 1.00 15.63 121 SER B CA 1
ATOM 3045 C C . SER B 1 124 ? -22.483 39.008 156.251 1.00 16.01 121 SER B C 1
ATOM 3046 O O . SER B 1 124 ? -23.381 39.380 155.502 1.00 16.05 121 SER B O 1
ATOM 3049 N N . GLY B 1 125 ? -21.723 39.855 156.933 1.00 16.59 122 GLY B N 1
ATOM 3050 C CA . GLY B 1 125 ? -21.672 41.287 156.604 1.00 16.61 122 GLY B CA 1
ATOM 3051 C C . GLY B 1 125 ? -20.352 41.502 155.894 1.00 16.58 122 GLY B C 1
ATOM 3052 O O . GLY B 1 125 ? -19.915 40.638 155.133 1.00 16.19 122 GLY B O 1
ATOM 3053 N N . TRP B 1 126 ? -19.700 42.630 156.139 1.00 16.05 123 TRP B N 1
ATOM 3054 C CA . TRP B 1 126 ? -18.353 42.820 155.609 1.00 15.76 123 TRP B CA 1
ATOM 3055 C C . TRP B 1 126 ? -17.269 42.509 156.631 1.00 15.49 123 TRP B C 1
ATOM 3056 O O . TRP B 1 126 ? -16.169 42.099 156.253 1.00 15.79 123 TRP B O 1
ATOM 3067 N N . ASP B 1 127 ? -17.543 42.663 157.923 1.00 14.92 124 ASP B N 1
ATOM 3068 C CA . ASP B 1 127 ? -16.562 42.133 158.884 1.00 15.75 124 ASP B CA 1
ATOM 3069 C C . ASP B 1 127 ? -17.237 41.873 160.229 1.00 15.82 124 ASP B C 1
ATOM 3070 O O . ASP B 1 127 ? -17.614 42.814 160.902 1.00 16.95 124 ASP B O 1
ATOM 3075 N N . PRO B 1 128 ? -17.491 40.594 160.565 1.00 15.69 125 PRO B N 1
ATOM 3076 C CA . PRO B 1 128 ? -17.164 39.411 159.803 1.00 16.01 125 PRO B CA 1
ATOM 3077 C C . PRO B 1 128 ? -17.967 39.325 158.518 1.00 16.36 125 PRO B C 1
ATOM 3078 O O . PRO B 1 128 ? -19.032 39.975 158.378 1.00 15.16 125 PRO B O 1
ATOM 3082 N N . GLY B 1 129 ? -17.454 38.532 157.586 1.00 15.27 126 GLY B N 1
ATOM 3083 C CA . GLY B 1 129 ? -18.149 38.223 156.344 1.00 15.48 126 GLY B CA 1
ATOM 3084 C C . GLY B 1 129 ? -17.199 38.338 155.169 1.00 14.62 126 GLY B C 1
ATOM 3085 O O . GLY B 1 129 ? -16.250 37.558 155.052 1.00 15.89 126 GLY B O 1
ATOM 3086 N N . SER B 1 130 ? -17.398 39.331 154.320 1.00 15.30 127 SER B N 1
ATOM 3087 C CA . SER B 1 130 ? -16.590 39.436 153.107 1.00 15.26 127 SER B CA 1
ATOM 3088 C C . SER B 1 130 ? -15.107 39.610 153.453 1.00 15.58 127 SER B C 1
ATOM 3089 O O . SER B 1 130 ? -14.272 38.947 152.842 1.00 15.89 127 SER B O 1
ATOM 3092 N N . ASP B 1 131 ? -14.786 40.408 154.477 1.00 15.23 128 ASP B N 1
ATOM 3093 C CA . ASP B 1 131 ? -13.386 40.586 154.912 1.00 14.65 128 ASP B CA 1
ATOM 3094 C C . ASP B 1 131 ? -12.795 39.247 155.365 1.00 14.63 128 ASP B C 1
ATOM 3095 O O . ASP B 1 131 ? -11.603 39.005 155.162 1.00 14.69 128 ASP B O 1
ATOM 3100 N N . SER B 1 132 ? -13.618 38.395 155.975 1.00 14.04 129 SER B N 1
ATOM 3101 C CA . SER B 1 132 ? -13.197 37.055 156.413 1.00 14.41 129 SER B CA 1
ATOM 3102 C C . SER B 1 132 ? -12.693 36.195 155.270 1.00 13.46 129 SER B C 1
ATOM 3103 O O . SER B 1 132 ? -11.727 35.487 155.435 1.00 14.03 129 SER B O 1
ATOM 3106 N N . VAL B 1 133 ? -13.317 36.312 154.113 1.00 13.00 130 VAL B N 1
ATOM 3107 C CA . VAL B 1 133 ? -12.894 35.602 152.919 1.00 13.27 130 VAL B CA 1
ATOM 3108 C C . VAL B 1 133 ? -11.501 36.064 152.487 1.00 12.90 130 VAL B C 1
ATOM 3109 O O . VAL B 1 133 ? -10.605 35.273 152.315 1.00 13.76 130 VAL B O 1
ATOM 3113 N N . VAL B 1 134 ? -11.320 37.365 152.354 1.00 13.65 131 VAL B N 1
ATOM 3114 C CA . VAL B 1 134 ? -9.991 37.931 152.030 1.00 12.98 131 VAL B CA 1
ATOM 3115 C C . VAL B 1 134 ? -8.915 37.529 153.034 1.00 12.36 131 VAL B C 1
ATOM 3116 O O . VAL B 1 134 ? -7.860 37.084 152.642 1.00 13.57 131 VAL B O 1
ATOM 3120 N N . ARG B 1 135 ? -9.214 37.604 154.330 1.00 12.43 132 ARG B N 1
ATOM 3121 C CA . ARG B 1 135 ? -8.288 37.282 155.362 1.00 13.25 132 ARG B CA 1
ATOM 3122 C C . ARG B 1 135 ? -7.861 35.818 155.296 1.00 13.32 132 ARG B C 1
ATOM 3123 O O . ARG B 1 135 ? -6.698 35.486 155.559 1.00 13.97 132 ARG B O 1
ATOM 3131 N N . THR B 1 136 ? -8.807 34.949 154.957 1.00 13.14 133 THR B N 1
ATOM 3132 C CA . THR B 1 136 ? -8.559 33.517 154.847 1.00 12.63 133 THR B CA 1
ATOM 3133 C C . THR B 1 136 ? -7.710 33.195 153.629 1.00 12.24 133 THR B C 1
ATOM 3134 O O . THR B 1 136 ? -6.739 32.445 153.711 1.00 12.98 133 THR B O 1
ATOM 3138 N N . LEU B 1 137 ? -8.024 33.819 152.517 1.00 13.16 134 LEU B N 1
ATOM 3139 C CA . LEU B 1 137 ? -7.200 33.691 151.323 1.00 13.54 134 LEU B CA 1
ATOM 3140 C C . LEU B 1 137 ? -5.743 34.119 151.573 1.00 13.39 134 LEU B C 1
ATOM 3141 O O . LEU B 1 137 ? -4.816 33.390 151.198 1.00 14.36 134 LEU B O 1
ATOM 3154 N N . GLN B 1 139 ? -4.148 34.266 154.428 1.00 13.85 136 GLN B N 1
ATOM 3155 C CA . GLN B 1 139 ? -3.537 33.296 155.325 1.00 14.04 136 GLN B CA 1
ATOM 3156 C C . GLN B 1 139 ? -3.036 32.078 154.569 1.00 14.04 136 GLN B C 1
ATOM 3157 O O . GLN B 1 139 ? -1.971 31.536 154.878 1.00 14.43 136 GLN B O 1
ATOM 3163 N N . ALA B 1 140 ? -3.782 31.657 153.564 1.00 14.28 137 ALA B N 1
ATOM 3164 C CA . ALA B 1 140 ? -3.459 30.430 152.805 1.00 13.54 137 ALA B CA 1
ATOM 3165 C C . ALA B 1 140 ? -2.251 30.610 151.907 1.00 13.07 137 ALA B C 1
ATOM 3166 O O . ALA B 1 140 ? -1.348 29.750 151.854 1.00 13.16 137 ALA B O 1
ATOM 3168 N N . ILE B 1 141 ? -2.202 31.732 151.206 1.00 12.82 138 ILE B N 1
ATOM 3169 C CA . ILE B 1 141 ? -1.178 31.965 150.180 1.00 13.29 138 ILE B CA 1
ATOM 3170 C C . ILE B 1 141 ? 0.117 32.624 150.681 1.00 13.72 138 ILE B C 1
ATOM 3171 O O . ILE B 1 141 ? 1.120 32.615 149.986 1.00 13.42 138 ILE B O 1
ATOM 3176 N N . VAL B 1 142 ? 0.086 33.116 151.921 1.00 13.62 139 VAL B N 1
ATOM 3177 C CA . VAL B 1 142 ? 1.247 33.589 152.626 1.00 13.61 139 VAL B CA 1
ATOM 3178 C C . VAL B 1 142 ? 1.165 32.988 154.025 1.00 14.33 139 VAL B C 1
ATOM 3179 O O . VAL B 1 142 ? 0.741 33.647 154.950 1.00 14.12 139 VAL B O 1
ATOM 3183 N N . PRO B 1 143 ? 1.499 31.691 154.159 1.00 14.74 140 PRO B N 1
ATOM 3184 C CA . PRO B 1 143 ? 1.162 31.004 155.401 1.00 14.72 140 PRO B CA 1
ATOM 3185 C C . PRO B 1 143 ? 1.909 31.422 156.655 1.00 13.99 140 PRO B C 1
ATOM 3186 O O . PRO B 1 143 ? 1.489 31.052 157.759 1.00 15.24 140 PRO B O 1
ATOM 3190 N N . LYS B 1 144 ? 3.048 32.091 156.521 1.00 13.73 141 LYS B N 1
ATOM 3191 C CA . LYS B 1 144 ? 3.748 32.622 157.699 1.00 14.66 141 LYS B CA 1
ATOM 3192 C C . LYS B 1 144 ? 3.738 34.134 157.624 1.00 14.23 141 LYS B C 1
ATOM 3193 O O . LYS B 1 144 ? 3.850 34.721 156.538 1.00 12.77 141 LYS B O 1
ATOM 3199 N N . GLY B 1 145 ? 3.614 34.779 158.762 1.00 13.15 142 GLY B N 1
ATOM 3200 C CA . GLY B 1 145 ? 3.506 36.236 158.798 1.00 12.96 142 GLY B CA 1
ATOM 3201 C C . GLY B 1 145 ? 2.369 36.686 159.696 1.00 14.01 142 GLY B C 1
ATOM 3202 O O . GLY B 1 145 ? 1.806 35.889 160.450 1.00 13.20 142 GLY B O 1
ATOM 3203 N N . ILE B 1 146 ? 2.002 37.960 159.570 1.00 13.69 143 ILE B N 1
ATOM 3204 C CA . ILE B 1 146 ? 0.991 38.578 160.403 1.00 14.00 143 ILE B CA 1
ATOM 3205 C C . ILE B 1 146 ? 0.034 39.400 159.531 1.00 13.66 143 ILE B C 1
ATOM 3206 O O . ILE B 1 146 ? 0.497 40.136 158.636 1.00 13.12 143 ILE B O 1
ATOM 3211 N N . THR B 1 147 ? -1.268 39.269 159.798 1.00 13.68 144 THR B N 1
ATOM 3212 C CA . THR B 1 147 ? -2.300 40.100 159.165 1.00 13.91 144 THR B CA 1
ATOM 3213 C C . THR B 1 147 ? -2.837 41.120 160.129 1.00 14.67 144 THR B C 1
ATOM 3214 O O . THR B 1 147 ? -3.127 40.802 161.313 1.00 14.95 144 THR B O 1
ATOM 3218 N N . TYR B 1 148 ? -2.963 42.352 159.659 1.00 13.98 145 TYR B N 1
ATOM 3219 C CA . TYR B 1 148 ? -3.548 43.417 160.468 1.00 14.23 145 TYR B CA 1
ATOM 3220 C C . TYR B 1 148 ? -4.811 43.876 159.749 1.00 14.03 145 TYR B C 1
ATOM 3221 O O . TYR B 1 148 ? -4.781 44.079 158.525 1.00 15.40 145 TYR B O 1
ATOM 3230 N N . THR B 1 149 ? -5.900 44.012 160.494 1.00 14.21 146 THR B N 1
ATOM 3231 C CA . THR B 1 149 ? -7.155 44.566 159.992 1.00 13.41 146 THR B CA 1
ATOM 3232 C C . THR B 1 149 ? -7.416 45.930 160.684 1.00 13.32 146 THR B C 1
ATOM 3233 O O . THR B 1 149 ? -7.600 46.018 161.904 1.00 13.37 146 THR B O 1
ATOM 3237 N N . ASN B 1 150 ? -7.444 46.971 159.876 1.00 12.64 147 ASN B N 1
ATOM 3238 C CA . ASN B 1 150 ? -7.488 48.351 160.306 1.00 13.16 147 ASN B CA 1
ATOM 3239 C C . ASN B 1 150 ? -8.811 48.937 159.834 1.00 12.09 147 ASN B C 1
ATOM 3240 O O . ASN B 1 150 ? -9.062 49.019 158.627 1.00 13.63 147 ASN B O 1
ATOM 3245 N N . PHE B 1 151 ? -9.657 49.305 160.787 1.00 12.16 148 PHE B N 1
ATOM 3246 C CA . PHE B 1 151 ? -10.980 49.838 160.534 1.00 12.75 148 PHE B CA 1
ATOM 3247 C C . PHE B 1 151 ? -11.073 51.354 160.527 1.00 13.43 148 PHE B C 1
ATOM 3248 O O . PHE B 1 151 ? -10.427 52.040 161.324 1.00 12.41 148 PHE B O 1
ATOM 3256 N N . GLY B 1 152 ? -11.940 51.853 159.633 1.00 13.32 149 GLY B N 1
ATOM 3257 C CA . GLY B 1 152 ? -12.330 53.245 159.599 1.00 14.35 149 GLY B CA 1
ATOM 3258 C C . GLY B 1 152 ? -11.508 54.103 158.649 1.00 14.89 149 GLY B C 1
ATOM 3259 O O . GLY B 1 152 ? -10.737 53.574 157.817 1.00 16.15 149 GLY B O 1
ATOM 3260 N N . PRO B 1 153 ? -11.667 55.435 158.741 1.00 14.67 150 PRO B N 1
ATOM 3261 C CA . PRO B 1 153 ? -12.564 56.141 159.686 1.00 14.74 150 PRO B CA 1
ATOM 3262 C C . PRO B 1 153 ? -14.047 55.822 159.468 1.00 14.23 150 PRO B C 1
ATOM 3263 O O . PRO B 1 153 ? -14.516 55.713 158.319 1.00 12.76 150 PRO B O 1
ATOM 3267 N N . GLY B 1 154 ? -14.767 55.628 160.552 1.00 12.88 151 GLY B N 1
ATOM 3268 C CA . GLY B 1 154 ? -16.185 55.313 160.454 1.00 13.58 151 GLY B CA 1
ATOM 3269 C C . GLY B 1 154 ? -16.809 55.170 161.829 1.00 15.06 151 GLY B C 1
ATOM 3270 O O . GLY B 1 154 ? -16.109 55.010 162.823 1.00 15.81 151 GLY B O 1
ATOM 3279 N N . SER B 1 156 ? -18.589 53.455 164.879 1.00 18.78 153 SER B N 1
ATOM 3280 C CA . SER B 1 156 ? -18.724 52.183 165.564 1.00 19.97 153 SER B CA 1
ATOM 3281 C C . SER B 1 156 ? -20.065 52.108 166.249 1.00 20.25 153 SER B C 1
ATOM 3282 O O . SER B 1 156 ? -20.358 52.899 167.165 1.00 20.23 153 SER B O 1
ATOM 3293 N N . GLY B 1 158 ? -21.255 49.620 168.097 1.00 22.62 155 GLY B N 1
ATOM 3294 C CA . GLY B 1 158 ? -21.063 49.070 169.429 1.00 22.44 155 GLY B CA 1
ATOM 3295 C C . GLY B 1 158 ? -20.482 50.055 170.415 1.00 21.75 155 GLY B C 1
ATOM 3296 O O . GLY B 1 158 ? -20.929 50.145 171.575 1.00 20.98 155 GLY B O 1
ATOM 3297 N N . HIS B 1 159 ? -19.451 50.778 170.001 1.00 21.36 156 HIS B N 1
ATOM 3298 C CA . HIS B 1 159 ? -18.834 51.754 170.880 1.00 21.25 156 HIS B CA 1
ATOM 3299 C C . HIS B 1 159 ? -19.744 52.953 171.136 1.00 21.08 156 HIS B C 1
ATOM 3300 O O . HIS B 1 159 ? -19.760 53.510 172.235 1.00 22.02 156 HIS B O 1
ATOM 3307 N N . THR B 1 160 ? -20.531 53.331 170.143 1.00 20.99 157 THR B N 1
ATOM 3308 C CA . THR B 1 160 ? -21.490 54.407 170.310 1.00 21.46 157 THR B CA 1
ATOM 3309 C C . THR B 1 160 ? -22.551 54.025 171.359 1.00 22.06 157 THR B C 1
ATOM 3310 O O . THR B 1 160 ? -22.900 54.836 172.223 1.00 22.86 157 THR B O 1
ATOM 3314 N N . VAL B 1 161 ? -23.044 52.789 171.290 1.00 22.29 158 VAL B N 1
ATOM 3315 C CA . VAL B 1 161 ? -23.992 52.264 172.289 1.00 22.45 158 VAL B CA 1
ATOM 3316 C C . VAL B 1 161 ? -23.385 52.355 173.686 1.00 22.92 158 VAL B C 1
ATOM 3317 O O . VAL B 1 161 ? -24.051 52.801 174.603 1.00 21.87 158 VAL B O 1
ATOM 3321 N N . ALA B 1 162 ? -22.114 51.956 173.822 1.00 23.60 159 ALA B N 1
ATOM 3322 C CA . ALA B 1 162 ? -21.383 52.001 175.092 1.00 24.10 159 ALA B CA 1
ATOM 3323 C C . ALA B 1 162 ? -21.296 53.410 175.678 1.00 24.76 159 ALA B C 1
ATOM 3324 O O . ALA B 1 162 ? -21.458 53.591 176.902 1.00 24.73 159 ALA B O 1
ATOM 3326 N N . VAL B 1 163 ? -21.062 54.408 174.823 1.00 25.10 160 VAL B N 1
ATOM 3327 C CA . VAL B 1 163 ? -20.993 55.803 175.274 1.00 25.39 160 VAL B CA 1
ATOM 3328 C C . VAL B 1 163 ? -22.365 56.339 175.708 1.00 26.27 160 VAL B C 1
ATOM 3329 O O . VAL B 1 163 ? -22.469 57.068 176.713 1.00 27.27 160 VAL B O 1
ATOM 3333 N N . LYS B 1 164 ? -23.424 55.955 174.993 1.00 26.89 161 LYS B N 1
ATOM 3334 C CA . LYS B 1 164 ? -24.774 56.411 175.337 1.00 27.16 161 LYS B CA 1
ATOM 3335 C C . LYS B 1 164 ? -25.231 55.855 176.669 1.00 26.98 161 LYS B C 1
ATOM 3336 O O . LYS B 1 164 ? -26.130 56.421 177.278 1.00 26.54 161 LYS B O 1
ATOM 3342 N N . ALA B 1 165 ? -24.621 54.755 177.115 1.00 26.81 162 ALA B N 1
ATOM 3343 C CA . ALA B 1 165 ? -24.920 54.173 178.434 1.00 26.70 162 ALA B CA 1
ATOM 3344 C C . ALA B 1 165 ? -24.253 54.889 179.617 1.00 26.83 162 ALA B C 1
ATOM 3345 O O . ALA B 1 165 ? -24.605 54.638 180.779 1.00 26.43 162 ALA B O 1
ATOM 3347 N N . ILE B 1 166 ? -23.307 55.783 179.349 1.00 26.47 163 ILE B N 1
ATOM 3348 C CA . ILE B 1 166 ? -22.540 56.446 180.401 1.00 26.52 163 ILE B CA 1
ATOM 3349 C C . ILE B 1 166 ? -23.372 57.574 181.022 1.00 26.72 163 ILE B C 1
ATOM 3350 O O . ILE B 1 166 ? -24.021 58.326 180.309 1.00 26.40 163 ILE B O 1
ATOM 3355 N N . ASP B 1 167 ? -23.338 57.715 182.349 1.00 27.32 164 ASP B N 1
ATOM 3356 C CA . ASP B 1 167 ? -24.142 58.756 182.998 1.00 27.37 164 ASP B CA 1
ATOM 3357 C C . ASP B 1 167 ? -23.794 60.120 182.423 1.00 27.03 164 ASP B C 1
ATOM 3358 O O . ASP B 1 167 ? -22.615 60.440 182.264 1.00 27.23 164 ASP B O 1
ATOM 3363 N N . GLY B 1 168 ? -24.810 60.919 182.106 1.00 25.63 165 GLY B N 1
ATOM 3364 C CA . GLY B 1 168 ? -24.592 62.316 181.733 1.00 25.10 165 GLY B CA 1
ATOM 3365 C C . GLY B 1 168 ? -24.500 62.534 180.231 1.00 24.37 165 GLY B C 1
ATOM 3366 O O . GLY B 1 168 ? -24.378 63.666 179.773 1.00 23.95 165 GLY B O 1
ATOM 3367 N N . VAL B 1 169 ? -24.596 61.450 179.472 1.00 23.91 166 VAL B N 1
ATOM 3368 C CA . VAL B 1 169 ? -24.507 61.521 178.014 1.00 23.67 166 VAL B CA 1
ATOM 3369 C C . VAL B 1 169 ? -25.914 61.602 177.452 1.00 23.09 166 VAL B C 1
ATOM 3370 O O . VAL B 1 169 ? -26.731 60.706 177.657 1.00 23.59 166 VAL B O 1
ATOM 3374 N N . LYS B 1 170 ? -26.186 62.681 176.738 1.00 22.24 167 LYS B N 1
ATOM 3375 C CA . LYS B 1 170 ? -27.461 62.893 176.114 1.00 22.62 167 LYS B CA 1
ATOM 3376 C C . LYS B 1 170 ? -27.513 62.280 174.715 1.00 22.46 167 LYS B C 1
ATOM 3377 O O . LYS B 1 170 ? -28.524 61.707 174.327 1.00 22.54 167 LYS B O 1
ATOM 3383 N N . ALA B 1 171 ? -26.411 62.422 173.976 1.00 21.62 168 ALA B N 1
ATOM 3384 C CA . ALA B 1 171 ? -26.272 61.911 172.615 1.00 21.12 168 ALA B CA 1
ATOM 3385 C C . ALA B 1 171 ? -24.784 61.608 172.367 1.00 20.80 168 ALA B C 1
ATOM 3386 O O . ALA B 1 171 ? -23.923 62.249 172.976 1.00 21.18 168 ALA B O 1
ATOM 3388 N N . ALA B 1 172 ? -24.490 60.612 171.526 1.00 20.19 169 ALA B N 1
ATOM 3389 C CA . ALA B 1 172 ? -23.091 60.146 171.330 1.00 19.81 169 ALA B CA 1
ATOM 3390 C C . ALA B 1 172 ? -22.818 59.660 169.920 1.00 19.07 169 ALA B C 1
ATOM 3391 O O . ALA B 1 172 ? -23.704 59.159 169.247 1.00 18.25 169 ALA B O 1
ATOM 3393 N N . LEU B 1 173 ? -21.563 59.817 169.490 1.00 18.46 170 LEU B N 1
ATOM 3394 C CA . LEU B 1 173 ? -21.045 59.236 168.263 1.00 18.56 170 LEU B CA 1
ATOM 3395 C C . LEU B 1 173 ? -19.605 58.825 168.560 1.00 17.88 170 LEU B C 1
ATOM 3396 O O . LEU B 1 173 ? -18.810 59.679 168.938 1.00 18.02 170 LEU B O 1
ATOM 3401 N N . SER B 1 174 ? -19.288 57.534 168.444 1.00 17.65 171 SER B N 1
ATOM 3402 C CA . SER B 1 174 ? -17.923 57.063 168.592 1.00 17.78 171 SER B CA 1
ATOM 3403 C C . SER B 1 174 ? -17.384 56.699 167.202 1.00 18.00 171 SER B C 1
ATOM 3404 O O . SER B 1 174 ? -17.909 55.806 166.531 1.00 17.41 171 SER B O 1
ATOM 3415 N N . THR B 1 176 ? -14.270 55.289 164.907 1.00 14.73 173 THR B N 1
ATOM 3416 C CA . THR B 1 176 ? -13.129 54.421 164.944 1.00 15.29 173 THR B CA 1
ATOM 3417 C C . THR B 1 176 ? -12.135 54.908 163.899 1.00 14.62 173 THR B C 1
ATOM 3418 O O . THR B 1 176 ? -12.456 54.977 162.718 1.00 14.88 173 THR B O 1
ATOM 3422 N N . ILE B 1 177 ? -10.906 55.178 164.311 1.00 14.47 174 ILE B N 1
ATOM 3423 C CA . ILE B 1 177 ? -9.883 55.728 163.402 1.00 13.94 174 ILE B CA 1
ATOM 3424 C C . ILE B 1 177 ? -8.676 54.774 163.366 1.00 13.26 174 ILE B C 1
ATOM 3425 O O . ILE B 1 177 ? -8.161 54.372 164.423 1.00 13.61 174 ILE B O 1
ATOM 3430 N N . PRO B 1 178 ? -8.225 54.379 162.184 1.00 13.61 175 PRO B N 1
ATOM 3431 C CA . PRO B 1 178 ? -7.141 53.402 162.101 1.00 12.76 175 PRO B CA 1
ATOM 3432 C C . PRO B 1 178 ? -5.768 54.023 162.292 1.00 13.68 175 PRO B C 1
ATOM 3433 O O . PRO B 1 178 ? -5.428 54.993 161.603 1.00 14.10 175 PRO B O 1
ATOM 3437 N N . LEU B 1 179 ? -5.000 53.505 163.256 1.00 13.10 176 LEU B N 1
ATOM 3438 C CA . LEU B 1 179 ? -3.600 53.876 163.416 1.00 13.57 176 LEU B CA 1
ATOM 3439 C C . LEU B 1 179 ? -2.573 52.837 162.960 1.00 14.08 176 LEU B C 1
ATOM 3440 O O . LEU B 1 179 ? -1.381 52.958 163.288 1.00 14.12 176 LEU B O 1
ATOM 3445 N N . GLY B 1 180 ? -3.013 51.865 162.164 1.00 15.11 177 GLY B N 1
ATOM 3446 C CA . GLY B 1 180 ? -2.129 50.811 161.668 1.00 14.27 177 GLY B CA 1
ATOM 3447 C C . GLY B 1 180 ? -1.941 49.671 162.658 1.00 14.95 177 GLY B C 1
ATOM 3448 O O . GLY B 1 180 ? -2.180 49.804 163.862 1.00 13.10 177 GLY B O 1
ATOM 3449 N N . THR B 1 181 ? -1.503 48.548 162.113 1.00 15.22 178 THR B N 1
ATOM 3450 C CA . THR B 1 181 ? -1.231 47.326 162.867 1.00 15.41 178 THR B CA 1
ATOM 3451 C C . THR B 1 181 ? -2.323 46.931 163.875 1.00 15.29 178 THR B C 1
ATOM 3452 O O . THR B 1 181 ? -2.014 46.423 164.967 1.00 15.14 178 THR B O 1
ATOM 3456 N N . GLY B 1 182 ? -3.587 47.171 163.495 1.00 14.89 179 GLY B N 1
ATOM 3457 C CA . GLY B 1 182 ? -4.747 46.744 164.264 1.00 14.75 179 GLY B CA 1
ATOM 3458 C C . GLY B 1 182 ? -4.987 47.593 165.499 1.00 14.82 179 GLY B C 1
ATOM 3459 O O . GLY B 1 182 ? -5.798 47.240 166.343 1.00 15.75 179 GLY B O 1
ATOM 3460 N N . VAL B 1 183 ? -4.324 48.750 165.559 1.00 15.11 180 VAL B N 1
ATOM 3461 C CA . VAL B 1 183 ? -4.401 49.683 166.670 1.00 14.96 180 VAL B CA 1
ATOM 3462 C C . VAL B 1 183 ? -5.333 50.792 166.229 1.00 15.37 180 VAL B C 1
ATOM 3463 O O . VAL B 1 183 ? -5.235 51.251 165.080 1.00 15.04 180 VAL B O 1
ATOM 3467 N N . HIS B 1 184 ? -6.239 51.219 167.106 1.00 14.78 181 HIS B N 1
ATOM 3468 C CA . HIS B 1 184 ? -7.242 52.227 166.741 1.00 14.32 181 HIS B CA 1
ATOM 3469 C C . HIS B 1 184 ? -7.284 53.387 167.731 1.00 15.62 181 HIS B C 1
ATOM 3470 O O . HIS B 1 184 ? -7.028 53.209 168.931 1.00 15.01 181 HIS B O 1
ATOM 3477 N N . ARG B 1 185 ? -7.619 54.552 167.209 1.00 15.71 182 ARG B N 1
ATOM 3478 C CA . ARG B 1 185 ? -7.952 55.720 168.009 1.00 15.54 182 ARG B CA 1
ATOM 3479 C C . ARG B 1 185 ? -9.460 55.847 168.021 1.00 15.49 182 ARG B C 1
ATOM 3480 O O . ARG B 1 185 ? -10.123 55.545 167.028 1.00 14.38 182 ARG B O 1
ATOM 3488 N N . ARG B 1 186 ? -10.021 56.256 169.153 1.00 15.06 183 ARG B N 1
ATOM 3489 C CA . ARG B 1 186 ? -11.454 56.497 169.233 1.00 16.21 183 ARG B CA 1
ATOM 3490 C C . ARG B 1 186 ? -11.709 57.971 169.457 1.00 16.11 183 ARG B C 1
ATOM 3491 O O . ARG B 1 186 ? -11.221 58.556 170.439 1.00 17.18 183 ARG B O 1
ATOM 3507 N N . VAL B 1 188 ? -14.617 60.415 170.250 1.00 16.02 185 VAL B N 1
ATOM 3508 C CA . VAL B 1 188 ? -15.968 60.323 170.794 1.00 17.08 185 VAL B CA 1
ATOM 3509 C C . VAL B 1 188 ? -16.564 61.698 170.913 1.00 17.77 185 VAL B C 1
ATOM 3510 O O . VAL B 1 188 ? -16.007 62.541 171.585 1.00 19.79 185 VAL B O 1
ATOM 3514 N N . TYR B 1 189 ? -17.713 61.917 170.281 1.00 18.52 186 TYR B N 1
ATOM 3515 C CA . TYR B 1 189 ? -18.415 63.184 170.312 1.00 18.27 186 TYR B CA 1
ATOM 3516 C C . TYR B 1 189 ? -19.712 63.039 171.117 1.00 19.48 186 TYR B C 1
ATOM 3517 O O . TYR B 1 189 ? -20.504 62.104 170.910 1.00 19.98 186 TYR B O 1
ATOM 3526 N N . VAL B 1 190 ? -19.908 63.944 172.063 1.00 20.47 187 VAL B N 1
ATOM 3527 C CA . VAL B 1 190 ? -21.052 63.864 172.942 1.00 21.11 187 VAL B CA 1
ATOM 3528 C C . VAL B 1 190 ? -21.752 65.188 173.175 1.00 22.42 187 VAL B C 1
ATOM 3529 O O . VAL B 1 190 ? -21.123 66.255 173.254 1.00 21.17 187 VAL B O 1
ATOM 3533 N N . GLU B 1 191 ? -23.076 65.082 173.327 1.00 24.08 188 GLU B N 1
ATOM 3534 C CA . GLU B 1 191 ? -23.881 66.122 173.941 1.00 24.77 188 GLU B CA 1
ATOM 3535 C C . GLU B 1 191 ? -24.097 65.700 175.376 1.00 24.70 188 GLU B C 1
ATOM 3536 O O . GLU B 1 191 ? -24.295 64.528 175.650 1.00 24.42 188 GLU B O 1
ATOM 3542 N N . LEU B 1 192 ? -24.073 66.654 176.290 1.00 25.17 189 LEU B N 1
ATOM 3543 C CA . LEU B 1 192 ? -24.178 66.334 177.698 1.00 25.87 189 LEU B CA 1
ATOM 3544 C C . LEU B 1 192 ? -25.569 66.651 178.250 1.00 27.16 189 LEU B C 1
ATOM 3545 O O . LEU B 1 192 ? -26.253 67.556 177.765 1.00 27.22 189 LEU B O 1
ATOM 3550 N N . LEU B 1 193 ? -25.968 65.922 179.287 1.00 28.35 190 LEU B N 1
ATOM 3551 C CA . LEU B 1 193 ? -27.244 66.187 179.935 1.00 29.53 190 LEU B CA 1
ATOM 3552 C C . LEU B 1 193 ? -27.080 67.398 180.858 1.00 30.19 190 LEU B C 1
ATOM 3553 O O . LEU B 1 193 ? -25.952 67.750 181.227 1.00 30.05 190 LEU B O 1
ATOM 3558 N N . PRO B 1 194 ? -28.198 68.045 181.240 1.00 30.79 191 PRO B N 1
ATOM 3559 C CA . PRO B 1 194 ? -28.102 69.148 182.198 1.00 30.94 191 PRO B CA 1
ATOM 3560 C C . PRO B 1 194 ? -27.384 68.769 183.476 1.00 31.02 191 PRO B C 1
ATOM 3561 O O . PRO B 1 194 ? -27.646 67.696 184.038 1.00 32.00 191 PRO B O 1
ATOM 3565 N N . GLY B 1 195 ? -26.481 69.638 183.932 1.00 31.12 192 GLY B N 1
ATOM 3566 C CA . GLY B 1 195 ? -25.798 69.455 185.216 1.00 31.01 192 GLY B CA 1
ATOM 3567 C C . GLY B 1 195 ? -24.505 68.654 185.165 1.00 31.29 192 GLY B C 1
ATOM 3568 O O . GLY B 1 195 ? -23.762 68.603 186.144 1.00 31.36 192 GLY B O 1
ATOM 3569 N N . HIS B 1 196 ? -24.223 68.039 184.016 1.00 31.30 193 HIS B N 1
ATOM 3570 C CA . HIS B 1 196 ? -23.026 67.220 183.863 1.00 31.35 193 HIS B CA 1
ATOM 3571 C C . HIS B 1 196 ? -21.968 68.027 183.120 1.00 31.47 193 HIS B C 1
ATOM 3572 O O . HIS B 1 196 ? -22.303 68.791 182.208 1.00 31.57 193 HIS B O 1
ATOM 3579 N N . ASN B 1 197 ? -20.706 67.881 183.522 1.00 31.56 194 ASN B N 1
ATOM 3580 C CA . ASN B 1 197 ? -19.596 68.548 182.834 1.00 32.01 194 ASN B CA 1
ATOM 3581 C C . ASN B 1 197 ? -18.704 67.559 182.091 1.00 32.07 194 ASN B C 1
ATOM 3582 O O . ASN B 1 197 ? -18.621 66.387 182.449 1.00 31.91 194 ASN B O 1
ATOM 3587 N N . LEU B 1 198 ? -18.029 68.056 181.063 1.00 32.31 195 LEU B N 1
ATOM 3588 C CA . LEU B 1 198 ? -17.252 67.217 180.161 1.00 32.34 195 LEU B CA 1
ATOM 3589 C C . LEU B 1 198 ? -16.132 66.469 180.897 1.00 32.26 195 LEU B C 1
ATOM 3590 O O . LEU B 1 198 ? -15.899 65.295 180.618 1.00 31.63 195 LEU B O 1
ATOM 3595 N N . GLU B 1 199 ? -15.457 67.150 181.831 1.00 32.44 196 GLU B N 1
ATOM 3596 C CA . GLU B 1 199 ? -14.347 66.569 182.586 1.00 33.13 196 GLU B CA 1
ATOM 3597 C C . GLU B 1 199 ? -14.705 65.192 183.117 1.00 32.69 196 GLU B C 1
ATOM 3598 O O . GLU B 1 199 ? -13.928 64.232 182.979 1.00 32.51 196 GLU B O 1
ATOM 3604 N N . GLU B 1 200 ? -15.876 65.102 183.746 1.00 32.38 197 GLU B N 1
ATOM 3605 C CA . GLU B 1 200 ? -16.283 63.876 184.434 1.00 32.11 197 GLU B CA 1
ATOM 3606 C C . GLU B 1 200 ? -16.788 62.816 183.463 1.00 31.13 197 GLU B C 1
ATOM 3607 O O . GLU B 1 200 ? -16.449 61.639 183.597 1.00 29.78 197 GLU B O 1
ATOM 3613 N N . VAL B 1 201 ? -17.585 63.234 182.487 1.00 29.79 198 VAL B N 1
ATOM 3614 C CA . VAL B 1 201 ? -18.088 62.317 181.447 1.00 29.52 198 VAL B CA 1
ATOM 3615 C C . VAL B 1 201 ? -16.944 61.744 180.592 1.00 29.04 198 VAL B C 1
ATOM 3616 O O . VAL B 1 201 ? -16.927 60.548 180.256 1.00 28.11 198 VAL B O 1
ATOM 3620 N N . SER B 1 202 ? -15.989 62.594 180.242 1.00 28.47 199 SER B N 1
ATOM 3621 C CA . SER B 1 202 ? -14.816 62.163 179.497 1.00 28.05 199 SER B CA 1
ATOM 3622 C C . SER B 1 202 ? -14.067 61.105 180.290 1.00 27.39 199 SER B C 1
ATOM 3623 O O . SER B 1 202 ? -13.710 60.064 179.766 1.00 27.26 199 SER B O 1
ATOM 3626 N N . ALA B 1 203 ? -13.846 61.364 181.576 1.00 26.05 200 ALA B N 1
ATOM 3627 C CA . ALA B 1 203 ? -13.153 60.393 182.413 1.00 25.67 200 ALA B CA 1
ATOM 3628 C C . ALA B 1 203 ? -13.876 59.038 182.460 1.00 25.47 200 ALA B C 1
ATOM 3629 O O . ALA B 1 203 ? -13.222 57.994 182.443 1.00 25.22 200 ALA B O 1
ATOM 3631 N N . ALA B 1 204 ? -15.210 59.058 182.540 1.00 24.79 201 ALA B N 1
ATOM 3632 C CA . ALA B 1 204 ? -16.008 57.826 182.612 1.00 24.37 201 ALA B CA 1
ATOM 3633 C C . ALA B 1 204 ? -15.929 57.043 181.315 1.00 24.30 201 ALA B C 1
ATOM 3634 O O . ALA B 1 204 ? -15.800 55.836 181.325 1.00 24.43 201 ALA B O 1
ATOM 3636 N N . ILE B 1 205 ? -16.031 57.745 180.202 1.00 24.50 202 ILE B N 1
ATOM 3637 C CA . ILE B 1 205 ? -15.884 57.117 178.886 1.00 24.15 202 ILE B CA 1
ATOM 3638 C C . ILE B 1 205 ? -14.530 56.426 178.734 1.00 24.95 202 ILE B C 1
ATOM 3639 O O . ILE B 1 205 ? -14.460 55.249 178.338 1.00 24.45 202 ILE B O 1
ATOM 3644 N N . LYS B 1 206 ? -13.458 57.152 179.036 1.00 24.36 203 LYS B N 1
ATOM 3645 C CA . LYS B 1 206 ? -12.111 56.621 178.845 1.00 24.61 203 LYS B CA 1
ATOM 3646 C C . LYS B 1 206 ? -11.799 55.430 179.741 1.00 24.73 203 LYS B C 1
ATOM 3647 O O . LYS B 1 206 ? -10.978 54.596 179.378 1.00 25.23 203 LYS B O 1
ATOM 3653 N N . ALA B 1 207 ? -12.404 55.385 180.928 1.00 24.37 204 ALA B N 1
ATOM 3654 C CA . ALA B 1 207 ? -12.246 54.265 181.858 1.00 24.73 204 ALA B CA 1
ATOM 3655 C C . ALA B 1 207 ? -13.129 53.051 181.541 1.00 24.87 204 ALA B C 1
ATOM 3656 O O . ALA B 1 207 ? -12.922 51.987 182.096 1.00 24.72 204 ALA B O 1
ATOM 3658 N N . ASP B 1 208 ? -14.122 53.211 180.672 1.00 25.57 205 ASP B N 1
ATOM 3659 C CA . ASP B 1 208 ? -15.044 52.117 180.321 1.00 25.51 205 ASP B CA 1
ATOM 3660 C C . ASP B 1 208 ? -14.273 51.017 179.621 1.00 25.45 205 ASP B C 1
ATOM 3661 O O . ASP B 1 208 ? -13.325 51.290 178.884 1.00 25.47 205 ASP B O 1
ATOM 3666 N N . GLU B 1 209 ? -14.685 49.769 179.824 1.00 25.90 206 GLU B N 1
ATOM 3667 C CA . GLU B 1 209 ? -13.965 48.631 179.231 1.00 26.54 206 GLU B CA 1
ATOM 3668 C C . GLU B 1 209 ? -13.901 48.690 177.723 1.00 25.93 206 GLU B C 1
ATOM 3669 O O . GLU B 1 209 ? -12.986 48.112 177.125 1.00 25.48 206 GLU B O 1
ATOM 3675 N N . TYR B 1 210 ? -14.874 49.358 177.109 1.00 25.16 207 TYR B N 1
ATOM 3676 C CA . TYR B 1 210 ? -14.874 49.527 175.657 1.00 25.05 207 TYR B CA 1
ATOM 3677 C C . TYR B 1 210 ? -13.758 50.454 175.160 1.00 24.24 207 TYR B C 1
ATOM 3678 O O . TYR B 1 210 ? -13.393 50.388 173.978 1.00 24.62 207 TYR B O 1
ATOM 3687 N N . PHE B 1 211 ? -13.242 51.320 176.043 1.00 23.15 208 PHE B N 1
ATOM 3688 C CA . PHE B 1 211 ? -12.273 52.380 175.662 1.00 21.70 208 PHE B CA 1
ATOM 3689 C C . PHE B 1 211 ? -10.903 52.357 176.347 1.00 21.64 208 PHE B C 1
ATOM 3690 O O . PHE B 1 211 ? -9.936 52.946 175.856 1.00 20.93 208 PHE B O 1
ATOM 3698 N N . VAL B 1 212 ? -10.813 51.685 177.489 1.00 21.39 209 VAL B N 1
ATOM 3699 C CA . VAL B 1 212 ? -9.630 51.755 178.331 1.00 21.34 209 VAL B CA 1
ATOM 3700 C C . VAL B 1 212 ? -8.336 51.280 177.688 1.00 21.11 209 VAL B C 1
ATOM 3701 O O . VAL B 1 212 ? -7.273 51.751 178.049 1.00 21.10 209 VAL B O 1
ATOM 3705 N N . HIS B 1 213 ? -8.423 50.394 176.708 1.00 21.42 210 HIS B N 1
ATOM 3706 C CA . HIS B 1 213 ? -7.242 49.886 176.027 1.00 21.87 210 HIS B CA 1
ATOM 3707 C C . HIS B 1 213 ? -6.803 50.742 174.826 1.00 21.81 210 HIS B C 1
ATOM 3708 O O . HIS B 1 213 ? -5.726 50.504 174.279 1.00 20.87 210 HIS B O 1
ATOM 3715 N N . ASP B 1 214 ? -7.636 51.714 174.430 1.00 21.17 211 ASP B N 1
ATOM 3716 C CA . ASP B 1 214 ? -7.409 52.506 173.247 1.00 21.31 211 ASP B CA 1
ATOM 3717 C C . ASP B 1 214 ? -7.226 53.988 173.544 1.00 20.42 211 ASP B C 1
ATOM 3718 O O . ASP B 1 214 ? -7.861 54.535 174.456 1.00 19.07 211 ASP B O 1
ATOM 3723 N N . GLU B 1 215 ? -6.365 54.634 172.753 1.00 18.50 212 GLU B N 1
ATOM 3724 C CA . GLU B 1 215 ? -6.292 56.080 172.716 1.00 18.62 212 GLU B CA 1
ATOM 3725 C C . GLU B 1 215 ? -7.672 56.651 172.404 1.00 18.79 212 GLU B C 1
ATOM 3726 O O . GLU B 1 215 ? -8.215 56.402 171.325 1.00 17.75 212 GLU B O 1
ATOM 3732 N N . THR B 1 216 ? -8.209 57.444 173.324 1.00 18.44 213 THR B N 1
ATOM 3733 C CA . THR B 1 216 ? -9.575 57.937 173.220 1.00 18.87 213 THR B CA 1
ATOM 3734 C C . THR B 1 216 ? -9.606 59.432 173.500 1.00 19.46 213 THR B C 1
ATOM 3735 O O . THR B 1 216 ? -9.037 59.888 174.490 1.00 20.16 213 THR B O 1
ATOM 3739 N N . HIS B 1 217 ? -10.305 60.171 172.646 1.00 18.75 214 HIS B N 1
ATOM 3740 C CA . HIS B 1 217 ? -10.520 61.583 172.826 1.00 19.41 214 HIS B CA 1
ATOM 3741 C C . HIS B 1 217 ? -12.015 61.841 172.896 1.00 19.90 214 HIS B C 1
ATOM 3742 O O . HIS B 1 217 ? -12.784 61.280 172.111 1.00 20.94 214 HIS B O 1
ATOM 3749 N N . VAL B 1 218 ? -12.414 62.687 173.843 1.00 19.65 215 VAL B N 1
ATOM 3750 C CA . VAL B 1 218 ? -13.815 63.033 174.048 1.00 20.04 215 VAL B CA 1
ATOM 3751 C C . VAL B 1 218 ? -14.022 64.545 173.833 1.00 20.59 215 VAL B C 1
ATOM 3752 O O . VAL B 1 218 ? -13.376 65.373 174.493 1.00 19.59 215 VAL B O 1
ATOM 3756 N N . ILE B 1 219 ? -14.934 64.870 172.917 1.00 20.33 216 ILE B N 1
ATOM 3757 C CA . ILE B 1 219 ? -15.196 66.212 172.434 1.00 20.83 216 ILE B CA 1
ATOM 3758 C C . ILE B 1 219 ? -16.682 66.507 172.611 1.00 20.49 216 ILE B C 1
ATOM 3759 O O . ILE B 1 219 ? -17.522 65.736 172.147 1.00 20.93 216 ILE B O 1
ATOM 3764 N N . GLN B 1 220 ? -16.992 67.606 173.298 1.00 21.65 217 GLN B N 1
ATOM 3765 C CA . GLN B 1 220 ? -18.376 68.058 173.501 1.00 21.96 217 GLN B CA 1
ATOM 3766 C C . GLN B 1 220 ? -18.840 68.840 172.276 1.00 22.91 217 GLN B C 1
ATOM 3767 O O . GLN B 1 220 ? -18.119 69.704 171.784 1.00 23.94 217 GLN B O 1
ATOM 3773 N N . VAL B 1 221 ? -20.020 68.494 171.762 1.00 22.53 218 VAL B N 1
ATOM 3774 C CA . VAL B 1 221 ? -20.613 69.159 170.613 1.00 23.04 218 VAL B CA 1
ATOM 3775 C C . VAL B 1 221 ? -22.045 69.600 170.903 1.00 23.34 218 VAL B C 1
ATOM 3776 O O . VAL B 1 221 ? -22.654 69.130 171.860 1.00 22.92 218 VAL B O 1
ATOM 3780 N N . ASP B 1 222 ? -22.561 70.499 170.059 1.00 24.67 219 ASP B N 1
ATOM 3781 C CA . ASP B 1 222 ? -23.936 70.997 170.155 1.00 25.44 219 ASP B CA 1
ATOM 3782 C C . ASP B 1 222 ? -24.918 69.968 169.637 1.00 25.07 219 ASP B C 1
ATOM 3783 O O . ASP B 1 222 ? -26.017 69.840 170.166 1.00 24.34 219 ASP B O 1
ATOM 3788 N N . GLU B 1 223 ? -24.535 69.273 168.567 1.00 24.49 220 GLU B N 1
ATOM 3789 C CA . GLU B 1 223 ? -25.459 68.419 167.826 1.00 24.38 220 GLU B CA 1
ATOM 3790 C C . GLU B 1 223 ? -24.767 67.198 167.211 1.00 23.18 220 GLU B C 1
ATOM 3791 O O . GLU B 1 223 ? -24.173 67.281 166.124 1.00 23.02 220 GLU B O 1
ATOM 3797 N N . VAL B 1 224 ? -24.901 66.053 167.871 1.00 21.54 221 VAL B N 1
ATOM 3798 C CA . VAL B 1 224 ? -24.305 64.811 167.370 1.00 21.32 221 VAL B CA 1
ATOM 3799 C C . VAL B 1 224 ? -24.854 64.419 165.997 1.00 20.84 221 VAL B C 1
ATOM 3800 O O . VAL B 1 224 ? -24.108 63.926 165.150 1.00 19.21 221 VAL B O 1
ATOM 3804 N N . ASP B 1 225 ? -26.147 64.649 165.753 1.00 20.34 222 ASP B N 1
ATOM 3805 C CA . ASP B 1 225 ? -26.724 64.204 164.472 1.00 20.64 222 ASP B CA 1
ATOM 3806 C C . ASP B 1 225 ? -26.106 64.875 163.270 1.00 20.02 222 ASP B C 1
ATOM 3807 O O . ASP B 1 225 ? -26.144 64.308 162.172 1.00 20.40 222 ASP B O 1
ATOM 3812 N N . ALA B 1 226 ? -25.545 66.071 163.442 1.00 18.47 223 ALA B N 1
ATOM 3813 C CA . ALA B 1 226 ? -24.930 66.790 162.324 1.00 18.65 223 ALA B CA 1
ATOM 3814 C C . ALA B 1 226 ? -23.575 66.181 161.935 1.00 17.75 223 ALA B C 1
ATOM 3815 O O . ALA B 1 226 ? -22.964 66.575 160.930 1.00 19.02 223 ALA B O 1
ATOM 3817 N N . LEU B 1 227 ? -23.100 65.217 162.731 1.00 17.74 224 LEU B N 1
ATOM 3818 C CA . LEU B 1 227 ? -21.788 64.620 162.502 1.00 17.15 224 LEU B CA 1
ATOM 3819 C C . LEU B 1 227 ? -21.868 63.226 161.892 1.00 17.37 224 LEU B C 1
ATOM 3820 O O . LEU B 1 227 ? -20.843 62.688 161.476 1.00 17.45 224 LEU B O 1
ATOM 3825 N N . ILE B 1 228 ? -23.066 62.640 161.839 1.00 17.25 225 ILE B N 1
ATOM 3826 C CA . ILE B 1 228 ? -23.199 61.218 161.527 1.00 17.48 225 ILE B CA 1
ATOM 3827 C C . ILE B 1 228 ? -23.167 60.967 160.021 1.00 16.43 225 ILE B C 1
ATOM 3828 O O . ILE B 1 228 ? -23.805 61.668 159.270 1.00 17.18 225 ILE B O 1
ATOM 3833 N N . ASP B 1 229 ? -22.399 59.962 159.601 1.00 15.81 226 ASP B N 1
ATOM 3834 C CA . ASP B 1 229 ? -22.281 59.561 158.205 1.00 15.96 226 ASP B CA 1
ATOM 3835 C C . ASP B 1 229 ? -22.016 58.040 158.198 1.00 15.18 226 ASP B C 1
ATOM 3836 O O . ASP B 1 229 ? -21.319 57.524 159.098 1.00 16.37 226 ASP B O 1
ATOM 3849 N N . GLY B 1 231 ? -20.350 56.273 155.915 1.00 14.84 228 GLY B N 1
ATOM 3850 C CA . GLY B 1 231 ? -19.057 55.939 155.285 1.00 13.95 228 GLY B CA 1
ATOM 3851 C C . GLY B 1 231 ? -18.155 55.249 156.275 1.00 14.22 228 GLY B C 1
ATOM 3852 O O . GLY B 1 231 ? -18.130 55.604 157.443 1.00 13.81 228 GLY B O 1
ATOM 3853 N N . HIS B 1 232 ? -17.461 54.221 155.815 1.00 14.14 229 HIS B N 1
ATOM 3854 C CA . HIS B 1 232 ? -16.577 53.433 156.681 1.00 14.17 229 HIS B CA 1
ATOM 3855 C C . HIS B 1 232 ? -15.576 52.765 155.790 1.00 14.48 229 HIS B C 1
ATOM 3856 O O . HIS B 1 232 ? -15.597 52.880 154.527 1.00 15.13 229 HIS B O 1
ATOM 3863 N N . GLY B 1 233 ? -14.692 52.002 156.399 1.00 15.40 230 GLY B N 1
ATOM 3864 C CA . GLY B 1 233 ? -13.795 51.236 155.547 1.00 15.62 230 GLY B CA 1
ATOM 3865 C C . GLY B 1 233 ? -12.884 50.334 156.308 1.00 14.07 230 GLY B C 1
ATOM 3866 O O . GLY B 1 233 ? -12.948 50.227 157.555 1.00 14.05 230 GLY B O 1
ATOM 3867 N N . VAL B 1 234 ? -12.006 49.713 155.544 1.00 13.88 231 VAL B N 1
ATOM 3868 C CA . VAL B 1 234 ? -11.031 48.793 156.082 1.00 13.36 231 VAL B CA 1
ATOM 3869 C C . VAL B 1 234 ? -9.744 48.903 155.282 1.00 14.55 231 VAL B C 1
ATOM 3870 O O . VAL B 1 234 ? -9.735 49.263 154.096 1.00 13.36 231 VAL B O 1
ATOM 3874 N N . ARG B 1 235 ? -8.656 48.544 155.948 1.00 15.51 232 ARG B N 1
ATOM 3875 C CA . ARG B 1 235 ? -7.404 48.273 155.278 1.00 15.61 232 ARG B CA 1
ATOM 3876 C C . ARG B 1 235 ? -6.807 47.053 155.945 1.00 14.99 232 ARG B C 1
ATOM 3877 O O . ARG B 1 235 ? -6.502 47.091 157.120 1.00 12.84 232 ARG B O 1
ATOM 3898 N N . VAL B 1 237 ? -3.787 44.224 155.833 1.00 14.64 234 VAL B N 1
ATOM 3899 C CA . VAL B 1 237 ? -2.432 44.077 155.337 1.00 14.71 234 VAL B CA 1
ATOM 3900 C C . VAL B 1 237 ? -1.834 42.778 155.864 1.00 14.63 234 VAL B C 1
ATOM 3901 O O . VAL B 1 237 ? -1.959 42.462 157.051 1.00 13.83 234 VAL B O 1
ATOM 3905 N N . ARG B 1 238 ? -1.169 42.037 154.995 1.00 14.64 235 ARG B N 1
ATOM 3906 C CA . ARG B 1 238 ? -0.352 40.902 155.422 1.00 14.93 235 ARG B CA 1
ATOM 3907 C C . ARG B 1 238 ? 1.020 40.982 154.763 1.00 15.73 235 ARG B C 1
ATOM 3908 O O . ARG B 1 238 ? 1.131 41.208 153.544 1.00 17.10 235 ARG B O 1
ATOM 3916 N N . LYS B 1 239 ? 2.045 40.785 155.590 1.00 14.47 236 LYS B N 1
ATOM 3917 C CA . LYS B 1 239 ? 3.417 40.641 155.151 1.00 15.25 236 LYS B CA 1
ATOM 3918 C C . LYS B 1 239 ? 3.941 39.312 155.687 1.00 13.78 236 LYS B C 1
ATOM 3919 O O . LYS B 1 239 ? 3.835 39.010 156.886 1.00 13.14 236 LYS B O 1
ATOM 3925 N N . GLY B 1 240 ? 4.490 38.504 154.794 1.00 12.53 237 GLY B N 1
ATOM 3926 C CA . GLY B 1 240 ? 5.049 37.248 155.239 1.00 13.37 237 GLY B CA 1
ATOM 3927 C C . GLY B 1 240 ? 5.676 36.398 154.187 1.00 13.32 237 GLY B C 1
ATOM 3928 O O . GLY B 1 240 ? 6.226 36.919 153.174 1.00 14.47 237 GLY B O 1
ATOM 3929 N N . VAL B 1 241 ? 5.607 35.092 154.430 1.00 12.38 238 VAL B N 1
ATOM 3930 C CA . VAL B 1 241 ? 6.394 34.110 153.691 1.00 13.12 238 VAL B CA 1
ATOM 3931 C C . VAL B 1 241 ? 5.467 33.255 152.852 1.00 13.16 238 VAL B C 1
ATOM 3932 O O . VAL B 1 241 ? 4.518 32.750 153.378 1.00 13.61 238 VAL B O 1
ATOM 3936 N N . SER B 1 242 ? 5.710 33.152 151.541 1.00 13.03 239 SER B N 1
ATOM 3937 C CA . SER B 1 242 ? 5.078 32.133 150.690 1.00 13.35 239 SER B CA 1
ATOM 3938 C C . SER B 1 242 ? 6.128 31.036 150.488 1.00 13.68 239 SER B C 1
ATOM 3939 O O . SER B 1 242 ? 7.227 31.316 149.981 1.00 15.09 239 SER B O 1
ATOM 3942 N N . GLY B 1 243 ? 5.804 29.802 150.863 1.00 13.91 240 GLY B N 1
ATOM 3943 C CA . GLY B 1 243 ? 6.807 28.724 150.858 1.00 13.77 240 GLY B CA 1
ATOM 3944 C C . GLY B 1 243 ? 7.946 29.027 151.819 1.00 13.31 240 GLY B C 1
ATOM 3945 O O . GLY B 1 243 ? 7.746 29.043 153.033 1.00 14.01 240 GLY B O 1
ATOM 3946 N N . SER B 1 244 ? 9.137 29.286 151.292 1.00 14.15 241 SER B N 1
ATOM 3947 C CA . SER B 1 244 ? 10.250 29.783 152.092 1.00 14.42 241 SER B CA 1
ATOM 3948 C C . SER B 1 244 ? 10.707 31.168 151.672 1.00 14.52 241 SER B C 1
ATOM 3949 O O . SER B 1 244 ? 11.702 31.673 152.190 1.00 14.26 241 SER B O 1
ATOM 3952 N N . THR B 1 245 ? 9.974 31.780 150.749 1.00 13.93 242 THR B N 1
ATOM 3953 C CA . THR B 1 245 ? 10.278 33.108 150.227 1.00 14.19 242 THR B CA 1
ATOM 3954 C C . THR B 1 245 ? 9.696 34.216 151.093 1.00 14.08 242 THR B C 1
ATOM 3955 O O . THR B 1 245 ? 8.476 34.371 151.230 1.00 13.09 242 THR B O 1
ATOM 3959 N N . GLN B 1 246 ? 10.599 35.005 151.676 1.00 14.11 243 GLN B N 1
ATOM 3960 C CA . GLN B 1 246 ? 10.233 36.091 152.568 1.00 13.76 243 GLN B CA 1
ATOM 3961 C C . GLN B 1 246 ? 9.735 37.334 151.824 1.00 13.92 243 GLN B C 1
ATOM 3962 O O . GLN B 1 246 ? 9.926 37.484 150.609 1.00 13.32 243 GLN B O 1
ATOM 3968 N N . ASN B 1 247 ? 9.168 38.259 152.580 1.00 14.05 244 ASN B N 1
ATOM 3969 C CA . ASN B 1 247 ? 8.870 39.601 152.112 1.00 14.45 244 ASN B CA 1
ATOM 3970 C C . ASN B 1 247 ? 7.790 39.684 151.043 1.00 15.11 244 ASN B C 1
ATOM 3971 O O . ASN B 1 247 ? 7.912 40.449 150.131 1.00 15.84 244 ASN B O 1
ATOM 3976 N N . GLN B 1 248 ? 6.751 38.869 151.201 1.00 20.00 245 GLN B N 1
ATOM 3977 C CA . GLN B 1 248 ? 5.583 38.913 150.348 1.00 20.00 245 GLN B CA 1
ATOM 3978 C C . GLN B 1 248 ? 4.614 39.884 150.977 1.00 20.00 245 GLN B C 1
ATOM 3979 O O . GLN B 1 248 ? 4.335 39.773 152.122 1.00 15.08 245 GLN B O 1
ATOM 3985 N N . ARG B 1 249 ? 4.080 40.812 150.197 1.00 15.11 246 ARG B N 1
ATOM 3986 C CA . ARG B 1 249 ? 3.213 41.836 150.738 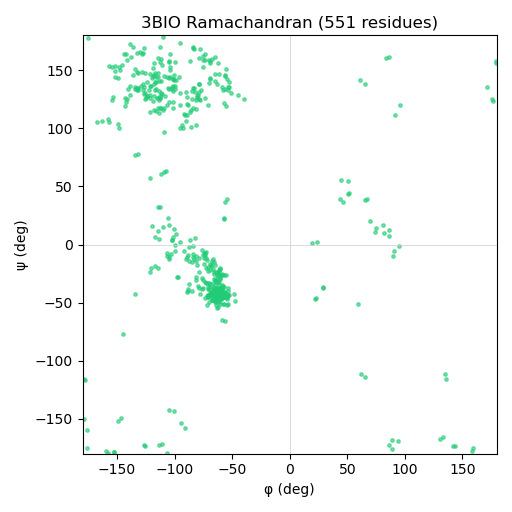1.00 15.63 246 ARG B CA 1
ATOM 3987 C C . ARG B 1 249 ? 1.871 41.929 150.009 1.00 15.19 246 ARG B C 1
ATOM 3988 O O . ARG B 1 249 ? 1.840 41.902 148.858 1.00 14.86 246 ARG B O 1
ATOM 4004 N N . SER B 1 251 ? -2.400 43.709 150.387 1.00 14.20 248 SER B N 1
ATOM 4005 C CA . SER B 1 251 ? -3.320 44.558 151.140 1.00 13.72 248 SER B CA 1
ATOM 4006 C C . SER B 1 251 ? -4.656 44.580 150.444 1.00 13.86 248 SER B C 1
ATOM 4007 O O . SER B 1 251 ? -4.751 44.382 149.247 1.00 12.80 248 SER B O 1
ATOM 4010 N N . PHE B 1 252 ? -5.682 44.871 151.207 1.00 13.60 249 PHE B N 1
ATOM 4011 C CA . PHE B 1 252 ? -7.034 44.996 150.700 1.00 13.22 249 PHE B CA 1
ATOM 4012 C C . PHE B 1 252 ? -7.678 46.197 151.399 1.00 13.61 249 PHE B C 1
ATOM 4013 O O . PHE B 1 252 ? -7.643 46.305 152.650 1.00 12.47 249 PHE B O 1
ATOM 4021 N N . ASP B 1 253 ? -8.242 47.092 150.615 1.00 13.49 250 ASP B N 1
ATOM 4022 C CA . ASP B 1 253 ? -8.853 48.328 151.131 1.00 15.38 250 ASP B CA 1
ATOM 4023 C C . ASP B 1 253 ? -10.283 48.476 150.643 1.00 14.72 250 ASP B C 1
ATOM 4024 O O . ASP B 1 253 ? -10.590 48.137 149.520 1.00 14.23 250 ASP B O 1
ATOM 4037 N N . GLU B 1 255 ? -13.483 51.689 150.831 1.00 13.69 252 GLU B N 1
ATOM 4038 C CA . GLU B 1 255 ? -14.123 52.948 151.322 1.00 14.95 252 GLU B CA 1
ATOM 4039 C C . GLU B 1 255 ? -15.578 52.815 150.852 1.00 13.89 252 GLU B C 1
ATOM 4040 O O . GLU B 1 255 ? -15.854 52.877 149.660 1.00 13.05 252 GLU B O 1
ATOM 4046 N N . ILE B 1 256 ? -16.465 52.543 151.800 1.00 13.34 253 ILE B N 1
ATOM 4047 C CA . ILE B 1 256 ? -17.805 52.080 151.506 1.00 13.72 253 ILE B CA 1
ATOM 4048 C C . ILE B 1 256 ? -18.840 52.666 152.463 1.00 14.59 253 ILE B C 1
ATOM 4049 O O . ILE B 1 256 ? -18.505 53.181 153.536 1.00 13.56 253 ILE B O 1
ATOM 4054 N N . ASN B 1 257 ? -20.100 52.547 152.050 1.00 14.27 254 ASN B N 1
ATOM 4055 C CA . ASN B 1 257 ? -21.226 52.794 152.925 1.00 14.45 254 ASN B CA 1
ATOM 4056 C C . ASN B 1 257 ? -21.429 51.477 153.684 1.00 14.48 254 ASN B C 1
ATOM 4057 O O . ASN B 1 257 ? -21.676 50.441 153.084 1.00 14.65 254 ASN B O 1
ATOM 4062 N N . ASN B 1 258 ? -21.272 51.523 155.012 1.00 13.04 255 ASN B N 1
ATOM 4063 C CA . ASN B 1 258 ? -21.270 50.354 155.878 1.00 14.21 255 ASN B CA 1
ATOM 4064 C C . ASN B 1 258 ? -22.534 49.478 155.776 1.00 14.04 255 ASN B C 1
ATOM 4065 O O . ASN B 1 258 ? -22.459 48.328 155.311 1.00 14.11 255 ASN B O 1
ATOM 4070 N N . PRO B 1 259 ? -23.697 50.014 156.182 1.00 13.76 256 PRO B N 1
ATOM 4071 C CA . PRO B 1 259 ? -24.920 49.184 156.090 1.00 14.14 256 PRO B CA 1
ATOM 4072 C C . PRO B 1 259 ? -25.299 48.826 154.646 1.00 14.30 256 PRO B C 1
ATOM 4073 O O . PRO B 1 259 ? -25.885 47.752 154.402 1.00 15.00 256 PRO B O 1
ATOM 4077 N N . ALA B 1 260 ? -24.974 49.691 153.690 1.00 14.17 257 ALA B N 1
ATOM 4078 C CA . ALA B 1 260 ? -25.246 49.353 152.279 1.00 13.60 257 ALA B CA 1
ATOM 4079 C C . ALA B 1 260 ? -24.509 48.083 151.861 1.00 13.84 257 ALA B C 1
ATOM 4080 O O . ALA B 1 260 ? -25.069 47.192 151.176 1.00 13.67 257 ALA B O 1
ATOM 4082 N N . LEU B 1 261 ? -23.239 47.981 152.238 1.00 13.60 258 LEU B N 1
ATOM 4083 C CA . LEU B 1 261 ? -22.477 46.798 151.898 1.00 13.81 258 LEU B CA 1
ATOM 4084 C C . LEU B 1 261 ? -22.997 45.572 152.653 1.00 14.17 258 LEU B C 1
ATOM 4085 O O . LEU B 1 261 ? -23.167 44.521 152.062 1.00 15.32 258 LEU B O 1
ATOM 4090 N N . THR B 1 262 ? -23.264 45.702 153.954 1.00 14.31 259 THR B N 1
ATOM 4091 C CA . THR B 1 262 ? -23.822 44.588 154.720 1.00 14.47 259 THR B CA 1
ATOM 4092 C C . THR B 1 262 ? -25.108 44.064 154.050 1.00 14.21 259 THR B C 1
ATOM 4093 O O . THR B 1 262 ? -25.305 42.856 153.882 1.00 14.16 259 THR B O 1
ATOM 4097 N N . GLY B 1 263 ? -25.992 44.969 153.642 1.00 13.45 260 GLY B N 1
ATOM 4098 C CA . GLY B 1 263 ? -27.219 44.559 153.018 1.00 14.04 260 GLY B CA 1
ATOM 4099 C C . GLY B 1 263 ? -26.991 43.762 151.769 1.00 13.20 260 GLY B C 1
ATOM 4100 O O . GLY B 1 263 ? -27.651 42.776 151.531 1.00 13.16 260 GLY B O 1
ATOM 4101 N N . GLN B 1 264 ? -26.018 44.183 150.969 1.00 13.82 261 GLN B N 1
ATOM 4102 C CA . GLN B 1 264 ? -25.712 43.479 149.736 1.00 12.83 261 GLN B CA 1
ATOM 4103 C C . GLN B 1 264 ? -25.056 42.127 150.021 1.00 13.47 261 GLN B C 1
ATOM 4104 O O . GLN B 1 264 ? -25.383 41.144 149.351 1.00 14.07 261 GLN B O 1
ATOM 4110 N N . VAL B 1 265 ? -24.177 42.043 151.031 1.00 14.06 262 VAL B N 1
ATOM 4111 C CA . VAL B 1 265 ? -23.538 40.740 151.330 1.00 12.96 262 VAL B CA 1
ATOM 4112 C C . VAL B 1 265 ? -24.609 39.760 151.786 1.00 14.26 262 VAL B C 1
ATOM 4113 O O . VAL B 1 265 ? -24.536 38.575 151.482 1.00 14.56 262 VAL B O 1
ATOM 4117 N N . LEU B 1 266 ? -25.588 40.241 152.549 1.00 14.32 263 LEU B N 1
ATOM 4118 C CA . LEU B 1 266 ? -26.731 39.384 152.947 1.00 14.21 263 LEU B CA 1
ATOM 4119 C C . LEU B 1 266 ? -27.470 38.763 151.782 1.00 14.18 263 LEU B C 1
ATOM 4120 O O . LEU B 1 266 ? -27.833 37.594 151.845 1.00 13.93 263 LEU B O 1
ATOM 4125 N N . VAL B 1 267 ? -27.693 39.524 150.717 1.00 13.48 264 VAL B N 1
ATOM 4126 C CA . VAL B 1 267 ? -28.302 38.982 149.505 1.00 12.97 264 VAL B CA 1
ATOM 4127 C C . VAL B 1 267 ? -27.421 37.901 148.858 1.00 13.75 264 VAL B C 1
ATOM 4128 O O . VAL B 1 267 ? -27.892 36.829 148.461 1.00 13.11 264 VAL B O 1
ATOM 4132 N N . CYS B 1 268 ? -26.134 38.195 148.738 1.00 12.73 265 CYS B N 1
ATOM 4133 C CA . CYS B 1 268 ? -25.168 37.210 148.268 1.00 13.34 265 CYS B CA 1
ATOM 4134 C C . CYS B 1 268 ? -25.180 35.923 149.065 1.00 13.28 265 CYS B C 1
ATOM 4135 O O . CYS B 1 268 ? -25.157 34.831 148.489 1.00 13.94 265 CYS B O 1
ATOM 4138 N N . ALA B 1 269 ? -25.181 36.060 150.403 1.00 12.68 266 ALA B N 1
ATOM 4139 C CA . ALA B 1 269 ? -25.225 34.920 151.310 1.00 13.75 266 ALA B CA 1
ATOM 4140 C C . ALA B 1 269 ? -26.538 34.115 151.181 1.00 14.19 266 ALA B C 1
ATOM 4141 O O . ALA B 1 269 ? -26.550 32.884 151.315 1.00 13.79 266 ALA B O 1
ATOM 4143 N N . ALA B 1 270 ? -27.649 34.822 150.972 1.00 13.63 267 ALA B N 1
ATOM 4144 C CA . ALA B 1 270 ? -28.943 34.179 150.806 1.00 13.78 267 ALA B CA 1
ATOM 4145 C C . ALA B 1 270 ? -28.979 33.360 149.510 1.00 14.00 267 ALA B C 1
ATOM 4146 O O . ALA B 1 270 ? -29.475 32.241 149.471 1.00 14.41 267 ALA B O 1
ATOM 4148 N N . ARG B 1 271 ? -28.396 33.908 148.461 1.00 14.98 268 ARG B N 1
ATOM 4149 C CA . ARG B 1 271 ? -28.300 33.224 147.194 1.00 15.70 268 ARG B CA 1
ATOM 4150 C C . ARG B 1 271 ? -27.416 31.992 147.362 1.00 16.02 268 ARG B C 1
ATOM 4151 O O . ARG B 1 271 ? -27.747 30.900 146.865 1.00 15.20 268 ARG B O 1
ATOM 4159 N N . ALA B 1 272 ? -26.288 32.156 148.063 1.00 16.07 269 ALA B N 1
ATOM 4160 C CA . ALA B 1 272 ? -25.384 31.029 148.323 1.00 16.32 269 ALA B CA 1
ATOM 4161 C C . ALA B 1 272 ? -26.028 29.937 149.171 1.00 16.35 269 ALA B C 1
ATOM 4162 O O . ALA B 1 272 ? -25.802 28.746 148.931 1.00 15.01 269 ALA B O 1
ATOM 4164 N N . ALA B 1 273 ? -26.808 30.330 150.170 1.00 16.42 270 ALA B N 1
ATOM 4165 C CA . ALA B 1 273 ? -27.505 29.348 151.035 1.00 17.87 270 ALA B CA 1
ATOM 4166 C C . ALA B 1 273 ? -28.342 28.375 150.217 1.00 18.16 270 ALA B C 1
ATOM 4167 O O . ALA B 1 273 ? -28.427 27.192 150.546 1.00 18.62 270 ALA B O 1
ATOM 4177 N N . ARG B 1 275 ? -27.648 27.065 147.462 1.00 18.30 272 ARG B N 1
ATOM 4178 C CA . ARG B 1 275 ? -26.787 26.193 146.699 1.00 19.03 272 ARG B CA 1
ATOM 4179 C C . ARG B 1 275 ? -25.989 25.228 147.571 1.00 19.22 272 ARG B C 1
ATOM 4180 O O . ARG B 1 275 ? -25.143 24.506 147.050 1.00 19.64 272 ARG B O 1
ATOM 4188 N N . GLN B 1 276 ? -26.187 25.270 148.892 1.00 18.49 273 GLN B N 1
ATOM 4189 C CA . GLN B 1 276 ? -25.423 24.412 149.816 1.00 19.13 273 GLN B CA 1
ATOM 4190 C C . GLN B 1 276 ? -26.208 23.174 150.257 1.00 19.41 273 GLN B C 1
ATOM 4191 O O . GLN B 1 276 ? -27.445 23.165 150.261 1.00 19.59 273 GLN B O 1
ATOM 4197 N N . GLN B 1 277 ? -25.460 22.162 150.676 1.00 18.55 274 GLN B N 1
ATOM 4198 C CA . GLN B 1 277 ? -26.012 21.009 151.393 1.00 19.22 274 GLN B CA 1
ATOM 4199 C C . GLN B 1 277 ? -26.430 21.499 152.766 1.00 19.10 274 GLN B C 1
ATOM 4200 O O . GLN B 1 277 ? -25.974 22.560 153.200 1.00 18.14 274 GLN B O 1
ATOM 4206 N N . PRO B 1 278 ? -27.336 20.758 153.439 1.00 18.95 275 PRO B N 1
ATOM 4207 C CA . PRO B 1 278 ? -27.796 21.198 154.753 1.00 18.72 275 PRO B CA 1
ATOM 4208 C C . PRO B 1 278 ? -26.658 21.443 155.729 1.00 18.30 275 PRO B C 1
ATOM 4209 O O . PRO B 1 278 ? -25.680 20.693 155.740 1.00 20.20 275 PRO B O 1
ATOM 4213 N N . GLY B 1 279 ? -26.797 22.467 156.559 1.00 18.08 276 GLY B N 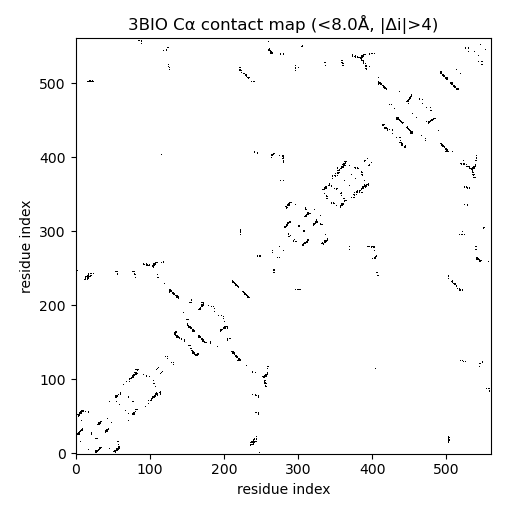1
ATOM 4214 C CA . GLY B 1 279 ? -25.783 22.818 157.546 1.00 18.24 276 GLY B CA 1
ATOM 4215 C C . GLY B 1 279 ? -25.626 24.315 157.702 1.00 18.57 276 GLY B C 1
ATOM 4216 O O . GLY B 1 279 ? -26.416 25.080 157.129 1.00 18.88 276 GLY B O 1
ATOM 4217 N N . ALA B 1 280 ? -24.620 24.730 158.482 1.00 17.35 277 ALA B N 1
ATOM 4218 C CA . ALA B 1 280 ? -24.336 26.157 158.674 1.00 17.28 277 ALA B CA 1
ATOM 4219 C C . ALA B 1 280 ? -22.919 26.453 158.175 1.00 17.62 277 ALA B C 1
ATOM 4220 O O . ALA B 1 280 ? -21.996 25.642 158.381 1.00 17.62 277 ALA B O 1
ATOM 4222 N N . TYR B 1 281 ? -22.756 27.629 157.575 1.00 16.20 278 TYR B N 1
ATOM 4223 C CA . TYR B 1 281 ? -21.510 28.033 156.894 1.00 16.16 278 TYR B CA 1
ATOM 4224 C C . TYR B 1 281 ? -21.125 29.482 157.173 1.00 15.76 278 TYR B C 1
ATOM 4225 O O . TYR B 1 281 ? -21.962 30.363 157.051 1.00 15.55 278 TYR B O 1
ATOM 4234 N N . THR B 1 282 ? -19.846 29.746 157.448 1.00 15.51 279 THR B N 1
ATOM 4235 C CA . THR B 1 282 ? -19.335 31.121 157.348 1.00 14.80 279 THR B CA 1
ATOM 4236 C C . THR B 1 282 ? -18.994 31.344 155.872 1.00 14.65 279 THR B C 1
ATOM 4237 O O . THR B 1 282 ? -18.961 30.368 155.116 1.00 15.04 279 THR B O 1
ATOM 4241 N N . LEU B 1 283 ? -18.727 32.584 155.470 1.00 14.93 280 LEU B N 1
ATOM 4242 C CA . LEU B 1 283 ? -18.382 32.861 154.060 1.00 14.31 280 LEU B CA 1
ATOM 4243 C C . LEU B 1 283 ? -17.028 32.280 153.669 1.00 14.68 280 LEU B C 1
ATOM 4244 O O . LEU B 1 283 ? -16.766 32.085 152.478 1.00 14.44 280 LEU B O 1
ATOM 4249 N N . GLN B 1 284 ? -16.200 31.953 154.642 1.00 14.15 281 GLN B N 1
ATOM 4250 C CA . GLN B 1 284 ? -14.951 31.182 154.396 1.00 15.02 281 GLN B CA 1
ATOM 4251 C C . GLN B 1 284 ? -15.247 29.788 153.811 1.00 14.85 281 GLN B C 1
ATOM 4252 O O . GLN B 1 284 ? -14.383 29.175 153.196 1.00 15.66 281 GLN B O 1
ATOM 4258 N N . GLU B 1 285 ? -16.458 29.288 154.047 1.00 14.40 282 GLU B N 1
ATOM 4259 C CA . GLU B 1 285 ? -16.864 27.959 153.689 1.00 14.74 282 GLU B CA 1
ATOM 4260 C C . GLU B 1 285 ? -17.725 27.907 152.430 1.00 15.12 282 GLU B C 1
ATOM 4261 O O . GLU B 1 285 ? -18.197 26.826 152.070 1.00 15.42 282 GLU B O 1
ATOM 4267 N N . ILE B 1 286 ? -17.926 29.057 151.776 1.00 14.96 283 ILE B N 1
ATOM 4268 C CA . ILE B 1 286 ? -18.765 29.174 150.573 1.00 14.67 283 ILE B CA 1
ATOM 4269 C C . ILE B 1 286 ? -17.884 29.518 149.370 1.00 14.73 283 ILE B C 1
ATOM 4270 O O . ILE B 1 286 ? -17.143 30.480 149.435 1.00 15.05 283 ILE B O 1
ATOM 4275 N N . PRO B 1 287 ? -17.973 28.753 148.262 1.00 13.96 284 PRO B N 1
ATOM 4276 C CA . PRO B 1 287 ? -17.245 29.176 147.071 1.00 14.12 284 PRO B CA 1
ATOM 4277 C C . PRO B 1 287 ? -17.696 30.571 146.680 1.00 12.95 284 PRO B C 1
ATOM 4278 O O . PRO B 1 287 ? -18.897 30.799 146.608 1.00 13.21 284 PRO B O 1
ATOM 4282 N N . VAL B 1 288 ? -16.769 31.483 146.391 1.00 13.14 285 VAL B N 1
ATOM 4283 C CA . VAL B 1 288 ? -17.168 32.855 146.113 1.00 13.46 285 VAL B CA 1
ATOM 4284 C C . VAL B 1 288 ? -18.104 32.945 144.908 1.00 13.99 285 VAL B C 1
ATOM 4285 O O . VAL B 1 288 ? -18.985 33.807 144.871 1.00 13.86 285 VAL B O 1
ATOM 4289 N N . ILE B 1 289 ? -17.971 32.012 143.958 1.00 14.48 286 ILE B N 1
ATOM 4290 C CA . ILE B 1 289 ? -18.837 32.009 142.774 1.00 13.77 286 ILE B CA 1
ATOM 4291 C C . ILE B 1 289 ? -20.324 31.753 143.156 1.00 14.60 286 ILE B C 1
ATOM 4292 O O . ILE B 1 289 ? -21.224 32.214 142.465 1.00 15.64 286 ILE B O 1
ATOM 4297 N N . ASP B 1 290 ? -20.564 31.113 144.314 1.00 14.06 287 ASP B N 1
ATOM 4298 C CA . ASP B 1 290 ? -21.936 30.845 144.776 1.00 14.05 287 ASP B CA 1
ATOM 4299 C C . ASP B 1 290 ? -22.605 32.136 145.247 1.00 14.27 287 ASP B C 1
ATOM 4300 O O . ASP B 1 290 ? -23.816 32.171 145.454 1.00 14.68 287 ASP B O 1
ATOM 4305 N N . LEU B 1 291 ? -21.826 33.206 145.393 1.00 13.88 288 LEU B N 1
ATOM 4306 C CA . LEU B 1 291 ? -22.389 34.504 145.810 1.00 14.42 288 LEU B CA 1
ATOM 4307 C C . LEU B 1 291 ? -22.948 35.273 144.642 1.00 14.62 288 LEU B C 1
ATOM 4308 O O . LEU B 1 291 ? -23.521 36.360 144.847 1.00 15.69 288 LEU B O 1
ATOM 4313 N N . LEU B 1 292 ? -22.720 34.794 143.404 1.00 14.60 289 LEU B N 1
ATOM 4314 C CA . LEU B 1 292 ? -23.149 35.492 142.190 1.00 14.56 289 LEU B CA 1
ATOM 4315 C C . LEU B 1 292 ? -24.362 34.844 141.526 1.00 15.25 289 LEU B C 1
ATOM 4316 O O . LEU B 1 292 ? -24.509 33.618 141.543 1.00 14.18 289 LEU B O 1
ATOM 4321 N N . PRO B 1 293 ? -25.254 35.663 140.964 1.00 15.14 290 PRO B N 1
ATOM 4322 C CA . PRO B 1 293 ? -26.475 35.135 140.357 1.00 16.07 290 PRO B CA 1
ATOM 4323 C C . PRO B 1 293 ? -26.204 34.345 139.070 1.00 17.26 290 PRO B C 1
ATOM 4324 O O . PRO B 1 293 ? -25.342 34.709 138.307 1.00 18.16 290 PRO B O 1
ATOM 4328 N N . GLY B 1 294 ? -26.938 33.271 138.849 1.00 18.33 291 GLY B N 1
ATOM 4329 C CA . GLY B 1 294 ? -26.910 32.599 137.573 1.00 18.65 291 GLY B CA 1
ATOM 4330 C C . GLY B 1 294 ? -25.818 31.552 137.556 1.00 19.03 291 GLY B C 1
ATOM 4331 O O . GLY B 1 294 ? -25.119 31.324 138.551 1.00 19.40 291 GLY B O 1
ATOM 4332 N N . ASP B 1 295 ? -25.648 30.924 136.413 1.00 18.98 292 ASP B N 1
ATOM 4333 C CA . ASP B 1 295 ? -24.747 29.778 136.340 1.00 19.59 292 ASP B CA 1
ATOM 4334 C C . ASP B 1 295 ? -23.284 30.196 136.354 1.00 17.97 292 ASP B C 1
ATOM 4335 O O . ASP B 1 295 ? -22.933 31.342 136.092 1.00 17.85 292 ASP B O 1
ATOM 4340 N N . ARG B 1 296 ? -22.414 29.242 136.656 1.00 16.07 293 ARG B N 1
ATOM 4341 C CA . ARG B 1 296 ? -21.010 29.560 136.901 1.00 15.85 293 ARG B CA 1
ATOM 4342 C C . ARG B 1 296 ? -20.200 29.928 135.681 1.00 16.01 293 ARG B C 1
ATOM 4343 O O . ARG B 1 296 ? -19.263 30.716 135.796 1.00 16.05 293 ARG B O 1
ATOM 4351 N N . GLU B 1 297 ? -20.513 29.337 134.536 1.00 15.27 294 GLU B N 1
ATOM 4352 C CA . GLU B 1 297 ? -19.633 29.491 133.391 1.00 16.74 294 GLU B CA 1
ATOM 4353 C C . GLU B 1 297 ? -19.432 30.973 132.995 1.00 17.50 294 GLU B C 1
ATOM 4354 O O . GLU B 1 297 ? -18.320 31.392 132.642 1.00 16.50 294 GLU B O 1
ATOM 4360 N N . GLN B 1 298 ? -20.503 31.759 133.006 1.00 17.96 295 GLN B N 1
ATOM 4361 C CA . GLN B 1 298 ? -20.363 33.174 132.633 1.00 18.42 295 GLN B CA 1
ATOM 4362 C C . GLN B 1 298 ? -19.336 33.880 133.534 1.00 17.97 295 GLN B C 1
ATOM 4363 O O . GLN B 1 298 ? -18.586 34.750 133.066 1.00 18.26 295 GLN B O 1
ATOM 4369 N N . TRP B 1 299 ? -19.288 33.514 134.820 1.00 16.49 296 TRP B N 1
ATOM 4370 C CA . TRP B 1 299 ? -18.425 34.213 135.766 1.00 16.61 296 TRP B CA 1
ATOM 4371 C C . TRP B 1 299 ? -16.986 33.715 135.690 1.00 16.80 296 TRP B C 1
ATOM 4372 O O . TRP B 1 299 ? -16.041 34.456 135.983 1.00 16.76 296 TRP B O 1
ATOM 4383 N N . ILE B 1 300 ? -16.827 32.449 135.298 1.00 16.40 297 ILE B N 1
ATOM 4384 C CA . ILE B 1 300 ? -15.489 31.906 135.082 1.00 15.85 297 ILE B CA 1
ATOM 4385 C C . ILE B 1 300 ? -14.910 32.634 133.878 1.00 16.65 297 ILE B C 1
ATOM 4386 O O . ILE B 1 300 ? -13.771 33.129 133.911 1.00 15.38 297 ILE B O 1
ATOM 4391 N N . GLY B 1 301 ? -15.715 32.709 132.821 1.00 17.14 298 GLY B N 1
ATOM 4392 C CA . GLY B 1 301 ? -15.298 33.362 131.609 1.00 17.80 298 GLY B CA 1
ATOM 4393 C C . GLY B 1 301 ? -14.981 34.830 131.827 1.00 18.56 298 GLY B C 1
ATOM 4394 O O . GLY B 1 301 ? -13.997 35.336 131.310 1.00 18.93 298 GLY B O 1
ATOM 4395 N N . LYS B 1 302 ? -15.804 35.529 132.600 1.00 19.37 299 LYS B N 1
ATOM 4396 C CA . LYS B 1 302 ? -15.592 36.973 132.802 1.00 20.14 299 LYS B CA 1
ATOM 4397 C C . LYS B 1 302 ? -14.531 37.320 133.819 1.00 19.57 299 LYS B C 1
ATOM 4398 O O . LYS B 1 302 ? -13.877 38.359 133.677 1.00 19.40 299 LYS B O 1
ATOM 4404 N N . LEU B 1 303 ? -14.422 36.528 134.883 1.00 18.24 300 LEU B N 1
ATOM 4405 C CA . LEU B 1 303 ? -13.603 36.909 136.032 1.00 18.27 300 LEU B CA 1
ATOM 4406 C C . LEU B 1 303 ? -12.376 36.061 136.338 1.00 19.05 300 LEU B C 1
ATOM 4407 O O . LEU B 1 303 ? -11.499 36.520 137.070 1.00 17.36 300 LEU B O 1
ATOM 4412 N N . CYS B 1 304 ? -12.309 34.824 135.851 1.00 18.77 301 CYS B N 1
ATOM 4413 C CA . CYS B 1 304 ? -11.221 33.956 136.295 1.00 18.67 301 CYS B CA 1
ATOM 4414 C C . CYS B 1 304 ? -9.928 34.380 135.674 1.00 18.65 301 CYS B C 1
ATOM 4415 O O . CYS B 1 304 ? -9.828 34.518 134.426 1.00 20.06 301 CYS B O 1
#

Secondary structure (DSSP, 8-state):
--EEEEEE--SHHHHHHHHHHHH-TTEEEEEEE----TTS-EESSGGGSSS--EEEE-S-HHHHHHHHHHHHTTT-EEEE----GGGHHHHHHHHHHHHHHHT-EEE-S-BBTTBHHHHHHH---SS-EEEE---B-----HHHHHHTSTTEEEEE--EE-STT-EE--EEEEPTT--HHHHHHHHHHSTTTTTSB---EE-S-GGGG---B-B--EEEEETTEEEE--B--B-HHHHHHHHHHHHHHH--PPSEEE-GGGS-GGGGSSS-HHHHHHHH-/--EEEEEE--SHHHHHHHHHHHH-TTEEEEEEE-SS----S-EESSGGGSSS--EEEE-S-HHHHHHHHHHHHHTT-EEEE----GGGHHHHHHHHHHHHHHHT-EEE-S-BBTTBHHHHHHH---SS-EEEE---B-----HHHHHHTSTTEEEEE--EE-STT-EE--EEEEPTT--HHHHHHHHHHSTTTTTSB---EE-S-GGGG---B-B--EEEEETTEEEE--B--B-HHHHHHHHHHHHHHH--PPSEEE-GGGS-GGGGSSS-HHHHHHHH-

Radius of gyration: 26.58 Å; Cα contacts (8 Å, |Δi|>4): 1379; chains: 2; bounding box: 73×66×74 Å

CATH classification: 3.40.50.720 (+1 more: 3.30.360.10)

Nearest PDB structures (foldseek):
  3bio-assembly1_B  TM=1.003E+00  e=8.984E-60  Porphyromonas gingivalis W83
  3bio-assembly1_A  TM=9.893E-01  e=3.699E-56  Porphyromonas gingivalis W83
  3wb9-assembly1_A  TM=9.664E-01  e=2.543E-43  Symbiobacterium thermophilum IAM 14863
  8hp0-assembly1_A  TM=9.841E-01  e=3.127E-42  Hoylesella timonensis
  8i78-assembly1_A  TM=9.871E-01  e=5.549E-41  Proteus vulgaris

Sequence (561 aa):
KKIRAAIVGYGNIGRYALQALREAPDFEIAGIVRRELQPFRVVSSDIEQLESVDVALVCSPSREVERTALEILKKGICTADSFDIHDGILALRRSLGDAAGKSSGAAAVIASGWDPGSDSVVRTLQAIVPKGITYTNFGPGSGHTVAVKAIDGVKAALSTIPLGTGVHRRVYVELLPGHNLEEVSAAIKADEYFVHDETHVIQVDEVDALIDGHGVRVVRKGVSGSTQNQRSFDEINNPALTGQVLVCAARAARQQPGAYTLQEIPVIDLLPGDREQWIGKLCKKIRAAIVGYGNIGRRYALQALREAPDFEIAGIVRRNPAQPFRVVSDIEQLESVDVALVCSPSREVERTALEILKKGICTADSFDIHDGILALRRSLGDAAGKSGAAAVIASGWDPGSDSVVRTLQAIVPKGITYTNFGPGSGHTVAVKAIDGVKAALSTIPLGTGVHRRVYVELLPGHNLEEVSAAIKADEYFVHDETHVIQVDEVDALIDGHGVRVRKGVSGSTQNQRSFDEINNPALTGQVLVCAARAARQQPGAYTLQEIPVIDLLPGDREQWIGKLC

Organism: Porphyromonas gingivalis (strain ATCC BAA-308 / W83) (NCBI:txid242619)

B-factor: mean 21.97, std 9.09, range [10.22, 72.71]

Foldseek 3Di:
DAAEEEEEECDLLSCLLLVQQVPAPRHDYQAYAYCVRVVGHYYPDPVPTPDHAEYEHEDALVCRQVVLLVQLLQLHEYEYQNADVVCVVVSQVSNFVSQQVRFFEYAYNDFVHVRVVVQVVVCVPQFVDWDDEKFKWPADVLQVVLCPQPFFPHKDKWAGPDRNATEMIETEGDPPDDPVVSVVRSCPDPVHVVHHYDYHYDDDPVVVHDKMKMKWTFHHRPNRGGDIMDMIDGRSNRRSNSSQLSRQQSVDTGGYHYVNRTDSCSSDPDDRPVCVVVPD/DAAEEEEEECDLLSVLLVVLQVPDPRHDYQAYAYCDDDDPGDYHPDPVPTPDHAEYEYEDALVCVQVVLLVQLLVVHEYEYQNADVVCVVVSQVRNFVSQQVSFFEYAYNDFVHVRVVVQVVVVVPQFVDWDDEKFKDPADVLQVVLCPQPFFPHKDKWAGPDRNATEMIETEGDPPDDPVVSVVRSCPDPVHVVHHYDYHYDDDPVVVHDKMKIKWTAHHRPNRHGDIMDMIDGRSNRRSNSSQLSRQQSVDGGGYHYNNRTDSQSSDDDDRPVCVVVPD

InterPro domains:
  IPR000683 Gfo/Idh/MocA-like oxidoreductase, N-terminal [PF01408] (7-87)
  IPR010190 Diaminopimelate dehydrogenase, Ddh [PIRSF025648] (5-301)
  IPR010190 Diaminopimelate dehydrogenase, Ddh [TIGR01921] (5-300)
  IPR032094 Meso-diaminopimelate D-dehydrogenase, C-terminal [PF16654] (122-176)
  IPR036291 NAD(P)-binding domain superfamily [SSF51735] (5-138)